Protein AF-0000000073247891 (afdb_homodimer)

Structure (mmCIF, N/CA/C/O backbone):
data_AF-0000000073247891-model_v1
#
loop_
_entity.id
_entity.type
_entity.pdbx_description
1 polymer 'Chromosome 2, complete genome'
#
loop_
_atom_site.group_PDB
_atom_site.id
_atom_site.type_symbol
_atom_site.label_atom_id
_atom_site.label_alt_id
_atom_site.label_comp_id
_atom_site.label_asym_id
_atom_site.label_entity_id
_atom_site.label_seq_id
_atom_site.pdbx_PDB_ins_code
_atom_site.Cartn_x
_atom_site.Cartn_y
_atom_site.Cartn_z
_atom_site.occupancy
_atom_site.B_iso_or_equiv
_atom_site.auth_seq_id
_atom_site.auth_comp_id
_atom_site.auth_asym_id
_atom_site.auth_atom_id
_atom_site.pdbx_PDB_model_num
ATOM 1 N N . MET A 1 1 ? -30.391 24.438 8.891 1 22.69 1 MET A N 1
ATOM 2 C CA . MET A 1 1 ? -30.172 23.5 7.793 1 22.69 1 MET A CA 1
ATOM 3 C C . MET A 1 1 ? -28.844 23.75 7.113 1 22.69 1 MET A C 1
ATOM 5 O O . MET A 1 1 ? -28.656 24.781 6.453 1 22.69 1 MET A O 1
ATOM 9 N N . ARG A 1 2 ? -27.672 23.547 7.75 1 25.19 2 ARG A N 1
ATOM 10 C CA . ARG A 1 2 ? -26.422 24.297 7.789 1 25.19 2 ARG A CA 1
ATOM 11 C C . ARG A 1 2 ? -25.75 24.297 6.426 1 25.19 2 ARG A C 1
ATOM 13 O O . ARG A 1 2 ? -25.875 23.328 5.66 1 25.19 2 ARG A O 1
ATOM 20 N N . GLU A 1 3 ? -25.531 25.391 5.785 1 25.83 3 GLU A N 1
ATOM 21 C CA . GLU A 1 3 ? -25.156 25.828 4.445 1 25.83 3 GLU A CA 1
ATOM 22 C C . GLU A 1 3 ? -23.828 25.188 4.016 1 25.83 3 GLU A C 1
ATOM 24 O O . GLU A 1 3 ? -23.156 25.703 3.119 1 25.83 3 GLU A O 1
ATOM 29 N N . TRP A 1 4 ? -23.391 24.281 4.914 1 28.77 4 TRP A N 1
ATOM 30 C CA . TRP A 1 4 ? -22.047 23.734 4.789 1 28.77 4 TRP A CA 1
ATOM 31 C C . TRP A 1 4 ? -21.844 23.094 3.416 1 28.77 4 TRP A C 1
ATOM 33 O O . TRP A 1 4 ? -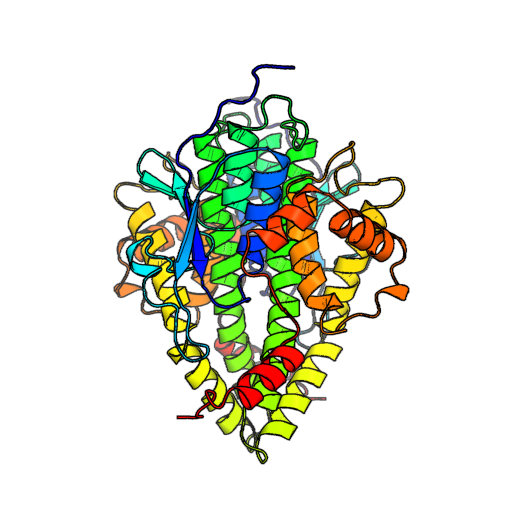20.812 22.469 3.158 1 28.7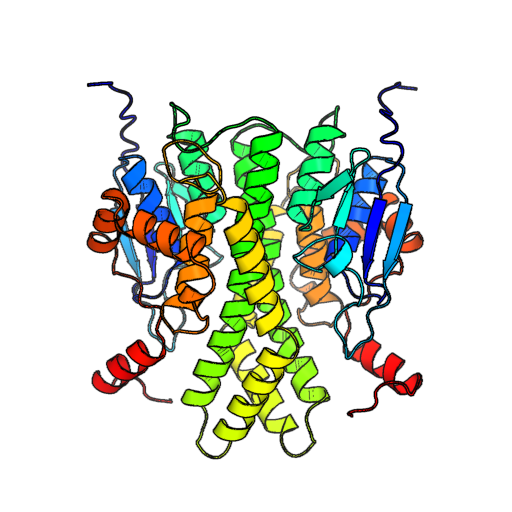7 4 TRP A O 1
ATOM 43 N N . ALA A 1 5 ? -22.984 22.859 2.777 1 30.62 5 ALA A N 1
ATOM 44 C CA . ALA A 1 5 ? -23.062 22.016 1.587 1 30.62 5 ALA A CA 1
ATOM 45 C C . ALA A 1 5 ? -22.203 22.578 0.461 1 30.62 5 ALA A C 1
ATOM 47 O O . ALA A 1 5 ? -22.609 23.531 -0.218 1 30.62 5 ALA A O 1
ATOM 48 N N . ILE A 1 6 ? -20.938 23 0.712 1 35.19 6 ILE A N 1
ATOM 49 C CA . ILE A 1 6 ? -20.188 23.359 -0.49 1 35.19 6 ILE A CA 1
ATOM 50 C C . ILE A 1 6 ? -20.453 22.312 -1.581 1 35.19 6 ILE A C 1
ATOM 52 O O . ILE A 1 6 ? -20.188 21.125 -1.4 1 35.19 6 ILE A O 1
ATOM 56 N N . THR A 1 7 ? -21.469 22.375 -2.252 1 38.56 7 THR A N 1
ATOM 57 C CA . THR A 1 7 ? -21.953 21.625 -3.402 1 38.56 7 THR A CA 1
ATOM 58 C C . THR A 1 7 ? -20.812 21.312 -4.363 1 38.56 7 THR A C 1
ATOM 60 O O . THR A 1 7 ? -20.281 22.203 -5.02 1 38.56 7 THR A O 1
ATOM 63 N N . ALA A 1 8 ? -19.688 20.688 -3.943 1 45.06 8 ALA A N 1
ATOM 64 C CA . ALA A 1 8 ? -18.75 20.219 -4.961 1 45.06 8 ALA A CA 1
ATOM 65 C C . ALA A 1 8 ? -19.484 19.797 -6.234 1 45.06 8 ALA A C 1
ATOM 67 O O . ALA A 1 8 ? -20.062 18.719 -6.297 1 45.06 8 ALA A O 1
ATOM 68 N N . LYS A 1 9 ? -20.047 20.703 -6.953 1 53.47 9 LYS A N 1
ATOM 69 C CA . LYS A 1 9 ? -20.594 20.578 -8.297 1 53.47 9 LYS A CA 1
ATOM 70 C C . LYS A 1 9 ? -19.516 20.188 -9.305 1 53.47 9 LYS A C 1
ATOM 72 O O . LYS A 1 9 ? -18.359 20.594 -9.172 1 53.47 9 LYS A O 1
ATOM 77 N N . ASN A 1 10 ? -19.516 18.969 -9.852 1 68.25 10 ASN A N 1
ATOM 78 C CA . ASN A 1 10 ? -18.891 18.516 -11.094 1 68.25 10 ASN A CA 1
ATOM 79 C C . ASN A 1 10 ? -17.688 17.609 -10.812 1 68.25 10 ASN A C 1
ATOM 81 O O . ASN A 1 10 ? -16.656 17.734 -11.477 1 68.25 10 ASN A O 1
ATOM 85 N N . ILE A 1 11 ? -17.75 16.906 -9.609 1 73.88 11 ILE A N 1
ATOM 86 C CA . ILE A 1 11 ? -16.766 15.859 -9.445 1 73.88 11 ILE A CA 1
ATOM 87 C C . ILE A 1 11 ? -17.156 14.633 -10.258 1 73.88 11 ILE A C 1
ATOM 89 O O . ILE A 1 11 ? -18.344 14.266 -10.305 1 73.88 11 ILE A O 1
ATOM 93 N N . GLU A 1 12 ? -16.203 14.234 -11.016 1 76.44 12 GLU A N 1
ATOM 94 C CA . GLU A 1 12 ? -16.422 13.016 -11.789 1 76.44 12 GLU A CA 1
ATOM 95 C C . GLU A 1 12 ? -15.523 11.883 -11.305 1 76.44 12 GLU A C 1
ATOM 97 O O . GLU A 1 12 ? -14.352 12.102 -10.984 1 76.44 12 GLU A O 1
ATOM 102 N N . LEU A 1 13 ? -16.156 10.734 -11.125 1 74.19 13 LEU A N 1
ATOM 103 C CA . LEU A 1 13 ? -15.414 9.531 -10.773 1 74.19 13 LEU A CA 1
ATOM 104 C C . LEU A 1 13 ? -15.406 8.539 -11.938 1 74.19 13 LEU A C 1
ATOM 106 O O . LEU A 1 13 ? -16.469 8.203 -12.477 1 74.19 13 LEU A O 1
ATOM 110 N N . ILE A 1 14 ? -14.242 8.211 -12.391 1 69.75 14 ILE A N 1
ATOM 111 C CA . ILE A 1 14 ? -14.078 7.227 -13.453 1 69.75 14 ILE A CA 1
ATOM 112 C C . ILE A 1 14 ? -13.812 5.852 -12.844 1 69.75 14 ILE A C 1
ATOM 114 O O . ILE A 1 14 ? -12.961 5.711 -11.961 1 69.75 14 ILE A O 1
ATOM 118 N N . CYS A 1 15 ? -14.648 4.875 -13.25 1 67.5 15 CYS A N 1
ATOM 119 C CA . CYS A 1 15 ? -14.516 3.512 -12.75 1 67.5 15 CYS A CA 1
ATOM 120 C C . CYS A 1 15 ? -14.43 2.518 -13.898 1 67.5 15 CYS A C 1
ATOM 122 O O . CYS A 1 15 ? -14.805 2.834 -15.031 1 67.5 15 CYS A O 1
ATOM 124 N N . SER A 1 16 ? -13.617 1.552 -13.672 1 60.22 16 SER A N 1
ATOM 125 C CA . SER A 1 16 ? -13.633 0.463 -14.641 1 60.22 16 SER A CA 1
ATOM 126 C C . SER A 1 16 ? -14.852 -0.432 -14.453 1 60.22 16 SER A C 1
ATOM 128 O O . SER A 1 16 ? -15.328 -0.609 -13.336 1 60.22 16 SER A O 1
ATOM 130 N N . SER A 1 17 ? -15.562 -0.472 -15.578 1 48.62 17 SER A N 1
ATOM 131 C CA . SER A 1 17 ? -16.891 -1.078 -15.648 1 48.62 17 SER A CA 1
ATOM 132 C C . SER A 1 17 ? -16.953 -2.367 -14.836 1 48.62 17 SER A C 1
ATOM 134 O O . SER A 1 17 ? -18.016 -2.76 -14.367 1 48.62 17 SER A O 1
ATOM 136 N N . ASP A 1 18 ? -16.016 -3.117 -15.102 1 49.19 18 ASP A N 1
ATOM 137 C CA . ASP A 1 18 ? -16.406 -4.398 -14.523 1 49.19 18 ASP A CA 1
ATOM 138 C C . ASP A 1 18 ? -16.297 -4.359 -13 1 49.19 18 ASP A C 1
ATOM 140 O O . ASP A 1 18 ? -15.547 -3.561 -12.438 1 49.19 18 ASP A O 1
ATOM 144 N N . GLU A 1 19 ? -17.484 -4.859 -12.344 1 47.41 19 GLU A N 1
ATOM 145 C CA . GLU A 1 19 ? -17.797 -5.133 -10.945 1 47.41 19 GLU A CA 1
ATOM 146 C C . GLU A 1 19 ? -16.516 -5.289 -10.117 1 47.41 19 GLU A C 1
ATOM 148 O O . GLU A 1 19 ? -16.547 -5.871 -9.031 1 47.41 19 GLU A O 1
ATOM 153 N N . HIS A 1 20 ? -15.258 -4.617 -10.648 1 53.56 20 HIS A N 1
ATOM 154 C CA . HIS A 1 20 ? -14.055 -5.168 -10.047 1 53.56 20 HIS A CA 1
ATOM 155 C C . HIS A 1 20 ? -13.172 -4.062 -9.469 1 53.56 20 HIS A C 1
ATOM 157 O O . HIS A 1 20 ? -12 -4.293 -9.172 1 53.56 20 HIS A O 1
ATOM 163 N N . SER A 1 21 ? -13.758 -2.955 -9.203 1 71.69 21 SER A N 1
ATOM 164 C CA . SER A 1 21 ? -12.781 -2.012 -8.664 1 71.69 21 SER A CA 1
ATOM 165 C C . SER A 1 21 ? -13.055 -1.715 -7.191 1 71.69 21 SER A C 1
ATOM 167 O O . SER A 1 21 ? -13.664 -0.696 -6.859 1 71.69 21 SER A O 1
ATOM 169 N N . PRO A 1 22 ? -12.742 -2.59 -6.379 1 79.5 22 PRO A N 1
ATOM 170 C CA . PRO A 1 22 ? -12.977 -2.402 -4.945 1 79.5 22 PRO A CA 1
ATOM 171 C C . PRO A 1 22 ? -12.484 -1.049 -4.438 1 79.5 22 PRO A C 1
ATOM 173 O O . PRO A 1 22 ? -13.125 -0.433 -3.584 1 79.5 22 PRO A O 1
ATOM 176 N N . SER A 1 23 ? -11.477 -0.561 -5.043 1 86.94 23 SER A N 1
ATOM 177 C CA . SER A 1 23 ? -10.922 0.715 -4.602 1 86.94 23 SER A CA 1
ATOM 178 C C . SER A 1 23 ? -11.852 1.871 -4.949 1 86.94 23 SER A C 1
ATOM 180 O O . SER A 1 23 ? -11.953 2.846 -4.199 1 86.94 23 SER A O 1
ATOM 182 N N . THR A 1 24 ? -12.555 1.699 -6.027 1 88.19 24 THR A N 1
ATOM 183 C CA . THR A 1 24 ? -13.508 2.729 -6.422 1 88.19 24 THR A CA 1
ATOM 184 C C . THR A 1 24 ? -14.695 2.77 -5.453 1 88.19 24 THR A C 1
ATOM 186 O O . THR A 1 24 ? -15.234 3.84 -5.168 1 88.19 24 THR A O 1
ATOM 189 N N . GLN A 1 25 ? -15.047 1.62 -4.98 1 90 25 GLN A N 1
ATOM 190 C CA . GLN A 1 25 ? -16.188 1.521 -4.078 1 90 25 GLN A CA 1
ATOM 191 C C . GLN A 1 25 ? -15.938 2.299 -2.787 1 90 25 GLN A C 1
ATOM 193 O O . GLN A 1 25 ? -16.859 2.91 -2.238 1 90 25 GLN A O 1
ATOM 198 N N . ALA A 1 26 ? -14.766 2.27 -2.27 1 92.94 26 ALA A N 1
ATOM 199 C CA . ALA A 1 26 ? -14.438 3.021 -1.062 1 92.94 26 ALA A CA 1
ATOM 200 C C . ALA A 1 26 ? -14.617 4.52 -1.283 1 92.94 26 ALA A C 1
ATOM 202 O O . ALA A 1 26 ? -15.125 5.227 -0.411 1 92.94 26 ALA A O 1
ATOM 203 N N . VAL A 1 27 ? -14.164 4.996 -2.418 1 93.25 27 VAL A N 1
ATOM 204 C CA . VAL A 1 27 ? -14.258 6.414 -2.74 1 93.25 27 VAL A CA 1
ATOM 205 C C . VAL A 1 27 ? -15.727 6.812 -2.881 1 93.25 27 VAL A C 1
ATOM 207 O O . VAL A 1 27 ? -16.141 7.855 -2.371 1 93.25 27 VAL A O 1
ATOM 210 N N . LEU A 1 28 ? -16.5 5.941 -3.51 1 91.75 28 LEU A N 1
ATOM 211 C CA . LEU A 1 28 ? -17.938 6.18 -3.648 1 91.75 28 LEU A CA 1
ATOM 212 C C . LEU A 1 28 ? -18.609 6.262 -2.281 1 91.75 28 LEU A C 1
ATOM 214 O O . LEU A 1 28 ? -19.438 7.137 -2.049 1 91.75 28 LEU A O 1
ATOM 218 N N . TRP A 1 29 ? -18.203 5.359 -1.454 1 94.44 29 TRP A N 1
ATOM 219 C CA . TRP A 1 29 ? -18.75 5.344 -0.101 1 94.44 29 TRP A CA 1
ATOM 220 C C . TRP A 1 29 ? -18.516 6.676 0.6 1 94.44 29 TRP A C 1
ATOM 222 O O . TRP A 1 29 ? -19.438 7.266 1.157 1 94.44 29 TRP A O 1
ATOM 232 N N . LEU A 1 30 ? -17.328 7.18 0.527 1 95.69 30 LEU A N 1
ATOM 233 C CA . LEU A 1 30 ? -17 8.438 1.191 1 95.69 30 LEU A CA 1
ATOM 234 C C . LEU A 1 30 ? -17.766 9.602 0.564 1 95.69 30 LEU A C 1
ATOM 236 O O . LEU A 1 30 ? -18.234 10.492 1.271 1 95.69 30 LEU A O 1
ATOM 240 N N . LEU A 1 31 ? -17.875 9.617 -0.742 1 93.62 31 LEU A N 1
ATOM 241 C CA . LEU A 1 31 ? -18.641 10.656 -1.42 1 93.62 31 LEU A CA 1
ATOM 242 C C . LEU A 1 31 ? -20.078 10.711 -0.903 1 93.62 31 LEU A C 1
ATOM 244 O O . LEU A 1 31 ? -20.609 11.789 -0.657 1 93.62 31 LEU A O 1
ATOM 248 N N . GLU A 1 32 ? -20.594 9.539 -0.712 1 93.94 32 GLU A N 1
ATOM 249 C CA . GLU A 1 32 ? -21.969 9.445 -0.202 1 93.94 32 GLU A CA 1
ATOM 250 C C . GLU A 1 32 ? -22.047 9.898 1.253 1 93.94 32 GLU A C 1
ATOM 252 O O . GLU A 1 32 ? -23.016 10.547 1.654 1 93.94 32 GLU A O 1
ATOM 257 N N . GLU A 1 33 ? -21.062 9.523 2.049 1 95.81 33 GLU A N 1
ATOM 258 C CA . GLU A 1 33 ? -21.016 9.977 3.436 1 95.81 33 GLU A CA 1
ATOM 259 C C . GLU A 1 33 ? -20.984 11.5 3.516 1 95.81 33 GLU A C 1
ATOM 261 O O . GLU A 1 33 ? -21.625 12.102 4.387 1 95.81 33 GLU A O 1
ATOM 266 N N . LEU A 1 34 ? -20.25 12.109 2.604 1 94.44 34 LEU A N 1
ATOM 267 C CA . LEU A 1 34 ? -20.016 13.547 2.625 1 94.44 34 LEU A CA 1
ATOM 268 C C . LEU A 1 34 ? -21.172 14.289 1.964 1 94.44 34 LEU A C 1
ATOM 270 O O . LEU A 1 34 ? -21.281 15.516 2.076 1 94.44 34 LEU A O 1
ATOM 274 N N . GLY A 1 35 ? -21.969 13.586 1.262 1 92.5 35 GLY A N 1
ATOM 275 C CA . GLY A 1 35 ? -23.094 14.195 0.575 1 92.5 35 GLY A CA 1
ATOM 276 C C . GLY A 1 35 ? -22.672 15.016 -0.635 1 92.5 35 GLY A C 1
ATOM 277 O O . GLY A 1 35 ? -23.312 16.016 -0.961 1 92.5 35 GLY A O 1
ATOM 278 N N . ILE A 1 36 ? -21.625 14.617 -1.235 1 90.81 36 ILE A N 1
ATOM 279 C CA . ILE A 1 36 ? -21.125 15.312 -2.412 1 90.81 36 ILE A CA 1
ATOM 280 C C . ILE A 1 36 ? -21.781 14.742 -3.67 1 90.81 36 ILE A C 1
ATOM 282 O O . ILE A 1 36 ? -21.859 13.523 -3.836 1 90.81 36 ILE A O 1
ATOM 286 N N . GLU A 1 37 ? -22.234 15.633 -4.52 1 88.88 37 GLU A N 1
ATOM 287 C CA . GLU A 1 37 ? -22.75 15.211 -5.816 1 88.88 37 GLU A CA 1
ATOM 288 C C . GLU A 1 37 ? -21.609 14.875 -6.781 1 88.88 37 GLU A C 1
ATOM 290 O O . GLU A 1 37 ? -20.609 15.586 -6.832 1 88.88 37 GLU A O 1
ATOM 295 N N . TYR A 1 38 ? -21.812 13.773 -7.434 1 88.31 38 TYR A N 1
ATOM 296 C CA . TYR A 1 38 ? -20.766 13.344 -8.367 1 88.31 38 TYR A CA 1
ATOM 297 C C . TYR A 1 38 ? -21.391 12.586 -9.547 1 88.31 38 TYR A C 1
ATOM 299 O O . TYR A 1 38 ? -22.5 12.055 -9.438 1 88.31 38 TYR A O 1
ATOM 307 N N . ASP A 1 39 ? -20.609 12.602 -10.656 1 85.19 39 ASP A N 1
ATOM 308 C CA . ASP A 1 39 ? -20.953 11.781 -11.82 1 85.19 39 ASP A CA 1
ATOM 309 C C . ASP A 1 39 ? -20.031 10.57 -11.922 1 85.19 39 ASP A C 1
ATOM 311 O O . ASP A 1 39 ? -18.891 10.617 -11.453 1 85.19 39 ASP A O 1
ATOM 315 N N . ILE A 1 40 ? -20.562 9.508 -12.469 1 84.19 40 ILE A N 1
ATOM 316 C CA . ILE A 1 40 ? -19.766 8.305 -12.656 1 84.19 40 ILE A CA 1
ATOM 317 C C . ILE A 1 40 ? -19.609 8.023 -14.148 1 84.19 40 ILE A C 1
ATOM 319 O O . ILE A 1 40 ? -20.578 8.055 -14.906 1 84.19 40 ILE A O 1
ATOM 323 N N . THR A 1 41 ? -18.375 7.93 -14.578 1 78.69 41 THR A N 1
ATOM 324 C CA . THR A 1 41 ? -18.062 7.441 -15.914 1 78.69 41 THR A CA 1
ATOM 325 C C . THR A 1 41 ? -17.5 6.027 -15.859 1 78.69 41 THR A C 1
ATOM 327 O O . THR A 1 41 ? -16.531 5.77 -15.133 1 78.69 41 THR A O 1
ATOM 330 N N . ARG A 1 42 ? -18.109 5.18 -16.641 1 76 42 ARG A N 1
ATOM 331 C CA . ARG A 1 42 ? -17.703 3.775 -16.625 1 76 42 ARG A CA 1
ATOM 332 C C . ARG A 1 42 ? -16.969 3.402 -17.906 1 76 42 ARG A C 1
ATOM 334 O O . ARG A 1 42 ? -17.359 3.799 -19 1 76 42 ARG A O 1
ATOM 341 N N . PHE A 1 43 ? -15.812 2.879 -17.656 1 69.31 43 PHE A N 1
ATOM 342 C CA . PHE A 1 43 ? -15.102 2.297 -18.781 1 69.31 43 PHE A CA 1
ATOM 343 C C . PHE A 1 43 ? -15.188 0.775 -18.75 1 69.31 43 PHE A C 1
ATOM 345 O O . PHE A 1 43 ? -15.102 0.166 -17.672 1 69.31 43 PHE A O 1
ATOM 352 N N . ASP A 1 44 ? -15.555 0.278 -19.844 1 59.44 44 ASP A N 1
ATOM 353 C CA . ASP A 1 44 ? -15.648 -1.176 -19.922 1 59.44 44 ASP A CA 1
ATOM 354 C C . ASP A 1 44 ? -14.266 -1.823 -19.859 1 59.44 44 ASP A C 1
ATOM 356 O O . ASP A 1 44 ? -13.312 -1.317 -20.453 1 59.44 44 ASP A O 1
ATOM 360 N N . ARG A 1 45 ? -14.055 -2.641 -18.844 1 57.88 45 ARG A N 1
ATOM 361 C CA . ARG A 1 45 ? -12.852 -3.461 -18.781 1 57.88 45 ARG A CA 1
ATOM 362 C C . ARG A 1 45 ? -13.164 -4.918 -19.125 1 57.88 45 ARG A C 1
ATOM 364 O O . ARG A 1 45 ? -13.727 -5.641 -18.297 1 57.88 45 ARG A O 1
ATOM 371 N N . PRO A 1 46 ? -12.891 -5.199 -20.375 1 48.66 46 PRO A N 1
ATOM 372 C CA . PRO A 1 46 ? -13.031 -6.641 -20.578 1 48.66 46 PRO A CA 1
ATOM 373 C C . PRO A 1 46 ? -12.117 -7.461 -19.688 1 48.66 46 PRO A C 1
ATOM 375 O O . PRO A 1 46 ? -11.086 -6.957 -19.219 1 48.66 46 PRO A O 1
ATOM 378 N N . LEU A 1 47 ? -12.57 -8.703 -19.156 1 47.5 47 LEU A N 1
ATOM 379 C CA . LEU A 1 47 ? -11.852 -9.594 -18.25 1 47.5 47 LEU A CA 1
ATOM 380 C C . LEU A 1 47 ? -10.43 -9.82 -18.734 1 47.5 47 LEU A C 1
ATOM 382 O O . LEU A 1 47 ? -9.516 -10.016 -17.922 1 47.5 47 LEU A O 1
ATOM 386 N N . ASP A 1 48 ? -10.359 -9.844 -20.078 1 46.16 48 ASP A N 1
ATOM 387 C CA . ASP A 1 48 ? -9.102 -10.305 -20.641 1 46.16 48 ASP A CA 1
ATOM 388 C C . ASP A 1 48 ? -8.203 -9.125 -21.031 1 46.16 48 ASP A C 1
ATOM 390 O O . ASP A 1 48 ? -7.109 -9.32 -21.562 1 46.16 48 ASP A O 1
ATOM 394 N N . LYS A 1 49 ? -8.852 -8.016 -20.891 1 54.88 49 LYS A N 1
ATOM 395 C CA . LYS A 1 49 ? -8.039 -6.922 -21.406 1 54.88 49 LYS A CA 1
ATOM 396 C C . LYS A 1 49 ? -7.973 -5.77 -20.406 1 54.88 49 LYS A C 1
ATOM 398 O O . LYS A 1 49 ? -8.773 -5.707 -19.469 1 54.88 49 LYS A O 1
ATOM 403 N N . ARG A 1 50 ? -6.984 -5.082 -20.406 1 56.91 50 ARG A N 1
ATOM 404 C CA . ARG A 1 50 ? -6.887 -3.824 -19.672 1 56.91 50 ARG A CA 1
ATOM 405 C C . ARG A 1 50 ? -8 -2.865 -20.078 1 56.91 50 ARG A C 1
ATOM 407 O O . ARG A 1 50 ? -8.453 -2.885 -21.219 1 56.91 50 ARG A O 1
ATOM 414 N N . ALA A 1 51 ? -8.602 -2.244 -19.047 1 52.38 51 ALA A N 1
ATOM 415 C CA . ALA A 1 51 ? -9.602 -1.23 -19.375 1 52.38 51 ALA A CA 1
ATOM 416 C C . ALA A 1 51 ? -9.062 -0.249 -20.422 1 52.38 51 ALA A C 1
ATOM 418 O O . ALA A 1 51 ? -7.992 0.331 -20.234 1 52.38 51 ALA A O 1
ATOM 419 N N . VAL A 1 52 ? -9.719 -0.261 -21.5 1 56.72 52 VAL A N 1
ATOM 420 C CA . VAL A 1 52 ? -9.414 0.684 -22.562 1 56.72 52 VAL A CA 1
ATOM 421 C C . VAL A 1 52 ? -9.953 2.066 -22.203 1 56.72 52 VAL A C 1
ATOM 423 O O . VAL A 1 52 ? -11.062 2.191 -21.672 1 56.72 52 VAL A O 1
ATOM 426 N N . GLY A 1 53 ? -9.062 3.029 -22.109 1 60.66 53 GLY A N 1
ATOM 427 C CA . GLY A 1 53 ? -9.539 4.391 -21.906 1 60.66 53 GLY A CA 1
ATOM 428 C C . GLY A 1 53 ? -9 5.027 -20.641 1 60.66 53 GLY A C 1
ATOM 429 O O . GLY A 1 53 ? -8.797 6.242 -20.594 1 60.66 53 GLY A O 1
ATOM 430 N N . LEU A 1 54 ? -8.789 4.215 -19.656 1 70.38 54 LEU A N 1
ATOM 431 C CA . LEU A 1 54 ? -8.344 4.812 -18.406 1 70.38 54 LEU A CA 1
ATOM 432 C C . LEU A 1 54 ? -7.02 5.543 -18.594 1 70.38 54 LEU A C 1
ATOM 434 O O . LEU A 1 54 ? -6.738 6.516 -17.875 1 70.38 54 LEU A O 1
ATOM 438 N N . GLY A 1 55 ? -6.367 5.023 -19.609 1 77.44 55 GLY A N 1
ATOM 439 C CA . GLY A 1 55 ? -5.078 5.645 -19.875 1 77.44 55 GLY A CA 1
ATOM 440 C C . GLY A 1 55 ? -5.203 7.012 -20.531 1 77.44 55 GLY A C 1
ATOM 441 O O . GLY A 1 55 ? -4.254 7.797 -20.516 1 77.44 55 GLY A O 1
ATOM 442 N N . GLU A 1 56 ? -6.352 7.285 -21 1 77.19 56 GLU A N 1
ATOM 443 C CA . GLU A 1 56 ? -6.578 8.57 -21.656 1 77.19 56 GLU A CA 1
ATOM 444 C C . GLU A 1 56 ? -6.77 9.688 -20.641 1 77.19 56 GLU A C 1
ATOM 446 O O . GLU A 1 56 ? -6.461 10.844 -20.922 1 77.19 56 GLU A O 1
ATOM 451 N N . THR A 1 57 ? -7.234 9.211 -19.516 1 79.06 57 THR A N 1
ATOM 452 C CA . THR A 1 57 ? -7.531 10.211 -18.5 1 79.06 57 THR A CA 1
ATOM 453 C C . THR A 1 57 ? -6.336 10.414 -17.562 1 79.06 57 THR A C 1
ATOM 455 O O . THR A 1 57 ? -6.086 11.523 -17.094 1 79.06 57 THR A O 1
ATOM 458 N N . HIS A 1 58 ? -5.656 9.281 -17.438 1 83.25 58 HIS A N 1
ATOM 459 C CA . HIS A 1 58 ? -4.488 9.367 -16.562 1 83.25 58 HIS A CA 1
ATOM 460 C C . HIS A 1 58 ? -3.461 8.289 -16.922 1 83.25 58 HIS A C 1
ATOM 462 O O . HIS A 1 58 ? -3.826 7.148 -17.203 1 83.25 58 HIS A O 1
ATOM 468 N N . VAL A 1 59 ? -2.285 8.633 -16.797 1 84.75 59 VAL A N 1
ATOM 469 C CA . VAL A 1 59 ? -1.174 7.812 -17.266 1 84.75 59 VAL A CA 1
ATOM 470 C C . VAL A 1 59 ? -1.16 6.484 -16.516 1 84.75 59 VAL A C 1
ATOM 472 O O . VAL A 1 59 ? -0.78 5.453 -17.078 1 84.75 59 VAL A O 1
ATOM 475 N N . GLN A 1 60 ? -1.609 6.41 -15.312 1 83.38 60 GLN A N 1
ATOM 476 C CA . GLN A 1 60 ? -1.591 5.18 -14.531 1 83.38 60 GLN A CA 1
ATOM 477 C C . GLN A 1 60 ? -2.621 4.18 -15.047 1 83.38 60 GLN A C 1
ATOM 479 O O . GLN A 1 60 ? -2.492 2.975 -14.828 1 83.38 60 GLN A O 1
ATOM 484 N N . ALA A 1 61 ? -3.678 4.676 -15.641 1 76.69 61 ALA A N 1
ATOM 485 C CA . ALA A 1 61 ? -4.66 3.863 -16.359 1 76.69 61 ALA A CA 1
ATOM 486 C C . ALA A 1 61 ? -5.391 2.922 -15.406 1 76.69 61 ALA A C 1
ATOM 488 O O . ALA A 1 61 ? -5.652 1.766 -15.742 1 76.69 61 ALA A O 1
ATOM 489 N N . HIS A 1 62 ? -5.562 3.391 -14.141 1 80.94 62 HIS A N 1
ATOM 490 C CA . HIS A 1 62 ? -6.324 2.584 -13.195 1 80.94 62 HIS A CA 1
ATOM 491 C C . HIS A 1 62 ? -7.406 3.414 -12.516 1 80.94 62 HIS A C 1
ATOM 493 O O . HIS A 1 62 ? -7.305 4.641 -12.445 1 80.94 62 HIS A O 1
ATOM 499 N N . ALA A 1 63 ? -8.422 2.65 -12.141 1 81.44 63 ALA A N 1
ATOM 500 C CA . ALA A 1 63 ? -9.438 3.244 -11.273 1 81.44 63 ALA A CA 1
ATOM 501 C C . ALA A 1 63 ? -9.062 3.072 -9.805 1 81.44 63 ALA A C 1
ATOM 503 O O . ALA A 1 63 ? -8.336 2.145 -9.445 1 81.44 63 ALA A O 1
ATOM 504 N N . PRO A 1 64 ? -9.398 3.965 -9.008 1 88 64 PRO A N 1
ATOM 505 C CA . PRO A 1 64 ? -10.297 5.098 -9.227 1 88 64 PRO A CA 1
ATOM 506 C C . PRO A 1 64 ? -9.578 6.328 -9.766 1 88 64 PRO A C 1
ATOM 508 O O . PRO A 1 64 ? -8.367 6.488 -9.555 1 88 64 PRO A O 1
ATOM 511 N N . GLN A 1 65 ? -10.297 7.07 -10.5 1 88.75 65 GLN A N 1
ATOM 512 C CA . GLN A 1 65 ? -9.867 8.406 -10.906 1 88.75 65 GLN A CA 1
ATOM 513 C C . GLN A 1 65 ? -10.914 9.453 -10.531 1 88.75 65 GLN A C 1
ATOM 515 O O . GLN A 1 65 ? -12.047 9.406 -11.008 1 88.75 65 GLN A O 1
ATOM 520 N N . LEU A 1 66 ? -10.531 10.273 -9.625 1 91.44 66 LEU A N 1
ATOM 521 C CA . LEU A 1 66 ? -11.359 11.406 -9.211 1 91.44 66 LEU A CA 1
ATOM 522 C C . LEU A 1 66 ? -11.023 12.648 -10.023 1 91.44 66 LEU A C 1
ATOM 524 O O . LEU A 1 66 ? -9.938 13.219 -9.883 1 91.44 66 LEU A O 1
ATOM 528 N N . ILE A 1 67 ? -11.938 13.031 -10.883 1 89.38 67 ILE A N 1
ATOM 529 C CA . ILE A 1 67 ? -11.734 14.211 -11.711 1 89.38 67 ILE A CA 1
ATOM 530 C C . ILE A 1 67 ? -12.398 15.422 -11.055 1 89.38 67 ILE A C 1
ATOM 532 O O . ILE A 1 67 ? -13.609 15.43 -10.844 1 89.38 67 ILE A O 1
ATOM 536 N N . LEU A 1 68 ? -11.617 16.406 -10.812 1 89.88 68 LEU A N 1
ATOM 537 C CA . LEU A 1 68 ? -12.078 17.609 -10.133 1 89.88 68 LEU A CA 1
ATOM 538 C C . LEU A 1 68 ? -12.633 18.609 -11.141 1 89.88 68 LEU A C 1
ATOM 540 O O . LEU A 1 68 ? -12.406 18.484 -12.344 1 89.88 68 LEU A O 1
ATOM 544 N N . PRO A 1 69 ? -13.289 19.625 -10.617 1 85.88 69 PRO A N 1
ATOM 545 C CA . PRO A 1 69 ? -13.883 20.625 -11.516 1 85.88 69 PRO A CA 1
ATOM 546 C C . PRO A 1 69 ? -12.844 21.375 -12.336 1 85.88 69 PRO A C 1
ATOM 548 O O . PRO A 1 69 ? -13.125 21.797 -13.461 1 85.88 69 PRO A O 1
ATOM 551 N N . ASP A 1 70 ? -11.664 21.5 -11.883 1 87.19 70 ASP A N 1
ATOM 552 C CA . ASP A 1 70 ? -10.625 22.234 -12.594 1 87.19 70 ASP A CA 1
ATOM 553 C C . ASP A 1 70 ? -9.867 21.328 -13.555 1 87.19 70 ASP A C 1
ATOM 555 O O . ASP A 1 70 ? -8.914 21.75 -14.211 1 87.19 70 ASP A O 1
ATOM 559 N N . GLY A 1 71 ? -10.258 20.047 -13.547 1 86.19 71 GLY A N 1
ATOM 560 C CA . GLY A 1 71 ? -9.656 19.125 -14.492 1 86.19 71 GLY A CA 1
ATOM 561 C C . GLY A 1 71 ? -8.562 18.266 -13.883 1 86.19 71 GLY A C 1
ATOM 562 O O . GLY A 1 71 ? -8.109 17.297 -14.484 1 86.19 71 GLY A O 1
ATOM 563 N N . GLN A 1 72 ? -8.219 18.562 -12.711 1 89.38 72 GLN A N 1
ATOM 564 C CA . GLN A 1 72 ? -7.211 17.766 -12.031 1 89.38 72 GLN A CA 1
ATOM 565 C C . GLN A 1 72 ? -7.727 16.359 -11.742 1 89.38 72 GLN A C 1
ATOM 567 O O . GLN A 1 72 ? -8.891 16.188 -11.367 1 89.38 72 GLN A O 1
ATOM 572 N N . VAL A 1 73 ? -6.824 15.344 -11.953 1 91 73 VAL A N 1
ATOM 573 C CA . VAL A 1 73 ? -7.188 13.953 -11.703 1 91 73 VAL A CA 1
ATOM 574 C C . VAL A 1 73 ? -6.418 13.422 -10.5 1 91 73 VAL A C 1
ATOM 576 O O . VAL A 1 73 ? -5.195 13.57 -10.422 1 91 73 VAL A O 1
ATOM 579 N N . ILE A 1 74 ? -7.199 12.938 -9.609 1 92.25 74 ILE A N 1
ATOM 580 C CA . ILE A 1 74 ? -6.605 12.273 -8.453 1 92.25 74 ILE A CA 1
ATOM 581 C C . ILE A 1 74 ? -6.863 10.766 -8.531 1 92.25 74 ILE A C 1
ATOM 583 O O . ILE A 1 74 ? -7.996 10.336 -8.781 1 92.25 74 ILE A O 1
ATOM 587 N N . THR A 1 75 ? -5.762 10.047 -8.375 1 92.06 75 THR A N 1
ATOM 588 C CA . THR A 1 75 ? -5.891 8.594 -8.383 1 92.06 75 THR A CA 1
ATOM 589 C C . THR A 1 75 ? -5.539 8.008 -7.02 1 92.06 75 THR A C 1
ATOM 591 O O . THR A 1 75 ? -5.32 8.75 -6.059 1 92.06 75 THR A O 1
ATOM 594 N N . GLN A 1 76 ? -5.559 6.707 -6.926 1 92 76 GLN A N 1
ATOM 595 C CA . GLN A 1 76 ? -5.316 5.965 -5.691 1 92 76 GLN A CA 1
ATOM 596 C C . GLN A 1 76 ? -6.48 6.117 -4.719 1 92 76 GLN A C 1
ATOM 598 O O . GLN A 1 76 ? -6.914 7.234 -4.426 1 92 76 GLN A O 1
ATOM 603 N N . MET A 1 77 ? -6.91 5.07 -4.223 1 92.56 77 MET A N 1
ATOM 604 C CA . MET A 1 77 ? -8.039 5.035 -3.299 1 92.56 77 MET A CA 1
ATOM 605 C C . MET A 1 77 ? -7.789 5.93 -2.092 1 92.56 77 MET A C 1
ATOM 607 O O . MET A 1 77 ? -8.586 6.82 -1.794 1 92.56 77 MET A O 1
ATOM 611 N N . SER A 1 78 ? -6.652 5.719 -1.429 1 94.38 78 SER A N 1
ATOM 612 C CA . SER A 1 78 ? -6.34 6.457 -0.21 1 94.38 78 SER A CA 1
ATOM 613 C C . SER A 1 78 ? -6.234 7.953 -0.486 1 94.38 78 SER A C 1
ATOM 615 O O . SER A 1 78 ? -6.684 8.773 0.318 1 94.38 78 SER A O 1
ATOM 617 N N . THR A 1 79 ? -5.664 8.352 -1.599 1 96.25 79 THR A N 1
ATOM 618 C CA . THR A 1 79 ? -5.441 9.75 -1.939 1 96.25 79 THR A CA 1
ATOM 619 C C . THR A 1 79 ? -6.754 10.438 -2.297 1 96.25 79 THR A C 1
ATOM 621 O O . THR A 1 79 ? -7 11.57 -1.882 1 96.25 79 THR A O 1
ATOM 624 N N . CYS A 1 80 ? -7.555 9.727 -3.076 1 95.38 80 CYS A N 1
ATOM 625 C CA . CYS A 1 80 ? -8.875 10.266 -3.383 1 95.38 80 CYS A CA 1
ATOM 626 C C . CYS A 1 80 ? -9.641 10.602 -2.105 1 95.38 80 CYS A C 1
ATOM 628 O O . CYS A 1 80 ? -10.164 11.703 -1.965 1 95.38 80 CYS A O 1
ATOM 630 N N . MET A 1 81 ? -9.594 9.711 -1.19 1 96.94 81 MET A N 1
ATOM 631 C CA . MET A 1 81 ? -10.344 9.883 0.05 1 96.94 81 MET A CA 1
ATOM 632 C C . MET A 1 81 ? -9.734 10.992 0.901 1 96.94 81 MET A C 1
ATOM 634 O O . MET A 1 81 ? -10.453 11.789 1.508 1 96.94 81 MET A O 1
ATOM 638 N N . LEU A 1 82 ? -8.422 11.031 0.924 1 96.38 82 LEU A N 1
ATOM 639 C CA . LEU A 1 82 ? -7.75 12.07 1.699 1 96.38 82 LEU A CA 1
ATOM 640 C C . LEU A 1 82 ? -8.109 13.461 1.174 1 96.38 82 LEU A C 1
ATOM 642 O O . LEU A 1 82 ? -8.422 14.359 1.953 1 96.38 82 LEU A O 1
ATOM 646 N N . TYR A 1 83 ? -8.102 13.578 -0.181 1 95.75 83 TYR A N 1
ATOM 647 C CA . TYR A 1 83 ? -8.469 14.852 -0.786 1 95.75 83 TYR A CA 1
ATOM 648 C C . TYR A 1 83 ? -9.891 15.25 -0.389 1 95.75 83 TYR A C 1
ATOM 650 O O . TYR A 1 83 ? -10.125 16.391 0.018 1 95.75 83 TYR A O 1
ATOM 658 N N . LEU A 1 84 ? -10.781 14.344 -0.434 1 95.25 84 LEU A N 1
ATOM 659 C CA . LEU A 1 84 ? -12.188 14.609 -0.174 1 95.25 84 LEU A CA 1
ATOM 660 C C . LEU A 1 84 ? -12.406 15.039 1.274 1 95.25 84 LEU A C 1
ATOM 662 O O . LEU A 1 84 ? -13.117 16 1.539 1 95.25 84 LEU A O 1
ATOM 666 N N . VAL A 1 85 ? -11.75 14.352 2.213 1 95.12 85 VAL A N 1
ATOM 667 C CA . VAL A 1 85 ? -11.984 14.656 3.619 1 95.12 85 VAL A CA 1
ATOM 668 C C . VAL A 1 85 ? -11.32 15.992 3.973 1 95.12 85 VAL A C 1
ATOM 670 O O . VAL A 1 85 ? -11.875 16.781 4.742 1 95.12 85 VAL A O 1
ATOM 673 N N . LEU A 1 86 ? -10.141 16.25 3.451 1 93.25 86 LEU A N 1
ATOM 674 C CA . LEU A 1 86 ? -9.43 17.484 3.781 1 93.25 86 LEU A CA 1
ATOM 675 C C . LEU A 1 86 ? -10.125 18.688 3.154 1 93.25 86 LEU A C 1
ATOM 677 O O . LEU A 1 86 ? -10.039 19.797 3.682 1 93.25 86 LEU A O 1
ATOM 681 N N . THR A 1 87 ? -10.867 18.469 2.08 1 90.88 87 THR A N 1
ATOM 682 C CA . THR A 1 87 ? -11.461 19.578 1.326 1 90.88 87 THR A CA 1
ATOM 683 C C . THR A 1 87 ? -12.914 19.797 1.735 1 90.88 87 THR A C 1
ATOM 685 O O . THR A 1 87 ? -13.359 20.938 1.869 1 90.88 87 THR A O 1
ATOM 688 N N . TYR A 1 88 ? -13.609 18.656 2.006 1 91.62 88 TYR A N 1
ATOM 689 C CA . TYR A 1 88 ? -15.062 18.812 2.068 1 91.62 88 TYR A CA 1
ATOM 690 C C . TYR A 1 88 ? -15.586 18.453 3.451 1 91.62 88 TYR A C 1
ATOM 692 O O . TYR A 1 88 ? -16.734 18.734 3.781 1 91.62 88 TYR A O 1
ATOM 700 N N . ASP A 1 89 ? -14.719 17.797 4.27 1 92 89 ASP A N 1
ATOM 701 C CA . ASP A 1 89 ? -15.164 17.453 5.617 1 92 89 ASP A CA 1
ATOM 702 C C . ASP A 1 89 ? -14.938 18.609 6.586 1 92 89 ASP A C 1
ATOM 704 O O . ASP A 1 89 ? -14.203 18.469 7.562 1 92 89 ASP A O 1
ATOM 708 N N . ALA A 1 90 ? -15.672 19.609 6.434 1 86.44 90 ALA A N 1
ATOM 709 C CA . ALA A 1 90 ? -15.492 20.859 7.16 1 86.44 90 ALA A CA 1
ATOM 710 C C . ALA A 1 90 ? -15.711 20.672 8.656 1 86.44 90 ALA A C 1
ATOM 712 O O . ALA A 1 90 ? -15.062 21.328 9.477 1 86.44 90 ALA A O 1
ATOM 713 N N . GLU A 1 91 ? -16.516 19.766 9.039 1 88 91 GLU A N 1
ATOM 714 C CA . GLU A 1 91 ? -16.844 19.547 10.445 1 88 91 GLU A CA 1
ATOM 715 C C . GLU A 1 91 ? -15.922 18.5 11.078 1 88 91 GLU A C 1
ATOM 717 O O . GLU A 1 91 ? -16.094 18.156 12.242 1 88 91 GLU A O 1
ATOM 722 N N . GLN A 1 92 ? -15.047 17.984 10.234 1 88.44 92 GLN A N 1
ATOM 723 C CA . GLN A 1 92 ? -14.125 16.953 10.68 1 88.44 92 GLN A CA 1
ATOM 724 C C . GLN A 1 92 ? -14.875 15.773 11.297 1 88.44 92 GLN A C 1
ATOM 726 O O . GLN A 1 92 ? -14.516 15.305 12.383 1 88.44 92 GLN A O 1
ATOM 731 N N . ALA A 1 93 ? -15.953 15.43 10.68 1 88.88 93 ALA A N 1
ATOM 732 C CA . ALA A 1 93 ? -16.781 14.305 11.102 1 88.88 93 ALA A CA 1
ATOM 733 C C . ALA A 1 93 ? -16.094 12.977 10.773 1 88.88 93 ALA A C 1
ATOM 735 O O . ALA A 1 93 ? -16.297 11.984 11.469 1 88.88 93 ALA A O 1
ATOM 736 N N . PHE A 1 94 ? -15.234 12.984 9.789 1 90.56 94 PHE A N 1
ATOM 737 C CA . PHE A 1 94 ? -14.688 11.734 9.281 1 90.56 94 PHE A CA 1
ATOM 738 C C . PHE A 1 94 ? -13.172 11.703 9.438 1 90.56 94 PHE A C 1
ATOM 740 O O . PHE A 1 94 ? -12.531 10.703 9.109 1 90.56 94 PHE A O 1
ATOM 747 N N . HIS A 1 95 ? -12.617 12.781 9.945 1 88.44 95 HIS A N 1
ATOM 748 C CA . HIS A 1 95 ? -11.164 12.891 10 1 88.44 95 HIS A CA 1
ATOM 749 C C . HIS A 1 95 ? -10.734 13.898 11.062 1 88.44 95 HIS A C 1
ATOM 751 O O . HIS A 1 95 ? -11.508 14.781 11.445 1 88.44 95 HIS A O 1
ATOM 757 N N . LYS A 1 96 ? -9.539 13.656 11.578 1 89.62 96 LYS A N 1
ATOM 758 C CA . LYS A 1 96 ? -8.867 14.648 12.406 1 89.62 96 LYS A CA 1
ATOM 759 C C . LYS A 1 96 ? -7.488 14.984 11.852 1 89.62 96 LYS A C 1
ATOM 761 O O . LYS A 1 96 ? -7.012 14.336 10.922 1 89.62 96 LYS A O 1
ATOM 766 N N . THR A 1 97 ? -6.906 16.109 12.445 1 84.19 97 THR A N 1
ATOM 767 C CA . THR A 1 97 ? -5.695 16.578 11.781 1 84.19 97 THR A CA 1
ATOM 768 C C . THR A 1 97 ? -4.516 16.594 12.742 1 84.19 97 THR A C 1
ATOM 770 O O . THR A 1 97 ? -3.396 16.938 12.359 1 84.19 97 THR A O 1
ATOM 773 N N . ASP A 1 98 ? -4.699 16.188 13.977 1 88.44 98 ASP A N 1
ATOM 774 C CA . ASP A 1 98 ? -3.58 16.172 14.914 1 88.44 98 ASP A CA 1
ATOM 775 C C . ASP A 1 98 ? -2.59 15.062 14.57 1 88.44 98 ASP A C 1
ATOM 777 O O . ASP A 1 98 ? -2.939 14.102 13.875 1 88.44 98 ASP A O 1
ATOM 781 N N . VAL A 1 99 ? -1.41 15.125 15.086 1 88.31 99 VAL A N 1
ATOM 782 C CA . VAL A 1 99 ? -0.283 14.266 14.727 1 88.31 99 VAL A CA 1
ATOM 783 C C . VAL A 1 99 ? -0.606 12.812 15.07 1 88.31 99 VAL A C 1
ATOM 785 O O . VAL A 1 99 ? -0.384 11.914 14.266 1 88.31 99 VAL A O 1
ATOM 788 N N . GLU A 1 100 ? -1.128 12.625 16.25 1 91.62 100 GLU A N 1
ATOM 789 C CA . GLU A 1 100 ? -1.415 11.266 16.688 1 91.62 100 GLU A CA 1
ATOM 790 C C . GLU A 1 100 ? -2.43 10.594 15.766 1 91.62 100 GLU A C 1
ATOM 792 O O . GLU A 1 100 ? -2.256 9.43 15.383 1 91.62 100 GLU A O 1
ATOM 797 N N . TYR A 1 101 ? -3.443 11.352 15.453 1 93.94 101 TYR A N 1
ATOM 798 C CA . TYR A 1 101 ? -4.465 10.836 14.547 1 93.94 101 TYR A CA 1
ATOM 799 C C . TYR A 1 101 ? -3.871 10.523 13.18 1 93.94 101 TYR A C 1
ATOM 801 O O . TYR A 1 101 ? -4.113 9.445 12.625 1 93.94 101 TYR A O 1
ATOM 809 N N . ARG A 1 102 ? -3.078 11.406 12.664 1 93.44 102 ARG A N 1
ATOM 810 C CA . ARG A 1 102 ? -2.516 11.266 11.328 1 93.44 102 ARG A CA 1
ATOM 811 C C . ARG A 1 102 ? -1.611 10.039 11.242 1 93.44 102 ARG A C 1
ATOM 813 O O . ARG A 1 102 ? -1.653 9.305 10.25 1 93.44 102 ARG A O 1
ATOM 820 N N . VAL A 1 103 ? -0.86 9.805 12.25 1 94.88 103 VAL A N 1
ATOM 821 C CA . VAL A 1 103 ? 0.068 8.68 12.273 1 94.88 103 VAL A CA 1
ATOM 822 C C . VAL A 1 103 ? -0.71 7.367 12.344 1 94.88 103 VAL A C 1
ATOM 824 O O . VAL A 1 103 ? -0.426 6.426 11.602 1 94.88 103 VAL A O 1
ATOM 827 N N . ARG A 1 104 ? -1.677 7.375 13.18 1 95.75 104 ARG A N 1
ATOM 828 C CA . ARG A 1 104 ? -2.486 6.168 13.336 1 95.75 104 ARG A CA 1
ATOM 829 C C . ARG A 1 104 ? -3.268 5.871 12.062 1 95.75 104 ARG A C 1
ATOM 831 O O . ARG A 1 104 ? -3.365 4.715 11.641 1 95.75 104 ARG A O 1
ATOM 838 N N . GLU A 1 105 ? -3.779 6.875 11.5 1 96.69 105 GLU A N 1
ATOM 839 C CA . GLU A 1 105 ? -4.504 6.695 10.25 1 96.69 105 GLU A CA 1
ATOM 840 C C . GLU A 1 105 ? -3.592 6.141 9.156 1 96.69 105 GLU A C 1
ATOM 842 O O . GLU A 1 105 ? -3.98 5.234 8.422 1 96.69 105 GLU A O 1
ATOM 847 N N . ASP A 1 106 ? -2.434 6.707 9.062 1 96.38 106 ASP A N 1
ATOM 848 C CA . ASP A 1 106 ? -1.477 6.23 8.062 1 96.38 106 ASP A CA 1
ATOM 849 C C . ASP A 1 106 ? -1.151 4.754 8.281 1 96.38 106 ASP A C 1
ATOM 851 O O . ASP A 1 106 ? -1.056 3.988 7.32 1 96.38 106 ASP A O 1
ATOM 855 N N . TYR A 1 107 ? -1.021 4.375 9.562 1 96.69 107 TYR A N 1
ATOM 856 C CA . TYR A 1 107 ? -0.741 2.988 9.906 1 96.69 107 TYR A CA 1
ATOM 857 C C . TYR A 1 107 ? -1.853 2.068 9.414 1 96.69 107 TYR A C 1
ATOM 859 O O . TYR A 1 107 ? -1.589 1.081 8.727 1 96.69 107 TYR A O 1
ATOM 867 N N . LEU A 1 108 ? -3.021 2.43 9.688 1 97.44 108 LEU A N 1
ATOM 868 C CA . LEU A 1 108 ? -4.156 1.553 9.406 1 97.44 108 LEU A CA 1
ATOM 869 C C . LEU A 1 108 ? -4.477 1.532 7.918 1 97.44 108 LEU A C 1
ATOM 871 O O . LEU A 1 108 ? -4.859 0.493 7.375 1 97.44 108 LEU A O 1
ATOM 875 N N . VAL A 1 109 ? -4.328 2.682 7.266 1 96.88 109 VAL A N 1
ATOM 876 C CA . VAL A 1 109 ? -4.508 2.721 5.82 1 96.88 109 VAL A CA 1
ATOM 877 C C . VAL A 1 109 ? -3.412 1.901 5.141 1 96.88 109 VAL A C 1
ATOM 879 O O . VAL A 1 109 ? -3.682 1.164 4.188 1 96.88 109 VAL A O 1
ATOM 882 N N . SER A 1 110 ? -2.197 2.004 5.641 1 95.5 110 SER A N 1
ATOM 883 C CA . SER A 1 110 ? -1.089 1.22 5.105 1 95.5 110 SER A CA 1
ATOM 884 C C . SER A 1 110 ? -1.302 -0.272 5.34 1 95.5 110 SER A C 1
ATOM 886 O O . SER A 1 110 ? -1.005 -1.092 4.469 1 95.5 110 SER A O 1
ATOM 888 N N . LEU A 1 111 ? -1.788 -0.586 6.488 1 95.38 111 LEU A N 1
ATOM 889 C CA . LEU A 1 111 ? -2.125 -1.973 6.789 1 95.38 111 LEU A CA 1
ATOM 890 C C . LEU A 1 111 ? -3.113 -2.525 5.77 1 95.38 111 LEU A C 1
ATOM 892 O O . LEU A 1 111 ? -2.969 -3.662 5.312 1 95.38 111 LEU A O 1
ATOM 896 N N . ALA A 1 112 ? -4.043 -1.741 5.43 1 96.44 112 ALA A N 1
ATOM 897 C CA . ALA A 1 112 ? -5.078 -2.146 4.484 1 96.44 112 ALA A CA 1
ATOM 898 C C . ALA A 1 112 ? -4.516 -2.281 3.074 1 96.44 112 ALA A C 1
ATOM 900 O O . ALA A 1 112 ? -4.648 -3.332 2.441 1 96.44 112 ALA A O 1
ATOM 901 N N . THR A 1 113 ? -3.795 -1.258 2.654 1 93.25 113 THR A N 1
ATOM 902 C CA . THR A 1 113 ? -3.48 -1.118 1.236 1 93.25 113 THR A CA 1
ATOM 903 C C . THR A 1 113 ? -2.16 -1.81 0.904 1 93.25 113 THR A C 1
ATOM 905 O O . THR A 1 113 ? -2.031 -2.439 -0.147 1 93.25 113 THR A O 1
ATOM 908 N N . ALA A 1 114 ? -1.211 -1.691 1.824 1 89.88 114 ALA A N 1
ATOM 909 C CA . ALA A 1 114 ? 0.127 -2.191 1.52 1 89.88 114 ALA A CA 1
ATOM 910 C C . ALA A 1 114 ? 0.307 -3.621 2.025 1 89.88 114 ALA A C 1
ATOM 912 O O . ALA A 1 114 ? 1.113 -4.383 1.482 1 89.88 114 ALA A O 1
ATOM 913 N N . ASP A 1 115 ? -0.473 -4.043 3.002 1 91.88 115 ASP A N 1
ATOM 914 C CA . ASP A 1 115 ? -0.315 -5.375 3.576 1 91.88 115 ASP A CA 1
ATOM 915 C C . ASP A 1 115 ? -1.458 -6.293 3.156 1 91.88 115 ASP A C 1
ATOM 917 O O . ASP A 1 115 ? -1.264 -7.203 2.346 1 91.88 115 ASP A O 1
ATOM 921 N N . LEU A 1 116 ? -2.635 -5.996 3.588 1 94.44 116 LEU A N 1
ATOM 922 C CA . LEU A 1 116 ? -3.764 -6.898 3.396 1 94.44 116 LEU A CA 1
ATOM 923 C C . LEU A 1 116 ? -4.066 -7.078 1.912 1 94.44 116 LEU A C 1
ATOM 925 O O . LEU A 1 116 ? -4.168 -8.211 1.428 1 94.44 116 LEU A O 1
ATOM 929 N N . VAL A 1 117 ? -4.129 -5.98 1.21 1 91.5 117 VAL A N 1
ATOM 930 C CA . VAL A 1 117 ? -4.496 -6.07 -0.2 1 91.5 117 VAL A CA 1
ATOM 931 C C . VAL A 1 117 ? -3.424 -6.84 -0.965 1 91.5 117 VAL A C 1
ATOM 933 O O . VAL A 1 117 ? -3.74 -7.672 -1.822 1 91.5 117 VAL A O 1
ATOM 936 N N . ALA A 1 118 ? -2.203 -6.613 -0.621 1 89.56 118 ALA A N 1
ATOM 937 C CA . ALA A 1 118 ? -1.107 -7.305 -1.298 1 89.56 118 ALA A CA 1
ATOM 938 C C . ALA A 1 118 ? -1.158 -8.805 -1.037 1 89.56 118 ALA A C 1
ATOM 940 O O . ALA A 1 118 ? -1.068 -9.609 -1.971 1 89.56 118 ALA A O 1
ATOM 941 N N . ARG A 1 119 ? -1.312 -9.234 0.208 1 93.31 119 ARG A N 1
ATOM 942 C CA . ARG A 1 119 ? -1.345 -10.641 0.575 1 93.31 119 ARG A CA 1
ATOM 943 C C . ARG A 1 119 ? -2.58 -11.328 0.001 1 93.31 119 ARG A C 1
ATOM 945 O O . ARG A 1 119 ? -2.486 -12.43 -0.553 1 93.31 119 ARG A O 1
ATOM 952 N N . LEU A 1 120 ? -3.668 -10.664 0.129 1 93.19 120 LEU A N 1
ATOM 953 C CA . LEU A 1 120 ? -4.914 -11.234 -0.371 1 93.19 120 LEU A CA 1
ATOM 954 C C . LEU A 1 120 ? -4.926 -11.258 -1.896 1 93.19 120 LEU A C 1
ATOM 956 O O . LEU A 1 120 ? -5.5 -12.172 -2.502 1 93.19 120 LEU A O 1
ATOM 960 N N . GLY A 1 121 ? -4.309 -10.25 -2.48 1 90.5 121 GLY A N 1
ATOM 961 C CA . GLY A 1 121 ? -4.152 -10.258 -3.926 1 90.5 121 GLY A CA 1
ATOM 962 C C . GLY A 1 121 ? -3.369 -11.453 -4.438 1 90.5 121 GLY A C 1
ATOM 963 O O . GLY A 1 121 ? -3.711 -12.031 -5.469 1 90.5 121 GLY A O 1
ATOM 964 N N . THR A 1 122 ? -2.35 -11.812 -3.709 1 92.12 122 THR A N 1
ATOM 965 C CA . THR A 1 122 ? -1.553 -12.977 -4.078 1 92.12 122 THR A CA 1
ATOM 966 C C . THR A 1 122 ? -2.367 -14.258 -3.926 1 92.12 122 THR A C 1
ATOM 968 O O . THR A 1 122 ? -2.33 -15.133 -4.797 1 92.12 122 THR A O 1
ATOM 971 N N . LYS A 1 123 ? -3.094 -14.336 -2.85 1 92.94 123 LYS A N 1
ATOM 972 C CA . LYS A 1 123 ? -3.969 -15.492 -2.668 1 92.94 123 LYS A CA 1
ATOM 973 C C . LYS A 1 123 ? -4.969 -15.609 -3.814 1 92.94 123 LYS A C 1
ATOM 975 O O . LYS A 1 123 ? -5.152 -16.688 -4.375 1 92.94 123 LYS A O 1
ATOM 980 N N . HIS A 1 124 ? -5.547 -14.508 -4.172 1 89.75 124 HIS A N 1
ATOM 981 C CA . HIS A 1 124 ? -6.516 -14.484 -5.266 1 89.75 124 HIS A CA 1
ATOM 982 C C . HIS A 1 124 ? -5.859 -14.859 -6.59 1 89.75 124 HIS A C 1
ATOM 984 O O . HIS A 1 124 ? -6.453 -15.578 -7.395 1 89.75 124 HIS A O 1
ATOM 990 N N . LEU A 1 125 ? -4.664 -14.383 -6.781 1 89.56 125 LEU A N 1
ATOM 991 C CA . LEU A 1 125 ? -3.941 -14.648 -8.023 1 89.56 125 LEU A CA 1
ATOM 992 C C . LEU A 1 125 ? -3.752 -16.141 -8.234 1 89.56 125 LEU A C 1
ATOM 994 O O . LEU A 1 125 ? -4.035 -16.672 -9.312 1 89.56 125 LEU A O 1
ATOM 998 N N . PHE A 1 126 ? -3.367 -16.844 -7.234 1 91.44 126 PHE A N 1
ATOM 999 C CA . PHE A 1 126 ? -3.109 -18.266 -7.367 1 91.44 126 PHE A CA 1
ATOM 1000 C C . PHE A 1 126 ? -4.414 -19.047 -7.477 1 91.44 126 PHE A C 1
ATOM 1002 O O . PHE A 1 126 ? -4.473 -20.078 -8.141 1 91.44 126 PHE A O 1
ATOM 1009 N N . MET A 1 127 ? -5.465 -18.547 -6.836 1 87.19 127 MET A N 1
ATOM 1010 C CA . MET A 1 127 ? -6.777 -19.156 -7.008 1 87.19 127 MET A CA 1
ATOM 1011 C C . MET A 1 127 ? -7.246 -19.047 -8.453 1 87.19 127 MET A C 1
ATOM 1013 O O . MET A 1 127 ? -7.691 -20.031 -9.047 1 87.19 127 MET A O 1
ATOM 1017 N N . VAL A 1 128 ? -7.059 -17.875 -9 1 84.69 128 VAL A N 1
ATOM 1018 C CA . VAL A 1 128 ? -7.492 -17.625 -10.367 1 84.69 128 VAL A CA 1
ATOM 1019 C C . VAL A 1 128 ? -6.609 -18.406 -11.344 1 84.69 128 VAL A C 1
ATOM 1021 O O . VAL A 1 128 ? -7.113 -19.047 -12.266 1 84.69 128 VAL A O 1
ATOM 1024 N N . LEU A 1 129 ? -5.297 -18.406 -11.133 1 87.75 129 LEU A N 1
ATOM 1025 C CA . LEU A 1 129 ? -4.375 -19.109 -12.008 1 87.75 129 LEU A CA 1
ATOM 1026 C C . LEU A 1 129 ? -4.656 -20.609 -11.977 1 87.75 129 LEU A C 1
ATOM 1028 O O . LEU A 1 129 ? -4.578 -21.281 -13.016 1 87.75 129 LEU A O 1
ATOM 1032 N N . GLY A 1 130 ? -4.977 -21.094 -10.805 1 86.88 130 GLY A N 1
ATOM 1033 C CA . GLY A 1 130 ? -5.312 -22.5 -10.688 1 86.88 130 GLY A CA 1
ATOM 1034 C C . GLY A 1 130 ? -6.559 -22.875 -11.469 1 86.88 130 GLY A C 1
ATOM 1035 O O . GLY A 1 130 ? -6.676 -24.016 -11.938 1 86.88 130 GLY A O 1
ATOM 1036 N N . SER A 1 131 ? -7.379 -21.938 -11.641 1 83.44 131 SER A N 1
ATOM 1037 C CA . SER A 1 131 ? -8.664 -22.203 -12.281 1 83.44 131 SER A CA 1
ATOM 1038 C C . SER A 1 131 ? -8.578 -22 -13.797 1 83.44 131 SER A C 1
ATOM 1040 O O . SER A 1 131 ? -9.336 -22.609 -14.547 1 83.44 131 SER A O 1
ATOM 1042 N N . VAL A 1 132 ? -7.645 -21.141 -14.281 1 82.12 132 VAL A N 1
ATOM 1043 C CA . VAL A 1 132 ? -7.691 -20.766 -15.688 1 82.12 132 VAL A CA 1
ATOM 1044 C C . VAL A 1 132 ? -6.602 -21.5 -16.453 1 82.12 132 VAL A C 1
ATOM 1046 O O . VAL A 1 132 ? -6.617 -21.547 -17.688 1 82.12 132 VAL A O 1
ATOM 1049 N N . THR A 1 133 ? -5.648 -22.062 -15.703 1 85.69 133 THR A N 1
ATOM 1050 C CA . THR A 1 133 ? -4.578 -22.781 -16.375 1 85.69 133 THR A CA 1
ATOM 1051 C C . THR A 1 133 ? -5.051 -24.172 -16.812 1 85.69 133 THR A C 1
ATOM 1053 O O . THR A 1 133 ? -6.012 -24.703 -16.25 1 85.69 133 THR A O 1
ATOM 1056 N N . PRO A 1 134 ? -4.391 -24.719 -17.844 1 87 134 PRO A N 1
ATOM 1057 C CA . PRO A 1 134 ? -4.781 -26.062 -18.312 1 87 134 PRO A CA 1
ATOM 1058 C C . PRO A 1 134 ? -4.742 -27.109 -17.203 1 87 134 PRO A C 1
ATOM 1060 O O . PRO A 1 134 ? -3.939 -26.984 -16.266 1 87 134 PRO A O 1
ATOM 1063 N N . PHE A 1 135 ? -5.543 -28.156 -17.438 1 87.94 135 PHE A N 1
ATOM 1064 C CA . PHE A 1 135 ? -5.809 -29.172 -16.422 1 87.94 135 PHE A CA 1
ATOM 1065 C C . PHE A 1 135 ? -4.523 -29.875 -16 1 87.94 135 PHE A C 1
ATOM 1067 O O . PHE A 1 135 ? -4.406 -30.344 -14.867 1 87.94 135 PHE A O 1
ATOM 1074 N N . PHE A 1 136 ? -3.525 -29.969 -16.875 1 87.62 136 PHE A N 1
ATOM 1075 C CA . PHE A 1 136 ? -2.322 -30.734 -16.562 1 87.62 136 PHE A CA 1
ATOM 1076 C C . PHE A 1 136 ? -1.327 -29.891 -15.773 1 87.62 136 PHE A C 1
ATOM 1078 O O . PHE A 1 136 ? -0.383 -30.406 -15.188 1 87.62 136 PHE A O 1
ATOM 1085 N N . ILE A 1 137 ? -1.549 -28.547 -15.695 1 88.12 137 ILE A N 1
ATOM 1086 C CA . ILE A 1 137 ? -0.68 -27.625 -14.969 1 88.12 137 ILE A CA 1
ATOM 1087 C C . ILE A 1 137 ? -1.386 -27.141 -13.703 1 88.12 137 ILE A C 1
ATOM 1089 O O . ILE A 1 137 ? -0.734 -26.812 -12.703 1 88.12 137 ILE A O 1
ATOM 1093 N N . SER A 1 138 ? -2.701 -27.172 -13.703 1 90.19 138 SER A N 1
ATOM 1094 C CA . SER A 1 138 ? -3.555 -26.594 -12.672 1 90.19 138 SER A CA 1
ATOM 1095 C C . SER A 1 138 ? -3.24 -27.188 -11.305 1 90.19 138 SER A C 1
ATOM 1097 O O . SER A 1 138 ? -3.107 -26.453 -10.32 1 90.19 138 SER A O 1
ATOM 1099 N N . PRO A 1 139 ? -3.023 -28.5 -11.188 1 91.69 139 PRO A N 1
ATOM 1100 C CA . PRO A 1 139 ? -2.732 -29.047 -9.859 1 91.69 139 PRO A CA 1
ATOM 1101 C C . PRO A 1 139 ? -1.43 -28.5 -9.273 1 91.69 139 PRO A C 1
ATOM 1103 O O . PRO A 1 139 ? -1.351 -28.25 -8.07 1 91.69 139 PRO A O 1
ATOM 1106 N N . ALA A 1 140 ? -0.451 -28.328 -10.117 1 90.06 140 ALA A N 1
ATOM 1107 C CA . ALA A 1 140 ? 0.827 -27.797 -9.648 1 90.06 140 ALA A CA 1
ATOM 1108 C C . ALA A 1 140 ? 0.676 -26.359 -9.156 1 90.06 140 ALA A C 1
ATOM 1110 O O . ALA A 1 140 ? 1.257 -25.984 -8.141 1 90.06 140 ALA A O 1
ATOM 1111 N N . ILE A 1 141 ? -0.119 -25.609 -9.844 1 90.62 141 ILE A N 1
ATOM 1112 C CA . ILE A 1 141 ? -0.35 -24.219 -9.484 1 90.62 141 ILE A CA 1
ATOM 1113 C C . ILE A 1 141 ? -1.119 -24.141 -8.164 1 90.62 141 ILE A C 1
ATOM 1115 O O . ILE A 1 141 ? -0.78 -23.344 -7.285 1 90.62 141 ILE A O 1
ATOM 1119 N N . LYS A 1 142 ? -2.111 -24.953 -8.055 1 91.81 142 LYS A N 1
ATOM 1120 C CA . LYS A 1 142 ? -2.906 -24.984 -6.828 1 91.81 142 LYS A CA 1
ATOM 1121 C C . LYS A 1 142 ? -2.059 -25.406 -5.633 1 91.81 142 LYS A C 1
ATOM 1123 O O . LYS A 1 142 ? -2.211 -24.859 -4.535 1 91.81 142 LYS A O 1
ATOM 1128 N N . LEU A 1 143 ? -1.195 -26.328 -5.91 1 92.12 143 LEU A N 1
ATOM 1129 C CA . LEU A 1 143 ? -0.301 -26.766 -4.848 1 92.12 143 LEU A CA 1
ATOM 1130 C C . LEU A 1 143 ? 0.648 -25.656 -4.426 1 92.12 143 LEU A C 1
ATOM 1132 O O . LEU A 1 143 ? 0.898 -25.469 -3.236 1 92.12 143 LEU A O 1
ATOM 1136 N N . LEU A 1 144 ? 1.14 -25 -5.391 1 90.88 144 LEU A N 1
ATOM 1137 C CA . LEU A 1 144 ? 2.023 -23.875 -5.09 1 90.88 144 LEU A CA 1
ATOM 1138 C C . LEU A 1 144 ? 1.296 -22.812 -4.27 1 90.88 144 LEU A C 1
ATOM 1140 O O . LEU A 1 144 ? 1.855 -22.281 -3.312 1 90.88 144 LEU A O 1
ATOM 1144 N N . GLY A 1 145 ? 0.089 -22.484 -4.641 1 92.12 145 GLY A N 1
ATOM 1145 C CA . GLY A 1 145 ? -0.722 -21.562 -3.859 1 92.12 145 GLY A CA 1
ATOM 1146 C C . GLY A 1 145 ? -0.914 -22 -2.422 1 92.12 145 GLY A C 1
ATOM 1147 O O . GLY A 1 145 ? -0.804 -21.203 -1.496 1 92.12 145 GLY A O 1
ATOM 1148 N N . TYR A 1 146 ? -1.149 -23.297 -2.293 1 92.5 146 TYR A N 1
ATOM 1149 C CA . TYR A 1 146 ? -1.332 -23.859 -0.963 1 92.5 146 TYR A CA 1
ATOM 1150 C C . TYR A 1 146 ? -0.063 -23.734 -0.131 1 92.5 146 TYR A C 1
ATOM 1152 O O . TYR A 1 146 ? -0.122 -23.359 1.044 1 92.5 146 TYR A O 1
ATOM 1160 N N . VAL A 1 147 ? 1.027 -23.969 -0.757 1 90.56 147 VAL A N 1
ATOM 1161 C CA . VAL A 1 147 ? 2.314 -23.891 -0.075 1 90.56 147 VAL A CA 1
ATOM 1162 C C . VAL A 1 147 ? 2.592 -22.453 0.351 1 90.56 147 VAL A C 1
ATOM 1164 O O . VAL A 1 147 ? 3.053 -22.203 1.468 1 90.56 147 VAL A O 1
ATOM 1167 N N . LEU A 1 148 ? 2.287 -21.516 -0.482 1 91.62 148 LEU A N 1
ATOM 1168 C CA . LEU A 1 148 ? 2.479 -20.109 -0.159 1 91.62 148 LEU A CA 1
ATOM 1169 C C . LEU A 1 148 ? 1.563 -19.688 0.985 1 91.62 148 LEU A C 1
ATOM 1171 O O . LEU A 1 148 ? 1.975 -18.938 1.867 1 91.62 148 LEU A O 1
ATOM 1175 N N . ASN A 1 149 ? 0.339 -20.141 0.966 1 93.69 149 ASN A N 1
ATOM 1176 C CA . ASN A 1 149 ? -0.6 -19.844 2.045 1 93.69 149 ASN A CA 1
ATOM 1177 C C . ASN A 1 149 ? -0.053 -20.297 3.398 1 93.69 149 ASN A C 1
ATOM 1179 O O . ASN A 1 149 ? -0.051 -19.516 4.355 1 93.69 149 ASN A O 1
ATOM 1183 N N . LYS A 1 150 ? 0.479 -21.453 3.434 1 91.25 150 LYS A N 1
ATOM 1184 C CA . LYS A 1 150 ? 0.951 -22.031 4.684 1 91.25 150 LYS A CA 1
ATOM 1185 C C . LYS A 1 150 ? 2.281 -21.422 5.109 1 91.25 150 LYS A C 1
ATOM 1187 O O . LYS A 1 150 ? 2.553 -21.281 6.305 1 91.25 150 LYS A O 1
ATOM 1192 N N . ALA A 1 151 ? 3.025 -21.047 4.094 1 85.69 151 ALA A N 1
ATOM 1193 C CA . ALA A 1 151 ? 4.367 -20.547 4.387 1 85.69 151 ALA A CA 1
ATOM 1194 C C . ALA A 1 151 ? 4.305 -19.172 5.031 1 85.69 151 ALA A C 1
ATOM 1196 O O . ALA A 1 151 ? 5.051 -18.875 5.969 1 85.69 151 ALA A O 1
ATOM 1197 N N . PHE A 1 152 ? 3.379 -18.281 4.48 1 86.31 152 PHE A N 1
ATOM 1198 C CA . PHE A 1 152 ? 3.443 -16.953 5.09 1 86.31 152 PHE A CA 1
ATOM 1199 C C . PHE A 1 152 ? 2.127 -16.203 4.906 1 86.31 152 PHE A C 1
ATOM 1201 O O . PHE A 1 152 ? 1.765 -15.367 5.73 1 86.31 152 PHE A O 1
ATOM 1208 N N . LEU A 1 153 ? 1.353 -16.5 3.861 1 92.94 153 LEU A N 1
ATOM 1209 C CA . LEU A 1 153 ? 0.197 -15.664 3.535 1 92.94 153 LEU A CA 1
ATOM 1210 C C . LEU A 1 153 ? -0.875 -15.781 4.613 1 92.94 153 LEU A C 1
ATOM 1212 O O . LEU A 1 153 ? -1.441 -14.773 5.039 1 92.94 153 LEU A O 1
ATOM 1216 N N . ASP A 1 154 ? -1.16 -17 5.016 1 93.62 154 ASP A N 1
ATOM 1217 C CA . ASP A 1 154 ? -2.18 -17.188 6.043 1 93.62 154 ASP A CA 1
ATOM 1218 C C . ASP A 1 154 ? -1.805 -16.469 7.332 1 93.62 154 ASP A C 1
ATOM 1220 O O . ASP A 1 154 ? -2.625 -15.742 7.906 1 93.62 154 ASP A O 1
ATOM 1224 N N . GLU A 1 155 ? -0.623 -16.609 7.723 1 90.56 155 GLU A N 1
ATOM 1225 C CA . GLU A 1 155 ? -0.174 -15.977 8.961 1 90.56 155 GLU A CA 1
ATOM 1226 C C . GLU A 1 155 ? -0.22 -14.461 8.859 1 90.56 155 GLU A C 1
ATOM 1228 O O . GLU A 1 155 ? -0.667 -13.781 9.781 1 90.56 155 GLU A O 1
ATOM 1233 N N . ASP A 1 156 ? 0.247 -13.922 7.75 1 91.31 156 ASP A N 1
ATOM 1234 C CA . ASP A 1 156 ? 0.251 -12.469 7.562 1 91.31 156 ASP A CA 1
ATOM 1235 C C . ASP A 1 156 ? -1.168 -11.906 7.605 1 91.31 156 ASP A C 1
ATOM 1237 O O . ASP A 1 156 ? -1.411 -10.875 8.227 1 91.31 156 ASP A O 1
ATOM 1241 N N . VAL A 1 157 ? -2.062 -12.555 6.93 1 94.94 157 VAL A N 1
ATOM 1242 C CA . VAL A 1 157 ? -3.451 -12.102 6.895 1 94.94 157 VAL A CA 1
ATOM 1243 C C . VAL A 1 157 ? -4.062 -12.203 8.289 1 94.94 157 VAL A C 1
ATOM 1245 O O . VAL A 1 157 ? -4.742 -11.281 8.75 1 94.94 157 VAL A O 1
ATOM 1248 N N . ASN A 1 158 ? -3.773 -13.305 8.961 1 93.88 158 ASN A N 1
ATOM 1249 C CA . ASN A 1 158 ? -4.277 -13.477 10.312 1 93.88 158 ASN A CA 1
ATOM 1250 C C . ASN A 1 158 ? -3.73 -12.414 11.266 1 93.88 158 ASN A C 1
ATOM 1252 O O . ASN A 1 158 ? -4.457 -11.906 12.117 1 93.88 158 ASN A O 1
ATOM 1256 N N . ASN A 1 159 ? -2.459 -12.125 11.141 1 92.69 159 ASN A N 1
ATOM 1257 C CA . ASN A 1 159 ? -1.852 -11.078 11.969 1 92.69 159 ASN A CA 1
ATOM 1258 C C . ASN A 1 159 ? -2.52 -9.727 11.742 1 92.69 159 ASN A C 1
ATOM 1260 O O . ASN A 1 159 ? -2.74 -8.977 12.695 1 92.69 159 ASN A O 1
ATOM 1264 N N . ALA A 1 160 ? -2.768 -9.445 10.516 1 94.44 160 ALA A N 1
ATOM 1265 C CA . ALA A 1 160 ? -3.445 -8.195 10.195 1 94.44 160 ALA A CA 1
ATOM 1266 C C . ALA A 1 160 ? -4.848 -8.156 10.797 1 94.44 160 ALA A C 1
ATOM 1268 O O . ALA A 1 160 ? -5.273 -7.133 11.328 1 94.44 160 ALA A O 1
ATOM 1269 N N . LEU A 1 161 ? -5.566 -9.266 10.727 1 96.19 161 LEU A N 1
ATOM 1270 C CA . LEU A 1 161 ? -6.898 -9.352 11.312 1 96.19 161 LEU A CA 1
ATOM 1271 C C . LEU A 1 161 ? -6.836 -9.195 12.828 1 96.19 161 LEU A C 1
ATOM 1273 O O . LEU A 1 161 ? -7.723 -8.578 13.43 1 96.19 161 LEU A O 1
ATOM 1277 N N . HIS A 1 162 ? -5.816 -9.711 13.359 1 95.5 162 HIS A N 1
ATOM 1278 C CA . HIS A 1 162 ? -5.617 -9.555 14.797 1 95.5 162 HIS A CA 1
ATOM 1279 C C . HIS A 1 162 ? -5.449 -8.086 15.172 1 95.5 162 HIS A C 1
ATOM 1281 O O . HIS A 1 162 ? -6.012 -7.629 16.172 1 95.5 162 HIS A O 1
ATOM 1287 N N . VAL A 1 163 ? -4.699 -7.387 14.406 1 94.88 163 VAL A N 1
ATOM 1288 C CA . VAL A 1 163 ? -4.527 -5.957 14.633 1 94.88 163 VAL A CA 1
ATOM 1289 C C . VAL A 1 163 ? -5.883 -5.258 14.586 1 94.88 163 VAL A C 1
ATOM 1291 O O . VAL A 1 163 ? -6.227 -4.488 15.484 1 94.88 163 VAL A O 1
ATOM 1294 N N . VAL A 1 164 ? -6.645 -5.543 13.555 1 97.19 164 VAL A N 1
ATOM 1295 C CA . VAL A 1 164 ? -7.938 -4.883 13.383 1 97.19 164 VAL A CA 1
ATOM 1296 C C . VAL A 1 164 ? -8.859 -5.238 14.547 1 97.19 164 VAL A C 1
ATOM 1298 O O . VAL A 1 164 ? -9.562 -4.375 15.078 1 97.19 164 VAL A O 1
ATOM 1301 N N . GLU A 1 165 ? -8.812 -6.492 14.93 1 97.56 165 GLU A N 1
ATOM 1302 C CA . GLU A 1 165 ? -9.609 -6.965 16.062 1 97.56 165 GLU A CA 1
ATOM 1303 C C . GLU A 1 165 ? -9.273 -6.195 17.328 1 97.56 165 GLU A C 1
ATOM 1305 O O . GLU A 1 165 ? -10.172 -5.801 18.078 1 97.56 165 GLU A O 1
ATOM 1310 N N . MET A 1 166 ? -8.023 -5.938 17.516 1 95.31 166 MET A N 1
ATOM 1311 C CA . MET A 1 166 ? -7.562 -5.215 18.703 1 95.31 166 MET A CA 1
ATOM 1312 C C . MET A 1 166 ? -7.941 -3.738 18.609 1 95.31 166 MET A C 1
ATOM 1314 O O . MET A 1 166 ? -8.367 -3.146 19.609 1 95.31 166 MET A O 1
ATOM 1318 N N . GLU A 1 167 ? -7.801 -3.164 17.453 1 95.12 167 GLU A N 1
ATOM 1319 C CA . GLU A 1 167 ? -8.117 -1.754 17.25 1 95.12 167 GLU A CA 1
ATOM 1320 C C . GLU A 1 167 ? -9.594 -1.477 17.5 1 95.12 167 GLU A C 1
ATOM 1322 O O . GLU A 1 167 ? -9.961 -0.369 17.906 1 95.12 167 GLU A O 1
ATOM 1327 N N . LEU A 1 168 ? -10.43 -2.449 17.344 1 97.62 168 LEU A N 1
ATOM 1328 C CA . LEU A 1 168 ? -11.867 -2.264 17.438 1 97.62 168 LEU A CA 1
ATOM 1329 C C . LEU A 1 168 ? -12.359 -2.514 18.859 1 97.62 168 LEU A C 1
ATOM 1331 O O . LEU A 1 168 ? -13.547 -2.361 19.156 1 97.62 168 LEU A O 1
ATOM 1335 N N . ASP A 1 169 ? -11.445 -2.875 19.719 1 96.69 169 ASP A N 1
ATOM 1336 C CA . ASP A 1 169 ? -11.844 -3.1 21.094 1 96.69 169 ASP A CA 1
ATOM 1337 C C . ASP A 1 169 ? -12.367 -1.816 21.734 1 96.69 169 ASP A C 1
ATOM 1339 O O . ASP A 1 169 ? -11.625 -0.848 21.906 1 96.69 169 ASP A O 1
ATOM 1343 N N . GLY A 1 170 ? -13.672 -1.766 22.016 1 96.25 170 GLY A N 1
ATOM 1344 C CA . GLY A 1 170 ? -14.305 -0.625 22.656 1 96.25 170 GLY A CA 1
ATOM 1345 C C . GLY A 1 170 ? -14.633 0.496 21.688 1 96.25 170 GLY A C 1
ATOM 1346 O O . GLY A 1 170 ? -14.953 1.61 22.109 1 96.25 170 GLY A O 1
ATOM 1347 N N . ARG A 1 171 ? -14.523 0.225 20.406 1 95.5 171 ARG A N 1
ATOM 1348 C CA . ARG A 1 171 ? -14.766 1.258 19.406 1 95.5 171 ARG A CA 1
ATOM 1349 C C . ARG A 1 171 ? -15.75 0.772 18.344 1 95.5 171 ARG A C 1
ATOM 1351 O O . ARG A 1 171 ? -15.719 -0.394 17.953 1 95.5 171 ARG A O 1
ATOM 1358 N N . GLU A 1 172 ? -16.578 1.649 17.984 1 96.31 172 GLU A N 1
ATOM 1359 C CA . GLU A 1 172 ? -17.469 1.337 16.859 1 96.31 172 GLU A CA 1
ATOM 1360 C C . GLU A 1 172 ? -16.734 1.471 15.531 1 96.31 172 GLU A C 1
ATOM 1362 O O . GLU A 1 172 ? -16.969 0.689 14.609 1 96.31 172 GLU A O 1
ATOM 1367 N N . TRP A 1 173 ? -15.875 2.471 15.484 1 97.75 173 TRP A N 1
ATOM 1368 C CA . TRP A 1 173 ? -15.062 2.73 14.305 1 97.75 173 TRP A CA 1
ATOM 1369 C C . TRP A 1 173 ? -13.578 2.674 14.648 1 97.75 173 TRP A C 1
ATOM 1371 O O . TRP A 1 173 ? -13.18 2.975 15.781 1 97.75 173 TRP A O 1
ATOM 1381 N N . ILE A 1 174 ? -12.805 2.311 13.711 1 96.69 174 ILE A N 1
ATOM 1382 C CA . ILE A 1 174 ? -11.406 1.954 13.953 1 96.69 174 ILE A CA 1
ATOM 1383 C C . ILE A 1 174 ? -10.664 3.148 14.547 1 96.69 174 ILE A C 1
ATOM 1385 O O . ILE A 1 174 ? -9.82 2.984 15.43 1 96.69 174 ILE A O 1
ATOM 1389 N N . MET A 1 175 ? -10.992 4.344 14.078 1 95.5 175 MET A N 1
ATOM 1390 C CA . MET A 1 175 ? -10.32 5.543 14.562 1 95.5 175 MET A CA 1
ATOM 1391 C C . MET A 1 175 ? -11.07 6.156 15.742 1 95.5 175 MET A C 1
ATOM 1393 O O . MET A 1 175 ? -10.695 7.219 16.234 1 95.5 175 MET A O 1
ATOM 1397 N N . GLY A 1 176 ? -12.055 5.535 16.109 1 93.69 176 GLY A N 1
ATOM 1398 C CA . GLY A 1 176 ? -12.938 6.121 17.109 1 93.69 176 GLY A CA 1
ATOM 1399 C C . GLY A 1 176 ? -13.938 7.098 16.516 1 93.69 176 GLY A C 1
ATOM 1400 O O . GLY A 1 176 ? -14.039 7.23 15.297 1 93.69 176 GLY A O 1
ATOM 1401 N N . GLY A 1 177 ? -14.781 7.664 17.359 1 91.56 177 GLY A N 1
ATOM 1402 C CA . GLY A 1 177 ? -15.773 8.633 16.906 1 91.56 177 GLY A CA 1
ATOM 1403 C C . GLY A 1 177 ? -17.078 7.988 16.5 1 91.56 177 GLY A C 1
ATOM 1404 O O . GLY A 1 177 ? -17.328 6.816 16.797 1 91.56 177 GLY A O 1
ATOM 1405 N N . ASP A 1 178 ? -17.859 8.812 15.742 1 92.69 178 ASP A N 1
ATOM 1406 C CA . ASP A 1 178 ? -19.234 8.383 15.461 1 92.69 178 ASP A CA 1
ATOM 1407 C C . ASP A 1 178 ? -19.422 8.117 13.969 1 92.69 178 ASP A C 1
ATOM 1409 O O . ASP A 1 178 ? -20.547 7.859 13.523 1 92.69 178 ASP A O 1
ATOM 1413 N N . ALA A 1 179 ? -18.328 8.172 13.25 1 95.31 179 ALA A N 1
ATOM 1414 C CA . ALA A 1 179 ? -18.422 7.969 11.805 1 95.31 179 ALA A CA 1
ATOM 1415 C C . ALA A 1 179 ? -17.219 7.191 11.289 1 95.31 179 ALA A C 1
ATOM 1417 O O . ALA A 1 179 ? -16.141 7.203 11.906 1 95.31 179 ALA A O 1
ATOM 1418 N N . PRO A 1 180 ? -17.391 6.488 10.133 1 97.31 180 PRO A N 1
ATOM 1419 C CA . PRO A 1 180 ? -16.25 5.766 9.555 1 97.31 180 PRO A CA 1
ATOM 1420 C C . PRO A 1 180 ? -15.188 6.699 8.969 1 97.31 180 PRO A C 1
ATOM 1422 O O . PRO A 1 180 ? -15.523 7.621 8.227 1 97.31 180 PRO A O 1
ATOM 1425 N N . SER A 1 181 ? -14.016 6.418 9.336 1 96.62 181 SER A N 1
ATOM 1426 C CA . SER A 1 181 ? -12.883 7.184 8.82 1 96.62 181 SER A CA 1
ATOM 1427 C C . SER A 1 181 ? -12.359 6.59 7.52 1 96.62 181 SER A C 1
ATOM 1429 O O . SER A 1 181 ? -12.828 5.543 7.074 1 96.62 181 SER A O 1
ATOM 1431 N N . ARG A 1 182 ? -11.359 7.27 6.91 1 96.25 182 ARG A N 1
ATOM 1432 C CA . ARG A 1 182 ? -10.633 6.766 5.746 1 96.25 182 ARG A CA 1
ATOM 1433 C C . ARG A 1 182 ? -10.031 5.395 6.035 1 96.25 182 ARG A C 1
ATOM 1435 O O . ARG A 1 182 ? -10 4.527 5.156 1 96.25 182 ARG A O 1
ATOM 1442 N N . ALA A 1 183 ? -9.609 5.227 7.27 1 97.5 183 ALA A N 1
ATOM 1443 C CA . ALA A 1 183 ? -9.039 3.943 7.672 1 97.5 183 ALA A CA 1
ATOM 1444 C C . ALA A 1 183 ? -10.102 2.844 7.648 1 97.5 183 ALA A C 1
ATOM 1446 O O . ALA A 1 183 ? -9.836 1.729 7.195 1 97.5 183 ALA A O 1
ATOM 1447 N N . ASP A 1 184 ? -11.281 3.15 8.109 1 98.25 184 ASP A N 1
ATOM 1448 C CA . ASP A 1 184 ? -12.383 2.191 8.062 1 98.25 184 ASP A CA 1
ATOM 1449 C C . ASP A 1 184 ? -12.688 1.785 6.625 1 98.25 184 ASP A C 1
ATOM 1451 O O . ASP A 1 184 ? -12.859 0.6 6.332 1 98.25 184 ASP A O 1
ATOM 1455 N N . MET A 1 185 ? -12.742 2.721 5.828 1 97.19 185 MET A N 1
ATOM 1456 C CA . MET A 1 185 ? -13.133 2.477 4.441 1 97.19 185 MET A CA 1
ATOM 1457 C C . MET A 1 185 ? -12.078 1.648 3.715 1 97.19 185 MET A C 1
ATOM 1459 O O . MET A 1 185 ? -12.414 0.724 2.973 1 97.19 185 MET A O 1
ATOM 1463 N N . ALA A 1 186 ? -10.828 1.998 3.945 1 96.88 186 ALA A N 1
ATOM 1464 C CA . ALA A 1 186 ? -9.742 1.227 3.348 1 96.88 186 ALA A CA 1
ATOM 1465 C C . ALA A 1 186 ? -9.758 -0.216 3.846 1 96.88 186 ALA A C 1
ATOM 1467 O O . ALA A 1 186 ? -9.633 -1.154 3.055 1 96.88 186 ALA A O 1
ATOM 1468 N N . LEU A 1 187 ? -9.938 -0.375 5.121 1 97.94 187 LEU A N 1
ATOM 1469 C CA . LEU A 1 187 ? -9.93 -1.704 5.723 1 97.94 187 LEU A CA 1
ATOM 1470 C C . LEU A 1 187 ? -11.148 -2.506 5.289 1 97.94 187 LEU A C 1
ATOM 1472 O O . LEU A 1 187 ? -11.07 -3.723 5.109 1 97.94 187 LEU A O 1
ATOM 1476 N N . LYS A 1 188 ? -12.266 -1.854 5.133 1 97.38 188 LYS A N 1
ATOM 1477 C CA . LYS A 1 188 ? -13.477 -2.527 4.676 1 97.38 188 LYS A CA 1
ATOM 1478 C C . LYS A 1 188 ? -13.266 -3.18 3.311 1 97.38 188 LYS A C 1
ATOM 1480 O O . LYS A 1 188 ? -13.648 -4.332 3.102 1 97.38 188 LYS A O 1
ATOM 1485 N N . ILE A 1 189 ? -12.656 -2.459 2.449 1 94.12 189 ILE A N 1
ATOM 1486 C CA . ILE A 1 189 ? -12.414 -2.963 1.102 1 94.12 189 ILE A CA 1
ATOM 1487 C C . ILE A 1 189 ? -11.406 -4.109 1.152 1 94.12 189 ILE A C 1
ATOM 1489 O O . ILE A 1 189 ? -11.609 -5.152 0.527 1 94.12 189 ILE A O 1
ATOM 1493 N N . ALA A 1 190 ? -10.352 -3.918 1.908 1 95.12 190 ALA A N 1
ATOM 1494 C CA . ALA A 1 190 ? -9.336 -4.957 2.041 1 95.12 190 ALA A CA 1
ATOM 1495 C C . ALA A 1 190 ? -9.93 -6.238 2.611 1 95.12 190 ALA A C 1
ATOM 1497 O O . ALA A 1 190 ? -9.672 -7.332 2.1 1 95.12 190 ALA A O 1
ATOM 1498 N N . LEU A 1 191 ? -10.758 -6.137 3.582 1 96.19 191 LEU A N 1
ATOM 1499 C CA . LEU A 1 191 ? -11.281 -7.309 4.273 1 96.19 191 LEU A CA 1
ATOM 1500 C C . LEU A 1 191 ? -12.375 -7.98 3.453 1 96.19 191 LEU A C 1
ATOM 1502 O O . LEU A 1 191 ? -12.594 -9.188 3.566 1 96.19 191 LEU A O 1
ATOM 1506 N N . ASP A 1 192 ? -13.023 -7.227 2.613 1 93.5 192 ASP A N 1
ATOM 1507 C CA . ASP A 1 192 ? -13.953 -7.84 1.672 1 93.5 192 ASP A CA 1
ATOM 1508 C C . ASP A 1 192 ? -13.234 -8.836 0.757 1 93.5 192 ASP A C 1
ATOM 1510 O O . ASP A 1 192 ? -13.812 -9.852 0.364 1 93.5 192 ASP A O 1
ATOM 1514 N N . MET A 1 193 ? -12.008 -8.547 0.453 1 90.88 193 MET A N 1
ATOM 1515 C CA . MET A 1 193 ? -11.211 -9.43 -0.397 1 90.88 193 MET A CA 1
ATOM 1516 C C . MET A 1 193 ? -10.969 -10.766 0.285 1 90.88 193 MET A C 1
ATOM 1518 O O . MET A 1 193 ? -10.633 -11.758 -0.375 1 90.88 193 MET A O 1
ATOM 1522 N N . ALA A 1 194 ? -11.055 -10.797 1.57 1 92.88 194 ALA A N 1
ATOM 1523 C CA . ALA A 1 194 ? -10.859 -12.031 2.328 1 92.88 194 ALA A CA 1
ATOM 1524 C C . ALA A 1 194 ? -12.188 -12.719 2.611 1 92.88 194 ALA A C 1
ATOM 1526 O O . ALA A 1 194 ? -12.305 -13.938 2.494 1 92.88 194 ALA A O 1
ATOM 1527 N N . VAL A 1 195 ? -13.172 -11.961 2.9 1 91.38 195 VAL A N 1
ATOM 1528 C CA . VAL A 1 195 ? -14.414 -12.477 3.453 1 91.38 195 VAL A CA 1
ATOM 1529 C C . VAL A 1 195 ? -15.312 -12.977 2.324 1 91.38 195 VAL A C 1
ATOM 1531 O O . VAL A 1 195 ? -15.898 -14.062 2.422 1 91.38 195 VAL A O 1
ATOM 1534 N N . GLN A 1 196 ? -15.391 -12.273 1.262 1 87.31 196 GLN A N 1
ATOM 1535 C CA . GLN A 1 196 ? -16.328 -12.625 0.195 1 87.31 196 GLN A CA 1
ATOM 1536 C C . GLN A 1 196 ? -15.945 -13.953 -0.448 1 87.31 196 GLN A C 1
ATOM 1538 O O . GLN A 1 196 ? -16.797 -14.82 -0.657 1 87.31 196 GLN A O 1
ATOM 1543 N N . PRO A 1 197 ? -14.656 -14.211 -0.654 1 86.69 197 PRO A N 1
ATOM 1544 C CA . PRO A 1 197 ? -14.281 -15.516 -1.2 1 86.69 197 PRO A CA 1
ATOM 1545 C C . PRO A 1 197 ? -14.039 -16.562 -0.114 1 86.69 197 PRO A C 1
ATOM 1547 O O . PRO A 1 197 ? -13.516 -17.641 -0.397 1 86.69 197 PRO A O 1
ATOM 1550 N N . ASN A 1 198 ? -14.297 -16.234 1.141 1 89.19 198 ASN A N 1
ATOM 1551 C CA . ASN A 1 198 ? -14.156 -17.125 2.283 1 89.19 198 ASN A CA 1
ATOM 1552 C C . ASN A 1 198 ? -12.711 -17.578 2.477 1 89.19 198 ASN A C 1
ATOM 1554 O O . ASN A 1 198 ? -12.438 -18.766 2.641 1 89.19 198 ASN A O 1
ATOM 1558 N N . LEU A 1 199 ? -11.82 -16.594 2.379 1 90.44 199 LEU A N 1
ATOM 1559 C CA . LEU A 1 199 ? -10.406 -16.891 2.559 1 90.44 199 LEU A CA 1
ATOM 1560 C C . LEU A 1 199 ? -10.023 -16.859 4.035 1 90.44 199 LEU A C 1
ATOM 1562 O O . LEU A 1 199 ? -8.922 -17.266 4.41 1 90.44 199 LEU A O 1
ATOM 1566 N N . VAL A 1 200 ? -10.898 -16.359 4.828 1 91.75 200 VAL A N 1
ATOM 1567 C CA . VAL A 1 200 ? -10.672 -16.297 6.27 1 91.75 200 VAL A CA 1
ATOM 1568 C C . VAL A 1 200 ? -11.922 -16.781 7.008 1 91.75 200 VAL A C 1
ATOM 1570 O O . VAL A 1 200 ? -13.031 -16.688 6.484 1 91.75 200 VAL A O 1
ATOM 1573 N N . GLU A 1 201 ? -11.711 -17.359 8.172 1 93.62 201 GLU A N 1
ATOM 1574 C CA . GLU A 1 201 ? -12.82 -17.688 9.055 1 93.62 201 GLU A CA 1
ATOM 1575 C C . GLU A 1 201 ? -13.219 -16.484 9.914 1 93.62 201 GLU A C 1
ATOM 1577 O O . GLU A 1 201 ? -12.719 -16.312 11.023 1 93.62 201 GLU A O 1
ATOM 1582 N N . ILE A 1 202 ? -14.172 -15.766 9.453 1 95.06 202 ILE A N 1
ATOM 1583 C CA . ILE A 1 202 ? -14.5 -14.461 10.016 1 95.06 202 ILE A CA 1
ATOM 1584 C C . ILE A 1 202 ? -15.055 -14.633 11.43 1 95.06 202 ILE A C 1
ATOM 1586 O O . ILE A 1 202 ? -14.961 -13.719 12.258 1 95.06 202 ILE A O 1
ATOM 1590 N N . ASP A 1 203 ? -15.625 -15.812 11.75 1 96.31 203 ASP A N 1
ATOM 1591 C CA . ASP A 1 203 ? -16.203 -16.078 13.055 1 96.31 203 ASP A CA 1
ATOM 1592 C C . ASP A 1 203 ? -15.141 -16.078 14.148 1 96.31 203 ASP A C 1
ATOM 1594 O O . ASP A 1 203 ? -15.453 -15.93 15.336 1 96.31 203 ASP A O 1
ATOM 1598 N N . LYS A 1 204 ? -13.906 -16.234 13.82 1 96.69 204 LYS A N 1
ATOM 1599 C CA . LYS A 1 204 ? -12.797 -16.188 14.773 1 96.69 204 LYS A CA 1
ATOM 1600 C C . LYS A 1 204 ? -12.492 -14.75 15.18 1 96.69 204 LYS A C 1
ATOM 1602 O O . LYS A 1 204 ? -11.758 -14.516 16.141 1 96.69 204 LYS A O 1
ATOM 1607 N N . TRP A 1 205 ? -13.109 -13.812 14.445 1 97.56 205 TRP A N 1
ATOM 1608 C CA . TRP A 1 205 ? -12.883 -12.391 14.656 1 97.56 205 TRP A CA 1
ATOM 1609 C C . TRP A 1 205 ? -14.203 -11.656 14.891 1 97.56 205 TRP A C 1
ATOM 1611 O O . TRP A 1 205 ? -14.664 -10.898 14.039 1 97.56 205 TRP A O 1
ATOM 1621 N N . PRO A 1 206 ? -14.734 -11.766 16.094 1 98.06 206 PRO A N 1
ATOM 1622 C CA . PRO A 1 206 ? -16.094 -11.289 16.328 1 98.06 206 PRO A CA 1
ATOM 1623 C C . PRO A 1 206 ? -16.234 -9.773 16.219 1 98.06 206 PRO A C 1
ATOM 1625 O O . PRO A 1 206 ? -17.25 -9.273 15.734 1 98.06 206 PRO A O 1
ATOM 1628 N N . ARG A 1 207 ? -15.258 -9.016 16.688 1 98.19 207 ARG A N 1
ATOM 1629 C CA . ARG A 1 207 ? -15.344 -7.559 16.578 1 98.19 207 ARG A CA 1
ATOM 1630 C C . ARG A 1 207 ? -15.258 -7.109 15.117 1 98.19 207 ARG A C 1
ATOM 1632 O O . ARG A 1 207 ? -15.953 -6.184 14.703 1 98.19 207 ARG A O 1
ATOM 1639 N N . VAL A 1 208 ? -14.383 -7.773 14.383 1 98.31 208 VAL A N 1
ATOM 1640 C CA . VAL A 1 208 ? -14.258 -7.465 12.961 1 98.31 208 VAL A CA 1
ATOM 1641 C C . VAL A 1 208 ? -15.562 -7.785 12.242 1 98.31 208 VAL A C 1
ATOM 1643 O O . VAL A 1 208 ? -16.031 -7.004 11.414 1 98.31 208 VAL A O 1
ATOM 1646 N N . LYS A 1 209 ? -16.109 -8.961 12.578 1 98.12 209 LYS A N 1
ATOM 1647 C CA . LYS A 1 209 ? -17.359 -9.383 11.969 1 98.12 209 LYS A CA 1
ATOM 1648 C C . LYS A 1 209 ? -18.469 -8.359 12.227 1 98.12 209 LYS A C 1
ATOM 1650 O O . LYS A 1 209 ? -19.156 -7.934 11.305 1 98.12 209 LYS A O 1
ATOM 1655 N N . SER A 1 210 ? -18.609 -7.945 13.453 1 98.19 210 SER A N 1
ATOM 1656 C CA . SER A 1 210 ? -19.609 -6.957 13.828 1 98.19 210 SER A CA 1
ATOM 1657 C C . SER A 1 210 ? -19.359 -5.625 13.133 1 98.19 210 SER A C 1
ATOM 1659 O O . SER A 1 210 ? -20.297 -4.957 12.703 1 98.19 210 SER A O 1
ATOM 1661 N N . TRP A 1 211 ? -18.109 -5.207 13.078 1 98.44 211 TRP A N 1
ATOM 1662 C CA . TRP A 1 211 ? -17.719 -3.969 12.422 1 98.44 211 TRP A CA 1
ATOM 1663 C C . TRP A 1 211 ? -18.062 -4.012 10.93 1 98.44 211 TRP A C 1
ATOM 1665 O O . TRP A 1 211 ? -18.562 -3.031 10.375 1 98.44 211 TRP A O 1
ATOM 1675 N N . LEU A 1 212 ? -17.812 -5.176 10.281 1 97.94 212 LEU A N 1
ATOM 1676 C CA . LEU A 1 212 ? -18.156 -5.34 8.867 1 97.94 212 LEU A CA 1
ATOM 1677 C C . LEU A 1 212 ? -19.672 -5.184 8.656 1 97.94 212 LEU A C 1
ATOM 1679 O O . LEU A 1 212 ? -20.094 -4.523 7.707 1 97.94 212 LEU A O 1
ATOM 1683 N N . GLU A 1 213 ? -20.422 -5.766 9.516 1 97.5 213 GLU A N 1
ATOM 1684 C CA . GLU A 1 213 ? -21.875 -5.633 9.445 1 97.5 213 GLU A CA 1
ATOM 1685 C C . GLU A 1 213 ? -22.297 -4.18 9.617 1 97.5 213 GLU A C 1
ATOM 1687 O O . GLU A 1 213 ? -23.203 -3.707 8.93 1 97.5 213 GLU A O 1
ATOM 1692 N N . ARG A 1 214 ? -21.672 -3.492 10.523 1 97.94 214 ARG A N 1
ATOM 1693 C CA . ARG A 1 214 ? -21.953 -2.078 10.742 1 97.94 214 ARG A CA 1
ATOM 1694 C C . ARG A 1 214 ? -21.656 -1.256 9.492 1 97.94 214 ARG A C 1
ATOM 1696 O O . ARG A 1 214 ? -22.406 -0.346 9.141 1 97.94 214 ARG A O 1
ATOM 1703 N N . CYS A 1 215 ? -20.531 -1.544 8.891 1 97.62 215 CYS A N 1
ATOM 1704 C CA . CYS A 1 215 ? -20.172 -0.867 7.652 1 97.62 215 CYS A CA 1
ATOM 1705 C C . CYS A 1 215 ? -21.25 -1.065 6.594 1 97.62 215 CYS A C 1
ATOM 1707 O O . CYS A 1 215 ? -21.672 -0.109 5.938 1 97.62 215 CYS A O 1
ATOM 1709 N N . GLU A 1 216 ? -21.703 -2.264 6.48 1 95.94 216 GLU A N 1
ATOM 1710 C CA . GLU A 1 216 ? -22.641 -2.615 5.418 1 95.94 216 GLU A CA 1
ATOM 1711 C C . GLU A 1 216 ? -24.047 -2.064 5.707 1 95.94 216 GLU A C 1
ATOM 1713 O O . GLU A 1 216 ? -24.859 -1.918 4.793 1 95.94 216 GLU A O 1
ATOM 1718 N N . ASP A 1 217 ? -24.266 -1.754 6.949 1 96.88 217 ASP A N 1
ATOM 1719 C CA . ASP A 1 217 ? -25.578 -1.237 7.348 1 96.88 217 ASP A CA 1
ATOM 1720 C C . ASP A 1 217 ? -25.641 0.277 7.164 1 96.88 217 ASP A C 1
ATOM 1722 O O . ASP A 1 217 ? -26.719 0.868 7.246 1 96.88 217 ASP A O 1
ATOM 1726 N N . ARG A 1 218 ? -24.516 0.913 6.934 1 96.81 218 ARG A N 1
ATOM 1727 C CA . ARG A 1 218 ? -24.5 2.359 6.734 1 96.81 218 ARG A CA 1
ATOM 1728 C C . ARG A 1 218 ? -25.328 2.75 5.516 1 96.81 218 ARG A C 1
ATOM 1730 O O . ARG A 1 218 ? -25.172 2.172 4.438 1 96.81 218 ARG A O 1
ATOM 1737 N N . PRO A 1 219 ? -26.234 3.717 5.668 1 96.94 219 PRO A N 1
ATOM 1738 C CA . PRO A 1 219 ? -27.016 4.164 4.516 1 96.94 219 PRO A CA 1
ATOM 1739 C C . PRO A 1 219 ? -26.141 4.629 3.352 1 96.94 219 PRO A C 1
ATOM 1741 O O . PRO A 1 219 ? -26.438 4.336 2.191 1 96.94 219 PRO A O 1
ATOM 1744 N N . ALA A 1 220 ? -25.125 5.328 3.629 1 95.81 220 ALA A N 1
ATOM 1745 C CA . ALA A 1 220 ? -24.219 5.828 2.59 1 95.81 220 ALA A CA 1
ATOM 1746 C C . ALA A 1 220 ? -23.562 4.676 1.832 1 95.81 220 ALA A C 1
ATOM 1748 O O . ALA A 1 220 ? -23.344 4.766 0.623 1 95.81 220 ALA A O 1
ATOM 1749 N N . TRP A 1 221 ? -23.203 3.592 2.555 1 95.31 221 TRP A N 1
ATOM 1750 C CA . TRP A 1 221 ? -22.656 2.404 1.906 1 95.31 221 TRP A CA 1
ATOM 1751 C C . TRP A 1 221 ? -23.672 1.808 0.927 1 95.31 221 TRP A C 1
ATOM 1753 O O . TRP A 1 221 ? -23.328 1.538 -0.229 1 95.31 221 TRP A O 1
ATOM 1763 N N . LYS A 1 222 ? -24.844 1.682 1.335 1 94.38 222 LYS A N 1
ATOM 1764 C CA . LYS A 1 222 ? -25.891 1.105 0.501 1 94.38 222 LYS A CA 1
ATOM 1765 C C . LYS A 1 222 ? -26.156 1.968 -0.732 1 94.38 222 LYS A C 1
ATOM 1767 O O . LYS A 1 222 ? -26.266 1.449 -1.844 1 94.38 222 LYS A O 1
ATOM 1772 N N . ARG A 1 223 ? -26.203 3.262 -0.502 1 92.75 223 ARG A N 1
ATOM 1773 C CA . ARG A 1 223 ? -26.375 4.168 -1.632 1 92.75 223 ARG A CA 1
ATOM 1774 C C . ARG A 1 223 ? -25.234 4.047 -2.623 1 92.75 223 ARG A C 1
ATOM 1776 O O . ARG A 1 223 ? -25.438 4.105 -3.836 1 92.75 223 ARG A O 1
ATOM 1783 N N . SER A 1 224 ? -24 3.883 -2.076 1 90.38 224 SER A N 1
ATOM 1784 C CA . SER A 1 224 ? -22.828 3.797 -2.941 1 90.38 224 SER A CA 1
ATOM 1785 C C . SER A 1 224 ? -22.859 2.529 -3.789 1 90.38 224 SER A C 1
ATOM 1787 O O . SER A 1 224 ? -22.391 2.525 -4.93 1 90.38 224 SER A O 1
ATOM 1789 N N . LEU A 1 225 ? -23.406 1.442 -3.258 1 88.31 225 LEU A N 1
ATOM 1790 C CA . LEU A 1 225 ? -23.547 0.201 -4.012 1 88.31 225 LEU A CA 1
ATOM 1791 C C . LEU A 1 225 ? -24.547 0.364 -5.141 1 88.31 225 LEU A C 1
ATOM 1793 O O . LEU A 1 225 ? -24.344 -0.14 -6.246 1 88.31 225 LEU A O 1
ATOM 1797 N N . ASP A 1 226 ? -25.562 1.077 -4.824 1 84.19 226 ASP A N 1
ATOM 1798 C CA . ASP A 1 226 ? -26.609 1.289 -5.805 1 84.19 226 ASP A CA 1
ATOM 1799 C C . ASP A 1 226 ? -26.125 2.146 -6.969 1 84.19 226 ASP A C 1
ATOM 1801 O O . ASP A 1 226 ? -26.438 1.867 -8.125 1 84.19 226 ASP A O 1
ATOM 1805 N N . LYS A 1 227 ? -25.453 3.162 -6.625 1 79.19 227 LYS A N 1
ATOM 1806 C CA . LYS A 1 227 ? -24.953 4.074 -7.648 1 79.19 227 LYS A CA 1
ATOM 1807 C C . LYS A 1 227 ? -23.781 3.459 -8.398 1 79.19 227 LYS A C 1
ATOM 1809 O O . LYS A 1 227 ? -23.594 3.713 -9.594 1 79.19 227 LYS A O 1
ATOM 1814 N N . GLY A 1 228 ? -23.109 2.744 -7.551 1 71.5 228 GLY A N 1
ATOM 1815 C CA . GLY A 1 228 ? -21.984 2.072 -8.172 1 71.5 228 GLY A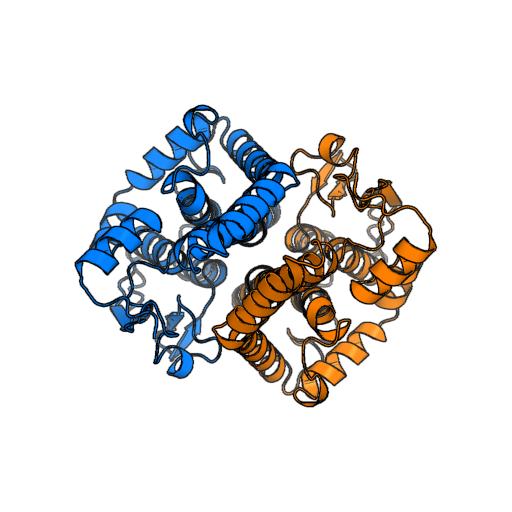 CA 1
ATOM 1816 C C . GLY A 1 228 ? -22.375 0.801 -8.898 1 71.5 228 GLY A C 1
ATOM 1817 O O . GLY A 1 228 ? -23.547 0.489 -9.023 1 71.5 228 GLY A O 1
ATOM 1818 N N . ILE A 1 229 ? -21.625 0.163 -9.703 1 59.47 229 ILE A N 1
ATOM 1819 C CA . ILE A 1 229 ? -21.984 -1.057 -10.422 1 59.47 229 ILE A CA 1
ATOM 1820 C C . ILE A 1 229 ? -21.703 -2.271 -9.531 1 59.47 229 ILE A C 1
ATOM 1822 O O . ILE A 1 229 ? -21.5 -3.379 -10.039 1 59.47 229 ILE A O 1
ATOM 1826 N N . GLY A 1 230 ? -21.906 -2.045 -8.297 1 60.5 230 GLY A N 1
ATOM 1827 C CA . GLY A 1 230 ? -21.594 -3.184 -7.449 1 60.5 230 GLY A CA 1
ATOM 1828 C C . GLY A 1 230 ? -20.141 -3.629 -7.555 1 60.5 230 GLY A C 1
ATOM 1829 O O . GLY A 1 230 ? -19.375 -3.088 -8.359 1 60.5 230 GLY A O 1
ATOM 1830 N N . TYR A 1 231 ? -19.531 -4.234 -6.527 1 62.91 231 TYR A N 1
ATOM 1831 C CA . TYR A 1 231 ? -18.219 -4.859 -6.719 1 62.91 231 TYR A CA 1
ATOM 1832 C C . TYR A 1 231 ? -18.219 -6.281 -6.172 1 62.91 231 TYR A C 1
ATOM 1834 O O . TYR A 1 231 ? -18.938 -6.59 -5.215 1 62.91 231 TYR A O 1
ATOM 1842 N N . GLN A 1 232 ? -18.125 -7.305 -7.043 1 59.84 232 GLN A N 1
ATOM 1843 C CA . GLN A 1 232 ? -18.047 -8.711 -6.66 1 59.84 232 GLN A CA 1
ATOM 1844 C C . GLN A 1 232 ? -16.609 -9.211 -6.648 1 59.84 232 GLN A C 1
ATOM 1846 O O . GLN A 1 232 ? -15.945 -9.242 -7.691 1 59.84 232 GLN A O 1
ATOM 1851 N N . LEU A 1 233 ? -16.188 -9.617 -5.398 1 62.09 233 LEU A N 1
ATOM 1852 C CA . LEU A 1 233 ? -14.781 -9.984 -5.262 1 62.09 233 LEU A CA 1
ATOM 1853 C C . LEU A 1 233 ? -14.625 -11.5 -5.18 1 62.09 233 LEU A C 1
ATOM 1855 O O . LEU A 1 233 ? -13.508 -12 -5.012 1 62.09 233 LEU A O 1
ATOM 1859 N N . ASP A 1 234 ? -15.812 -12.18 -5.266 1 59.56 234 ASP A N 1
ATOM 1860 C CA . ASP A 1 234 ? -15.734 -13.633 -5.355 1 59.56 234 ASP A CA 1
ATOM 1861 C C . ASP A 1 234 ? -15.484 -14.078 -6.793 1 59.56 234 ASP A C 1
ATOM 1863 O O . ASP A 1 234 ? -16.422 -14.172 -7.594 1 59.56 234 ASP A O 1
ATOM 1867 N N . TRP A 1 235 ? -14.219 -14.305 -7.02 1 59.22 235 TRP A N 1
ATOM 1868 C CA . TRP A 1 235 ? -13.805 -14.664 -8.375 1 59.22 235 TRP A CA 1
ATOM 1869 C C . TRP A 1 235 ? -14.562 -15.891 -8.859 1 59.22 235 TRP A C 1
ATOM 1871 O O . TRP A 1 235 ? -14.938 -15.977 -10.031 1 59.22 235 TRP A O 1
ATOM 1881 N N . ASN A 1 236 ? -14.695 -16.828 -7.934 1 57.66 236 ASN A N 1
ATOM 1882 C CA . ASN A 1 236 ? -15.406 -18.047 -8.32 1 57.66 236 ASN A CA 1
ATOM 1883 C C . ASN A 1 236 ? -16.828 -17.734 -8.781 1 57.66 236 ASN A C 1
ATOM 1885 O O . ASN A 1 236 ? -17.312 -18.312 -9.75 1 57.66 236 ASN A O 1
ATOM 1889 N N . ALA A 1 237 ? -17.375 -16.844 -8.078 1 57 237 ALA A N 1
ATOM 1890 C CA . ALA A 1 237 ? -18.734 -16.453 -8.461 1 57 237 ALA A CA 1
ATOM 1891 C C . ALA A 1 237 ? -18.734 -15.758 -9.82 1 57 237 ALA A C 1
ATOM 1893 O O . ALA A 1 237 ? -19.609 -16 -10.648 1 57 237 ALA A O 1
ATOM 1894 N N . ARG A 1 238 ? -17.641 -15.078 -10.016 1 59.53 238 ARG A N 1
ATOM 1895 C CA . ARG A 1 238 ? -17.547 -14.336 -11.266 1 59.53 238 ARG A CA 1
ATOM 1896 C C . ARG A 1 238 ? -17.312 -15.266 -12.445 1 59.53 238 ARG A C 1
ATOM 1898 O O . ARG A 1 238 ? -17.859 -15.07 -13.523 1 59.53 238 ARG A O 1
ATOM 1905 N N . LEU A 1 239 ? -16.375 -16.141 -12.18 1 57.53 239 LEU A N 1
ATOM 1906 C CA . LEU A 1 239 ? -16.062 -17.125 -13.211 1 57.53 239 LEU A CA 1
ATOM 1907 C C . LEU A 1 239 ? -17.312 -17.922 -13.594 1 57.53 239 LEU A C 1
ATOM 1909 O O . LEU A 1 239 ? -17.547 -18.188 -14.773 1 57.53 239 LEU A O 1
ATOM 1913 N N . ARG A 1 240 ? -18.062 -18.219 -12.633 1 58.38 240 ARG A N 1
ATOM 1914 C CA . ARG A 1 240 ? -19.297 -18.969 -12.875 1 58.38 240 ARG A CA 1
ATOM 1915 C C . ARG A 1 240 ? -20.281 -18.156 -13.703 1 58.38 240 ARG A C 1
ATOM 1917 O O . ARG A 1 240 ? -20.938 -18.688 -14.602 1 58.38 240 ARG A O 1
ATOM 1924 N N . GLU A 1 241 ? -20.234 -16.859 -13.438 1 56.75 241 GLU A N 1
ATOM 1925 C CA . GLU A 1 241 ? -21.141 -15.969 -14.148 1 56.75 241 GLU A CA 1
ATOM 1926 C C . GLU A 1 241 ? -20.672 -15.727 -15.578 1 56.75 241 GLU A C 1
ATOM 1928 O O . GLU A 1 241 ? -21.484 -15.641 -16.5 1 56.75 241 GLU A O 1
ATOM 1933 N N . SER A 1 242 ? -19.297 -15.523 -15.633 1 52.88 242 SER A N 1
ATOM 1934 C CA . SER A 1 242 ? -18.734 -15.281 -16.953 1 52.88 242 SER A CA 1
ATOM 1935 C C . SER A 1 242 ? -18.906 -16.5 -17.859 1 52.88 242 SER A C 1
ATOM 1937 O O . SER A 1 242 ? -19.125 -16.359 -19.062 1 52.88 242 SER A O 1
ATOM 1939 N N . LYS A 1 243 ? -18.562 -17.641 -17.359 1 52.66 243 LYS A N 1
ATOM 1940 C CA . LYS A 1 243 ? -18.766 -18.875 -18.125 1 52.66 243 LYS A CA 1
ATOM 1941 C C . LYS A 1 243 ? -20.219 -18.984 -18.578 1 52.66 243 LYS A C 1
ATOM 1943 O O . LYS A 1 243 ? -20.5 -19.516 -19.656 1 52.66 243 LYS A O 1
ATOM 1948 N N . LYS A 1 244 ? -21.047 -18.562 -17.75 1 50.81 244 LYS A N 1
ATOM 1949 C CA . LYS A 1 244 ? -22.438 -18.609 -18.172 1 50.81 244 LYS A CA 1
ATOM 1950 C C . LYS A 1 244 ? -22.703 -17.656 -19.328 1 50.81 244 LYS A C 1
ATOM 1952 O O . LYS A 1 244 ? -23.578 -17.906 -20.172 1 50.81 244 LYS A O 1
ATOM 1957 N N . SER A 1 245 ? -21.938 -16.531 -19.219 1 45.56 245 SER A N 1
ATOM 1958 C CA . SER A 1 245 ? -22.188 -15.57 -20.297 1 45.56 245 SER A CA 1
ATOM 1959 C C . SER A 1 245 ? -21.422 -15.93 -21.562 1 45.56 245 SER A C 1
ATOM 1961 O O . SER A 1 245 ? -21.641 -15.32 -22.609 1 45.56 245 SER A O 1
ATOM 1963 N N . GLY A 1 246 ? -20.766 -16.922 -21.828 1 44.59 246 GLY A N 1
ATOM 1964 C CA . GLY A 1 246 ? -20.094 -17.391 -23.016 1 44.59 246 GLY A CA 1
ATOM 1965 C C . GLY A 1 246 ? -18.844 -16.625 -23.344 1 44.59 246 GLY A C 1
ATOM 1966 O O . GLY A 1 246 ? -18.25 -16.797 -24.422 1 44.59 246 GLY A O 1
ATOM 1967 N N . SER A 1 247 ? -18.453 -15.656 -22.734 1 37.91 247 SER A N 1
ATOM 1968 C CA . SER A 1 247 ? -17.484 -14.656 -23.188 1 37.91 247 SER A CA 1
ATOM 1969 C C . SER A 1 247 ? -16.078 -15.031 -22.781 1 37.91 247 SER A C 1
ATOM 1971 O O . SER A 1 247 ? -15.125 -14.305 -23.062 1 37.91 247 SER A O 1
ATOM 1973 N N . TRP A 1 248 ? -15.773 -15.977 -22.062 1 35.31 248 TRP A N 1
ATOM 1974 C CA . TRP A 1 248 ? -14.406 -16.266 -21.625 1 35.31 248 TRP A CA 1
ATOM 1975 C C . TRP A 1 248 ? -13.672 -17.094 -22.672 1 35.31 248 TRP A C 1
ATOM 1977 O O . TRP A 1 248 ? -14.031 -18.25 -22.922 1 35.31 248 TRP A O 1
ATOM 1987 N N . THR A 1 249 ? -13.438 -16.641 -23.844 1 31.06 249 THR A N 1
ATOM 1988 C CA . THR A 1 249 ? -12.625 -17.438 -24.766 1 31.06 249 THR A CA 1
ATOM 1989 C C . THR A 1 249 ? -11.156 -17.406 -24.359 1 31.06 249 THR A C 1
ATOM 1991 O O . THR A 1 249 ? -10.594 -16.328 -24.141 1 31.06 249 THR A O 1
ATOM 1994 N N . TRP A 1 250 ? -10.703 -18.344 -23.766 1 29.61 250 TRP A N 1
ATOM 1995 C CA . TRP A 1 250 ? -9.266 -18.578 -23.703 1 29.61 250 TRP A CA 1
ATOM 1996 C C . TRP A 1 250 ? -8.602 -18.297 -25.047 1 29.61 250 TRP A C 1
ATOM 1998 O O . TRP A 1 250 ? -8.93 -18.922 -26.047 1 29.61 250 TRP A O 1
ATOM 2008 N N . MET A 1 251 ? -8.625 -17.078 -25.641 1 26.61 251 MET A N 1
ATOM 2009 C CA . MET A 1 251 ? -7.867 -17.125 -26.875 1 26.61 251 MET A CA 1
ATOM 2010 C C . MET A 1 251 ? -6.434 -17.578 -26.625 1 26.61 251 MET A C 1
ATOM 2012 O O . MET A 1 251 ? -5.852 -17.266 -25.594 1 26.61 251 MET A O 1
ATOM 2016 N N . MET B 1 1 ? 25.031 26.859 15.695 1 23.02 1 MET B N 1
ATOM 2017 C CA . MET B 1 1 ? 25.094 25.391 15.625 1 23.02 1 MET B CA 1
ATOM 2018 C C . MET B 1 1 ? 23.828 24.766 16.203 1 23.02 1 MET B C 1
ATOM 2020 O O . MET B 1 1 ? 23.609 24.812 17.422 1 23.02 1 MET B O 1
ATOM 2024 N N . ARG B 1 2 ? 22.625 24.984 15.656 1 24.98 2 ARG B N 1
ATOM 2025 C CA . ARG B 1 2 ? 21.297 25.25 16.203 1 24.98 2 ARG B CA 1
ATOM 2026 C C . ARG B 1 2 ? 20.766 24.031 16.969 1 24.98 2 ARG B C 1
ATOM 2028 O O . ARG B 1 2 ? 21.109 22.891 16.656 1 24.98 2 ARG B O 1
ATOM 2035 N N . GLU B 1 3 ? 20.469 24.109 18.234 1 25.77 3 GLU B N 1
ATOM 2036 C CA . GLU B 1 3 ? 20.188 23.219 19.359 1 25.77 3 GLU B CA 1
ATOM 2037 C C . GLU B 1 3 ? 19.016 22.297 19.031 1 25.77 3 GLU B C 1
ATOM 2039 O O . GLU B 1 3 ? 18.312 21.844 19.938 1 25.77 3 GLU B O 1
ATOM 2044 N N . TRP B 1 4 ? 18.625 22.391 17.75 1 28.7 4 TRP B N 1
ATOM 2045 C CA . TRP B 1 4 ? 17.391 21.734 17.328 1 28.7 4 TRP B CA 1
ATOM 2046 C C . TRP B 1 4 ? 17.438 20.25 17.672 1 28.7 4 TRP B C 1
ATOM 2048 O O . TRP B 1 4 ? 16.562 19.484 17.234 1 28.7 4 TRP B O 1
ATOM 2058 N N . ALA B 1 5 ? 18.641 19.828 18.031 1 30.45 5 ALA B N 1
ATOM 2059 C CA . ALA B 1 5 ? 18.953 18.406 18.172 1 30.45 5 ALA B CA 1
ATOM 2060 C C . ALA B 1 5 ? 18.062 17.75 19.219 1 30.45 5 ALA B C 1
ATOM 2062 O O . ALA B 1 5 ? 18.312 17.875 20.422 1 30.45 5 ALA B O 1
ATOM 2063 N N . ILE B 1 6 ? 16.719 17.984 19.25 1 34.53 6 ILE B N 1
ATOM 2064 C CA . ILE B 1 6 ? 16 17.125 20.188 1 34.53 6 ILE B CA 1
ATOM 2065 C C . ILE B 1 6 ? 16.516 15.695 20.062 1 34.53 6 ILE B C 1
ATOM 2067 O O . ILE B 1 6 ? 16.422 15.086 19 1 34.53 6 ILE B O 1
ATOM 2071 N N . THR B 1 7 ? 17.547 15.359 20.594 1 38.34 7 THR B N 1
ATOM 2072 C CA . THR B 1 7 ? 18.234 14.086 20.781 1 38.34 7 THR B CA 1
ATOM 2073 C C . THR B 1 7 ? 17.234 12.969 21.062 1 38.34 7 THR B C 1
ATOM 2075 O O . THR B 1 7 ? 16.656 12.914 22.141 1 38.34 7 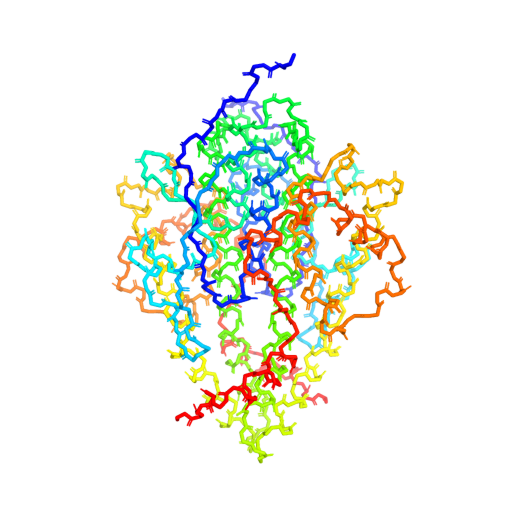THR B O 1
ATOM 2078 N N . ALA B 1 8 ? 16.188 12.766 20.266 1 44.78 8 ALA B N 1
ATOM 2079 C CA . ALA B 1 8 ? 15.406 11.555 20.516 1 44.78 8 ALA B CA 1
ATOM 2080 C C . ALA B 1 8 ? 16.297 10.414 20.984 1 44.78 8 ALA B C 1
ATOM 2082 O O . ALA B 1 8 ? 17.094 9.875 20.219 1 44.78 8 ALA B O 1
ATOM 2083 N N . LYS B 1 9 ? 16.797 10.461 22.172 1 52.94 9 LYS B N 1
ATOM 2084 C CA . LYS B 1 9 ? 17.5 9.43 22.938 1 52.94 9 LYS B CA 1
ATOM 2085 C C . LYS B 1 9 ? 16.609 8.203 23.125 1 52.94 9 LYS B C 1
ATOM 2087 O O . LYS B 1 9 ? 15.391 8.336 23.312 1 52.94 9 LYS B O 1
ATOM 2092 N N . ASN B 1 10 ? 16.875 7.062 22.5 1 68.06 10 ASN B N 1
ATOM 2093 C CA . ASN B 1 10 ? 16.453 5.703 22.844 1 68.06 10 ASN B CA 1
ATOM 2094 C C . ASN B 1 10 ? 15.414 5.172 21.859 1 68.06 10 ASN B C 1
ATOM 2096 O O . ASN B 1 10 ? 14.453 4.516 22.266 1 68.06 10 ASN B O 1
ATOM 2100 N N . ILE B 1 11 ? 15.484 5.723 20.578 1 72.75 11 ILE B N 1
ATOM 2101 C CA . ILE B 1 11 ? 14.68 5.051 19.562 1 72.75 11 ILE B CA 1
ATOM 2102 C C . ILE B 1 11 ? 15.375 3.762 19.125 1 72.75 11 ILE B C 1
ATOM 2104 O O . ILE B 1 11 ? 16.594 3.723 18.984 1 72.75 11 ILE B O 1
ATOM 2108 N N . GLU B 1 12 ? 14.578 2.762 19.188 1 76.31 12 GLU B N 1
ATOM 2109 C CA . GLU B 1 12 ? 15.086 1.474 18.719 1 76.31 12 GLU B CA 1
ATOM 2110 C C . GLU B 1 12 ? 14.375 1.022 17.453 1 76.31 12 GLU B C 1
ATOM 2112 O O . GLU B 1 12 ? 13.156 1.189 17.328 1 76.31 12 GLU B O 1
ATOM 2117 N N . LEU B 1 13 ? 15.18 0.624 16.484 1 74.62 13 LEU B N 1
ATOM 2118 C CA . LEU B 1 13 ? 14.641 0.053 15.258 1 74.62 13 LEU B CA 1
ATOM 2119 C C . LEU B 1 13 ? 14.922 -1.444 15.188 1 74.62 13 LEU B C 1
ATOM 2121 O O . LEU B 1 13 ? 16.078 -1.872 15.336 1 74.62 13 LEU B O 1
ATOM 2125 N N . ILE B 1 14 ? 13.891 -2.205 15.102 1 69.38 14 ILE B N 1
ATOM 2126 C CA . ILE B 1 14 ? 14.008 -3.65 14.953 1 69.38 14 ILE B CA 1
ATOM 2127 C C . ILE B 1 14 ? 13.945 -4.027 13.477 1 69.38 14 ILE B C 1
ATOM 2129 O O . ILE B 1 14 ? 13.055 -3.576 12.75 1 69.38 14 ILE B O 1
ATOM 2133 N N . CYS B 1 15 ? 14.969 -4.762 13.031 1 67 15 CYS B N 1
ATOM 2134 C CA . CYS B 1 15 ? 15.055 -5.191 11.641 1 67 15 CYS B CA 1
ATOM 2135 C C . CYS B 1 15 ? 15.25 -6.699 11.547 1 67 15 CYS B C 1
ATOM 2137 O O . CYS B 1 15 ? 15.656 -7.34 12.516 1 67 15 CYS B O 1
ATOM 2139 N N . SER B 1 16 ? 14.617 -7.238 10.57 1 59.44 16 SER B N 1
ATOM 2140 C CA . SER B 1 16 ? 14.914 -8.641 10.305 1 59.44 16 SER B CA 1
ATOM 2141 C C . SER B 1 16 ? 16.266 -8.797 9.609 1 59.44 16 SER B C 1
ATOM 2143 O O . SER B 1 16 ? 16.672 -7.93 8.836 1 59.44 16 SER B O 1
ATOM 2145 N N . SER B 1 17 ? 17.062 -9.578 10.32 1 48.38 17 SER B N 1
ATOM 2146 C CA . SER B 1 17 ? 18.484 -9.758 10.008 1 48.38 17 SER B CA 1
ATOM 2147 C C . SER B 1 17 ? 18.703 -9.867 8.508 1 48.38 17 SER B C 1
ATOM 2149 O O . SER B 1 17 ? 19.781 -9.531 8.008 1 48.38 17 SER B O 1
ATOM 2151 N N . ASP B 1 18 ? 17.938 -10.688 7.996 1 49.25 18 ASP B N 1
ATOM 2152 C CA . ASP B 1 18 ? 18.484 -10.922 6.664 1 49.25 18 ASP B CA 1
ATOM 2153 C C . ASP B 1 18 ? 18.219 -9.734 5.742 1 49.25 18 ASP B C 1
ATOM 2155 O O . ASP B 1 18 ? 17.281 -8.969 5.965 1 49.25 18 ASP B O 1
ATOM 2159 N N . GLU B 1 19 ? 19.391 -9.281 5.059 1 47.34 19 GLU B N 1
ATOM 2160 C CA . GLU B 1 19 ? 19.609 -8.289 4.012 1 47.34 19 GLU B CA 1
ATOM 2161 C C . GLU B 1 19 ? 18.328 -7.965 3.271 1 47.34 19 GLU B C 1
ATOM 2163 O O . GLU B 1 19 ? 18.359 -7.473 2.141 1 47.34 19 GLU B O 1
ATOM 2168 N N . HIS B 1 20 ? 17.016 -8.203 4.012 1 53.69 20 HIS B N 1
ATOM 2169 C CA . HIS B 1 20 ? 15.883 -8.258 3.1 1 53.69 20 HIS B CA 1
ATOM 2170 C C . HIS B 1 20 ? 14.773 -7.312 3.545 1 53.69 20 HIS B C 1
ATOM 2172 O O . HIS B 1 20 ? 13.633 -7.43 3.096 1 53.69 20 HIS B O 1
ATOM 2178 N N . SER B 1 21 ? 15.141 -6.328 4.289 1 71.81 21 SER B N 1
ATOM 2179 C CA . SER B 1 21 ? 13.977 -5.52 4.621 1 71.81 21 SER B CA 1
ATOM 2180 C C . SER B 1 21 ? 14.07 -4.137 3.986 1 71.81 21 SER B C 1
ATOM 2182 O O . SER B 1 21 ? 14.445 -3.168 4.648 1 71.81 21 SER B O 1
ATOM 2184 N N . PRO B 1 22 ? 13.859 -4.066 2.773 1 79.38 22 PRO B N 1
ATOM 2185 C CA . PRO B 1 22 ? 13.93 -2.779 2.076 1 79.38 22 PRO B CA 1
ATOM 2186 C C . PRO B 1 22 ? 13.148 -1.677 2.791 1 79.38 22 PRO B C 1
ATOM 2188 O O . PRO B 1 22 ? 13.586 -0.523 2.812 1 79.38 22 PRO B O 1
ATOM 2191 N N . SER B 1 23 ? 12.125 -2.059 3.449 1 86.88 23 SER B N 1
ATOM 2192 C CA . SER B 1 23 ? 11.312 -1.061 4.137 1 86.88 23 SER B CA 1
ATOM 2193 C C . SER B 1 23 ? 12.039 -0.486 5.344 1 86.88 23 SER B C 1
ATOM 2195 O O . SER B 1 23 ? 11.883 0.692 5.668 1 86.88 23 SER B O 1
ATOM 2197 N N . THR B 1 24 ? 12.867 -1.301 5.918 1 88.12 24 THR B N 1
ATOM 2198 C CA . THR B 1 24 ? 13.641 -0.831 7.059 1 88.12 24 THR B CA 1
ATOM 2199 C C . THR B 1 24 ? 14.703 0.176 6.609 1 88.12 24 THR B C 1
ATOM 2201 O O . THR B 1 24 ? 15 1.128 7.332 1 88.12 24 THR B O 1
ATOM 2204 N N . GLN B 1 25 ? 15.219 -0.051 5.445 1 89.94 25 GLN B N 1
ATOM 2205 C CA . GLN B 1 25 ? 16.266 0.816 4.922 1 89.94 25 GLN B CA 1
ATOM 2206 C C . GLN B 1 25 ? 15.766 2.244 4.738 1 89.94 25 GLN B C 1
ATOM 2208 O O . GLN B 1 25 ? 16.5 3.205 4.969 1 89.94 25 GLN B O 1
ATOM 2213 N N . ALA B 1 26 ? 14.57 2.412 4.297 1 92.94 26 ALA B N 1
ATOM 2214 C CA . ALA B 1 26 ? 14 3.744 4.129 1 92.94 26 ALA B CA 1
ATOM 2215 C C . ALA B 1 26 ? 13.922 4.48 5.465 1 92.94 26 ALA B C 1
ATOM 2217 O O . ALA B 1 26 ? 14.211 5.676 5.539 1 92.94 26 ALA B O 1
ATOM 2218 N N . VAL B 1 27 ? 13.5 3.783 6.488 1 93.25 27 VAL B N 1
ATOM 2219 C CA . VAL B 1 27 ? 13.367 4.379 7.816 1 93.25 27 VAL B CA 1
ATOM 2220 C C . VAL B 1 27 ? 14.742 4.77 8.344 1 93.25 27 VAL B C 1
ATOM 2222 O O . VAL B 1 27 ? 14.914 5.859 8.898 1 93.25 27 VAL B O 1
ATOM 2225 N N . LEU B 1 28 ? 15.711 3.906 8.109 1 91.69 28 LEU B N 1
ATOM 2226 C CA . LEU B 1 28 ? 17.078 4.199 8.508 1 91.69 28 LEU B CA 1
ATOM 2227 C C . LEU B 1 28 ? 17.594 5.445 7.805 1 91.69 28 LEU B C 1
ATOM 2229 O O . LEU B 1 28 ? 18.234 6.297 8.43 1 91.69 28 LEU B O 1
ATOM 2233 N N . TRP B 1 29 ? 17.297 5.496 6.547 1 94.38 29 TRP B N 1
ATOM 2234 C CA . TRP B 1 29 ? 17.719 6.656 5.762 1 94.38 29 TRP B CA 1
ATOM 2235 C C . TRP B 1 29 ? 17.172 7.945 6.367 1 94.38 29 TRP B C 1
ATOM 2237 O O . TRP B 1 29 ? 17.922 8.906 6.582 1 94.38 29 TRP B O 1
ATOM 2247 N N . LEU B 1 30 ? 15.93 7.965 6.703 1 95.62 30 LEU B N 1
ATOM 2248 C CA . LEU B 1 30 ? 15.32 9.164 7.266 1 95.62 30 LEU B CA 1
ATOM 2249 C C . LEU B 1 30 ? 15.914 9.492 8.633 1 95.62 30 LEU B C 1
ATOM 2251 O O . LEU B 1 30 ? 16.141 10.656 8.953 1 95.62 30 LEU B O 1
ATOM 2255 N N . LEU B 1 31 ? 16.125 8.484 9.453 1 93.56 31 LEU B N 1
ATOM 2256 C CA . LEU B 1 31 ? 16.75 8.703 10.758 1 93.56 31 LEU B CA 1
ATOM 2257 C C . LEU B 1 31 ? 18.094 9.398 10.609 1 93.56 31 LEU B C 1
ATOM 2259 O O . LEU B 1 31 ? 18.406 10.328 11.367 1 93.56 31 LEU B O 1
ATOM 2263 N N . GLU B 1 32 ? 18.812 8.961 9.617 1 93.81 32 GLU B N 1
ATOM 2264 C CA . GLU B 1 32 ? 20.109 9.562 9.359 1 93.81 32 GLU B CA 1
ATOM 2265 C C . GLU B 1 32 ? 19.969 10.992 8.844 1 93.81 32 GLU B C 1
ATOM 2267 O O . GLU B 1 32 ? 20.766 11.867 9.203 1 93.81 32 GLU B O 1
ATOM 2272 N N . GLU B 1 33 ? 19.016 11.219 7.977 1 95.81 33 GLU B N 1
ATOM 2273 C CA . GLU B 1 33 ? 18.766 12.57 7.492 1 95.81 33 GLU B CA 1
ATOM 2274 C C . GLU B 1 33 ? 18.438 13.516 8.641 1 95.81 33 GLU B C 1
ATOM 2276 O O . GLU B 1 33 ? 18.875 14.672 8.648 1 95.81 33 GLU B O 1
ATOM 2281 N N . LEU B 1 34 ? 17.688 13.016 9.609 1 94.44 34 LEU B N 1
ATOM 2282 C CA . LEU B 1 34 ? 17.203 13.836 10.711 1 94.44 34 LEU B CA 1
ATOM 2283 C C . LEU B 1 34 ? 18.25 13.961 11.805 1 94.44 34 LEU B C 1
ATOM 2285 O O . LEU B 1 34 ? 18.125 14.781 12.719 1 94.44 34 LEU B O 1
ATOM 2289 N N . GLY B 1 35 ? 19.219 13.148 11.75 1 92.38 35 GLY B N 1
ATOM 2290 C CA . GLY B 1 35 ? 20.281 13.172 12.75 1 92.38 35 GLY B CA 1
ATOM 2291 C C . GLY B 1 35 ? 19.828 12.617 14.094 1 92.38 35 GLY B C 1
ATOM 2292 O O . GLY B 1 35 ? 20.312 13.062 15.141 1 92.38 35 GLY B O 1
ATOM 2293 N N . ILE B 1 36 ? 18.938 11.719 14.055 1 90.56 36 ILE B N 1
ATOM 2294 C CA . ILE B 1 36 ? 18.422 11.102 15.273 1 90.56 36 ILE B CA 1
ATOM 2295 C C . ILE B 1 36 ? 19.281 9.891 15.641 1 90.56 36 ILE B C 1
ATOM 2297 O O . ILE B 1 36 ? 19.594 9.062 14.789 1 90.56 36 ILE B O 1
ATOM 2301 N N . GLU B 1 37 ? 19.625 9.82 16.891 1 88.75 37 GLU B N 1
ATOM 2302 C CA . GLU B 1 37 ? 20.328 8.648 17.391 1 88.75 37 GLU B CA 1
ATOM 2303 C C . GLU B 1 37 ? 19.375 7.477 17.609 1 88.75 37 GLU B C 1
ATOM 2305 O O . GLU B 1 37 ? 18.25 7.664 18.094 1 88.75 37 GLU B O 1
ATOM 2310 N N . TYR B 1 38 ? 19.812 6.355 17.156 1 88.12 38 TYR B N 1
ATOM 2311 C CA . TYR B 1 38 ? 18.969 5.176 17.281 1 88.12 38 TYR B CA 1
ATOM 2312 C C . TYR B 1 38 ? 19.812 3.918 17.453 1 88.12 38 TYR B C 1
ATOM 2314 O O . TYR B 1 38 ? 21 3.896 17.078 1 88.12 38 TYR B O 1
ATOM 2322 N N . ASP B 1 39 ? 19.172 2.908 18.078 1 84.75 39 ASP B N 1
ATOM 2323 C CA . ASP B 1 39 ? 19.75 1.573 18.156 1 84.75 39 ASP B CA 1
ATOM 2324 C C . ASP B 1 39 ? 19.078 0.612 17.188 1 84.75 39 ASP B C 1
ATOM 2326 O O . ASP B 1 39 ? 17.922 0.801 16.828 1 84.75 39 ASP B O 1
ATOM 2330 N N . ILE B 1 40 ? 19.844 -0.347 16.75 1 83.75 40 ILE B N 1
ATOM 2331 C CA . ILE B 1 40 ? 19.312 -1.353 15.844 1 83.75 40 ILE B CA 1
ATOM 2332 C C . ILE B 1 40 ? 19.328 -2.723 16.516 1 83.75 40 ILE B C 1
ATOM 2334 O O . ILE B 1 40 ? 20.344 -3.117 17.094 1 83.75 40 ILE B O 1
ATOM 2338 N N . THR B 1 41 ? 18.188 -3.336 16.578 1 78.25 41 THR B N 1
ATOM 2339 C CA . THR B 1 41 ? 18.094 -4.734 16.984 1 78.25 41 THR B CA 1
ATOM 2340 C C . THR B 1 41 ? 17.797 -5.625 15.789 1 78.25 41 THR B C 1
ATOM 2342 O O . THR B 1 41 ? 16.828 -5.383 15.055 1 78.25 41 THR B O 1
ATOM 2345 N N . ARG B 1 42 ? 18.625 -6.633 15.664 1 75.38 42 ARG B N 1
ATOM 2346 C CA . ARG B 1 42 ? 18.484 -7.52 14.508 1 75.38 42 ARG B CA 1
ATOM 2347 C C . ARG B 1 42 ? 17.938 -8.883 14.93 1 75.38 42 ARG B C 1
ATOM 2349 O O . ARG B 1 42 ? 18.359 -9.43 15.953 1 75.38 42 ARG B O 1
ATOM 2356 N N . PHE B 1 43 ? 16.875 -9.188 14.266 1 68.44 43 PHE B N 1
ATOM 2357 C CA . PHE B 1 43 ? 16.391 -10.547 14.43 1 68.44 43 PHE B CA 1
ATOM 2358 C C . PHE B 1 43 ? 16.75 -11.406 13.227 1 68.44 43 PHE B C 1
ATOM 2360 O O . PHE B 1 43 ? 16.672 -10.945 12.086 1 68.44 43 PHE B O 1
ATOM 2367 N N . ASP B 1 44 ? 17.297 -12.492 13.531 1 58.84 44 ASP B N 1
ATOM 2368 C CA . ASP B 1 44 ? 17.672 -13.406 12.453 1 58.84 44 ASP B CA 1
ATOM 2369 C C . ASP B 1 44 ? 16.422 -13.992 11.781 1 58.84 44 ASP B C 1
ATOM 2371 O O . ASP B 1 44 ? 15.453 -14.328 12.453 1 58.84 44 ASP B O 1
ATOM 2375 N N . ARG B 1 45 ? 16.25 -13.711 10.492 1 57.38 45 ARG B N 1
ATOM 2376 C CA . ARG B 1 45 ? 15.227 -14.383 9.711 1 57.38 45 ARG B CA 1
ATOM 2377 C C . ARG B 1 45 ? 15.828 -15.461 8.82 1 57.38 45 ARG B C 1
ATOM 2379 O O . ARG B 1 45 ? 16.453 -15.148 7.797 1 57.38 45 ARG B O 1
ATOM 2386 N N . PRO B 1 46 ? 15.742 -16.656 9.352 1 48.06 46 PRO B N 1
ATOM 2387 C CA . PRO B 1 46 ? 16.156 -17.656 8.359 1 48.06 46 PRO B CA 1
ATOM 2388 C C . PRO B 1 46 ? 15.32 -17.609 7.09 1 48.06 46 PRO B C 1
ATOM 2390 O O . PRO B 1 46 ? 14.18 -17.125 7.117 1 48.06 46 PRO B O 1
ATOM 2393 N N . LEU B 1 47 ? 15.945 -17.812 5.824 1 47.06 47 LEU B N 1
ATOM 2394 C CA . LEU B 1 47 ? 15.312 -17.781 4.508 1 47.06 47 LEU B CA 1
ATOM 2395 C C . LEU B 1 47 ? 14.008 -18.562 4.508 1 47.06 47 LEU B C 1
ATOM 2397 O O . LEU B 1 47 ? 13.062 -18.219 3.791 1 47.06 47 LEU B O 1
ATOM 2401 N N . ASP B 1 48 ? 14.078 -19.672 5.301 1 46.06 48 ASP B N 1
ATOM 2402 C CA . ASP B 1 48 ? 12.984 -20.625 5.18 1 46.06 48 ASP B CA 1
ATOM 2403 C C . ASP B 1 48 ? 11.922 -20.391 6.254 1 46.06 48 ASP B C 1
ATOM 2405 O O . ASP B 1 48 ? 10.938 -21.125 6.332 1 46.06 48 ASP B O 1
ATOM 2409 N N . LYS B 1 49 ? 12.359 -19.5 7.094 1 54.38 49 LYS B N 1
ATOM 2410 C CA . LYS B 1 49 ? 11.406 -19.391 8.195 1 54.38 49 LYS B CA 1
ATOM 2411 C C . LYS B 1 49 ? 11.039 -17.938 8.469 1 54.38 49 LYS B C 1
ATOM 2413 O O . LYS B 1 49 ? 11.742 -17.031 8.031 1 54.38 49 LYS B O 1
ATOM 2418 N N . ARG B 1 50 ? 9.938 -17.719 8.906 1 56.25 50 ARG B N 1
ATOM 2419 C CA . ARG B 1 50 ? 9.547 -16.406 9.406 1 56.25 50 ARG B CA 1
ATOM 2420 C C . ARG B 1 50 ? 10.492 -15.938 10.508 1 56.25 50 ARG B C 1
ATOM 2422 O O . ARG B 1 50 ? 11.055 -16.75 11.242 1 56.25 50 ARG B O 1
ATOM 2429 N N . ALA B 1 51 ? 10.883 -14.648 10.391 1 51.88 51 ALA B N 1
ATOM 2430 C CA . ALA B 1 51 ? 11.703 -14.109 11.469 1 51.88 51 ALA B CA 1
ATOM 2431 C C . ALA B 1 51 ? 11.117 -14.453 12.836 1 51.88 51 ALA B C 1
ATOM 2433 O O . ALA B 1 51 ? 9.945 -14.18 13.094 1 51.88 51 ALA B O 1
ATOM 2434 N N . VAL B 1 52 ? 11.875 -15.195 13.539 1 56.06 52 VAL B N 1
ATOM 2435 C CA . VAL B 1 52 ? 11.516 -15.539 14.914 1 56.06 52 VAL B CA 1
ATOM 2436 C C . VAL B 1 52 ? 11.742 -14.336 15.828 1 56.06 52 VAL B C 1
ATOM 2438 O O . VAL B 1 52 ? 12.75 -13.641 15.703 1 56.06 52 VAL B O 1
ATOM 2441 N N . GLY B 1 53 ? 10.68 -13.867 16.438 1 59.81 53 GLY B N 1
ATOM 2442 C CA . GLY B 1 53 ? 10.867 -12.82 17.438 1 59.81 53 GLY B CA 1
ATOM 2443 C C . GLY B 1 53 ? 10.109 -11.547 17.109 1 59.81 53 GLY B C 1
ATOM 2444 O O . GLY B 1 53 ? 9.672 -10.836 18.016 1 59.81 53 GLY B O 1
ATOM 2445 N N . LEU B 1 54 ? 9.961 -11.289 15.844 1 69.31 54 LEU B N 1
ATOM 2446 C CA . LEU B 1 54 ? 9.289 -10.031 15.516 1 69.31 54 LEU B CA 1
ATOM 2447 C C . LEU B 1 54 ? 7.879 -10 16.078 1 69.31 54 LEU B C 1
ATOM 2449 O O . LEU B 1 54 ? 7.355 -8.93 16.406 1 69.31 54 LEU B O 1
ATOM 2453 N N . GLY B 1 55 ? 7.438 -11.234 16.234 1 76.5 55 GLY B N 1
ATOM 2454 C CA . GLY B 1 55 ? 6.09 -11.32 16.766 1 76.5 55 GLY B CA 1
ATOM 2455 C C . GLY B 1 55 ? 6.016 -11.023 18.25 1 76.5 55 GLY B C 1
ATOM 2456 O O . GLY B 1 55 ? 4.938 -10.734 18.781 1 76.5 55 GLY B O 1
ATOM 2457 N N . GLU B 1 56 ? 7.141 -11.023 18.859 1 76.25 56 GLU B N 1
ATOM 2458 C CA . GLU B 1 56 ? 7.184 -10.75 20.297 1 76.25 56 GLU B CA 1
ATOM 2459 C C . GLU B 1 56 ? 7.066 -9.25 20.578 1 76.25 56 GLU B C 1
ATOM 2461 O O . GLU B 1 56 ? 6.578 -8.852 21.641 1 76.25 56 GLU B O 1
ATOM 2466 N N . THR B 1 57 ? 7.5 -8.555 19.547 1 78.44 57 THR B N 1
ATOM 2467 C CA . THR B 1 57 ? 7.508 -7.113 19.75 1 78.44 57 THR B CA 1
ATOM 2468 C C . THR B 1 57 ? 6.215 -6.488 19.234 1 78.44 57 THR B C 1
ATOM 2470 O O . THR B 1 57 ? 5.723 -5.512 19.812 1 78.44 57 THR B O 1
ATOM 2473 N N . HIS B 1 58 ? 5.754 -7.16 18.203 1 82.56 58 HIS B N 1
ATOM 2474 C CA . HIS B 1 58 ? 4.516 -6.645 17.625 1 82.56 58 HIS B CA 1
ATOM 2475 C C . HIS B 1 58 ? 3.746 -7.738 16.906 1 82.56 58 HIS B C 1
ATOM 2477 O O . HIS B 1 58 ? 4.34 -8.562 16.203 1 82.56 58 HIS B O 1
ATOM 2483 N N . VAL B 1 59 ? 2.521 -7.664 16.984 1 84.06 59 VAL B N 1
ATOM 2484 C CA . VAL B 1 59 ? 1.63 -8.719 16.516 1 84.06 59 VAL B CA 1
ATOM 2485 C C . VAL B 1 59 ? 1.798 -8.906 15.008 1 84.06 59 VAL B C 1
ATOM 2487 O O . VAL B 1 59 ? 1.673 -10.023 14.5 1 84.06 59 VAL B O 1
ATOM 2490 N N . GLN B 1 60 ? 2.143 -7.914 14.266 1 82.88 60 GLN B N 1
ATOM 2491 C CA . GLN B 1 60 ? 2.283 -8.016 12.812 1 82.88 60 GLN B CA 1
ATOM 2492 C C . GLN B 1 60 ? 3.527 -8.82 12.438 1 82.88 60 GLN B C 1
ATOM 2494 O O . GLN B 1 60 ? 3.613 -9.359 11.336 1 82.88 60 GLN B O 1
ATOM 2499 N N . ALA B 1 61 ? 4.527 -8.797 13.297 1 76.19 61 ALA B N 1
ATOM 2500 C CA . ALA B 1 61 ? 5.703 -9.656 13.18 1 76.19 61 ALA B CA 1
ATOM 2501 C C . ALA B 1 61 ? 6.508 -9.32 11.93 1 76.19 61 ALA B C 1
ATOM 2503 O O . ALA B 1 61 ? 7.02 -10.211 11.25 1 76.19 61 ALA B O 1
ATOM 2504 N N . HIS B 1 62 ? 6.453 -8.023 11.531 1 80.38 62 HIS B N 1
ATOM 2505 C CA . HIS B 1 62 ? 7.266 -7.609 10.391 1 80.38 62 HIS B CA 1
ATOM 2506 C C . HIS B 1 62 ? 8.102 -6.379 10.734 1 80.38 62 HIS B C 1
ATOM 2508 O O . HIS B 1 62 ? 7.762 -5.625 11.648 1 80.38 62 HIS B O 1
ATOM 2514 N N . ALA B 1 63 ? 9.211 -6.344 10 1 80.88 63 ALA B N 1
ATOM 2515 C CA . ALA B 1 63 ? 10.008 -5.121 10.031 1 80.88 63 ALA B CA 1
ATOM 2516 C C . ALA B 1 63 ? 9.531 -4.129 8.969 1 80.88 63 ALA B C 1
ATOM 2518 O O . ALA B 1 63 ? 8.953 -4.523 7.957 1 80.88 63 ALA B O 1
ATOM 2519 N N . PRO B 1 64 ? 9.625 -2.92 9.234 1 87.94 64 PRO B N 1
ATOM 2520 C CA . PRO B 1 64 ? 10.32 -2.266 10.344 1 87.94 64 PRO B CA 1
ATOM 2521 C C . PRO B 1 64 ? 9.43 -2.102 11.578 1 87.94 64 PRO B C 1
ATOM 2523 O O . PRO B 1 64 ? 8.203 -2.057 11.461 1 87.94 64 PRO B O 1
ATOM 2526 N N . GLN B 1 65 ? 10.062 -2.111 12.68 1 88.44 65 GLN B N 1
ATOM 2527 C CA . GLN B 1 65 ? 9.438 -1.729 13.938 1 88.44 65 GLN B CA 1
ATOM 2528 C C . GLN B 1 65 ? 10.234 -0.625 14.633 1 88.44 65 GLN B C 1
ATOM 2530 O O . GLN B 1 65 ? 11.398 -0.82 14.984 1 88.44 65 GLN B O 1
ATOM 2535 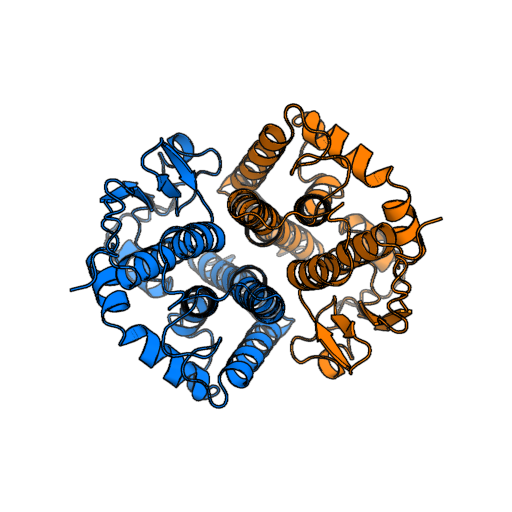N N . LEU B 1 66 ? 9.641 0.507 14.695 1 91.19 66 LEU B N 1
ATOM 2536 C CA . LEU B 1 66 ? 10.203 1.646 15.414 1 91.19 66 LEU B CA 1
ATOM 2537 C C . LEU B 1 66 ? 9.727 1.666 16.859 1 91.19 66 LEU B C 1
ATOM 2539 O O . LEU B 1 66 ? 8.547 1.917 17.125 1 91.19 66 LEU B O 1
ATOM 2543 N N . ILE B 1 67 ? 10.617 1.376 17.766 1 88.88 67 ILE B N 1
ATOM 2544 C CA . ILE B 1 67 ? 10.281 1.379 19.188 1 88.88 67 ILE B CA 1
ATOM 2545 C C . ILE B 1 67 ? 10.648 2.729 19.812 1 88.88 67 ILE B C 1
ATOM 2547 O O . ILE B 1 67 ? 11.812 3.129 19.797 1 88.88 67 ILE B O 1
ATOM 2551 N N . LEU B 1 68 ? 9.688 3.342 20.359 1 89.56 68 LEU B N 1
ATOM 2552 C CA . LEU B 1 68 ? 9.859 4.668 20.938 1 89.56 68 LEU B CA 1
ATOM 2553 C C . LEU B 1 68 ? 10.305 4.566 22.391 1 89.56 68 LEU B C 1
ATOM 2555 O O . LEU B 1 68 ? 10.219 3.496 23 1 89.56 68 LEU B O 1
ATOM 2559 N N . PRO B 1 69 ? 10.719 5.707 22.938 1 85.5 69 PRO B N 1
ATOM 2560 C CA . PRO B 1 69 ? 11.203 5.691 24.328 1 85.5 69 PRO B CA 1
ATOM 2561 C C . PRO B 1 69 ? 10.117 5.289 25.328 1 85.5 69 PRO B C 1
ATOM 2563 O O . PRO B 1 69 ? 10.422 4.695 26.359 1 85.5 69 PRO B O 1
ATOM 2566 N N . ASP B 1 70 ? 8.898 5.5 25.031 1 86.56 70 ASP B N 1
ATOM 2567 C CA . ASP B 1 70 ? 7.805 5.18 25.953 1 86.56 70 ASP B CA 1
ATOM 2568 C C . ASP B 1 70 ? 7.32 3.748 25.75 1 86.56 70 ASP B C 1
ATOM 2570 O O . ASP B 1 70 ? 6.371 3.311 26.406 1 86.56 70 ASP B O 1
ATOM 2574 N N . GLY B 1 71 ? 7.941 3.072 24.781 1 85.62 71 GLY B N 1
ATOM 2575 C CA . GLY B 1 71 ? 7.605 1.672 24.562 1 85.62 71 GLY B CA 1
ATOM 2576 C C . GLY B 1 71 ? 6.629 1.459 23.422 1 85.62 71 GLY B C 1
ATOM 2577 O O . GLY B 1 71 ? 6.418 0.327 22.984 1 85.62 71 GLY B O 1
ATOM 2578 N N . GLN B 1 72 ? 6.129 2.494 22.922 1 89.06 72 GLN B N 1
ATOM 2579 C CA . GLN B 1 72 ? 5.227 2.373 21.781 1 89.06 72 GLN B CA 1
ATOM 2580 C C . GLN B 1 72 ? 5.965 1.869 20.547 1 89.06 72 GLN B C 1
ATOM 2582 O O . GLN B 1 72 ? 7.102 2.273 20.281 1 89.06 72 GLN B O 1
ATOM 2587 N N . VAL B 1 73 ? 5.289 0.947 19.781 1 90.62 73 VAL B N 1
ATOM 2588 C CA . VAL B 1 73 ? 5.879 0.392 18.562 1 90.62 73 VAL B CA 1
ATOM 2589 C C . VAL B 1 73 ? 5.109 0.893 17.344 1 90.62 73 VAL B C 1
ATOM 2591 O O . VAL B 1 73 ? 3.881 0.81 17.297 1 90.62 73 VAL B O 1
ATOM 2594 N N . ILE B 1 74 ? 5.875 1.46 16.484 1 92.12 74 ILE B N 1
ATOM 2595 C CA . ILE B 1 74 ? 5.309 1.874 15.211 1 92.12 74 ILE B CA 1
ATOM 2596 C C . ILE B 1 74 ? 5.844 0.979 14.094 1 92.12 74 ILE B C 1
ATOM 2598 O O . ILE B 1 74 ? 7.051 0.735 14.008 1 92.12 74 ILE B O 1
ATOM 2602 N N . THR B 1 75 ? 4.887 0.484 13.328 1 91.88 75 THR B N 1
ATOM 2603 C CA . THR B 1 75 ? 5.277 -0.356 12.203 1 91.88 75 THR B CA 1
ATOM 2604 C C . THR B 1 75 ? 4.918 0.313 10.883 1 91.88 75 THR B C 1
ATOM 2606 O O . THR B 1 75 ? 4.48 1.466 10.859 1 91.88 75 THR B O 1
ATOM 2609 N N . GLN B 1 76 ? 5.176 -0.365 9.789 1 91.88 76 GLN B N 1
ATOM 2610 C CA . GLN B 1 76 ? 4.957 0.128 8.438 1 91.88 76 GLN B CA 1
ATOM 2611 C C . GLN B 1 76 ? 5.98 1.202 8.07 1 91.88 76 GLN B C 1
ATOM 2613 O O . GLN B 1 76 ? 6.16 2.17 8.812 1 91.88 76 GLN B O 1
ATOM 2618 N N . MET B 1 77 ? 6.551 1.062 6.98 1 92.62 77 MET B N 1
ATOM 2619 C CA . MET B 1 77 ? 7.578 1.979 6.5 1 92.62 77 MET B CA 1
ATOM 2620 C C . MET B 1 77 ? 7.051 3.41 6.445 1 92.62 77 MET B C 1
ATOM 2622 O O . MET B 1 77 ? 7.641 4.316 7.039 1 92.62 77 MET B O 1
ATOM 2626 N N . SER B 1 78 ? 5.914 3.59 5.766 1 94.38 78 SER B N 1
ATOM 2627 C CA . SER B 1 78 ? 5.355 4.926 5.582 1 94.38 78 SER B CA 1
ATOM 2628 C C . SER B 1 78 ? 5 5.562 6.922 1 94.38 78 SER B C 1
ATOM 2630 O O . SER B 1 78 ? 5.219 6.762 7.121 1 94.38 78 SER B O 1
ATOM 2632 N N . THR B 1 79 ? 4.477 4.809 7.867 1 96.25 79 THR B N 1
ATOM 2633 C CA . THR B 1 79 ? 4.031 5.316 9.156 1 96.25 79 THR B CA 1
ATOM 2634 C C . THR B 1 79 ? 5.223 5.68 10.039 1 96.25 79 THR B C 1
ATOM 2636 O O . THR B 1 79 ? 5.215 6.715 10.703 1 96.25 79 THR B O 1
ATOM 2639 N N . CYS B 1 80 ? 6.211 4.805 10.016 1 95.31 80 CYS B N 1
ATOM 2640 C CA . CYS B 1 80 ? 7.434 5.121 10.75 1 95.31 80 CYS B CA 1
ATOM 2641 C C . CYS B 1 80 ? 8 6.469 10.312 1 95.31 80 CYS B C 1
ATOM 2643 O O . CYS B 1 80 ? 8.297 7.32 11.148 1 95.31 80 CYS B O 1
ATOM 2645 N N . MET B 1 81 ? 8.039 6.66 9.047 1 96.81 81 MET B N 1
ATOM 2646 C CA . MET B 1 81 ? 8.633 7.883 8.5 1 96.81 81 MET B CA 1
ATOM 2647 C C . MET B 1 81 ? 7.746 9.086 8.805 1 96.81 81 MET B C 1
ATOM 2649 O O . MET B 1 81 ? 8.25 10.164 9.125 1 96.81 81 MET B O 1
ATOM 2653 N N . LEU B 1 82 ? 6.445 8.883 8.695 1 96.38 82 LEU B N 1
ATOM 2654 C CA . LEU B 1 82 ? 5.531 9.984 8.992 1 96.38 82 LEU B CA 1
ATOM 2655 C C . LEU B 1 82 ? 5.676 10.445 10.438 1 96.38 82 LEU B C 1
ATOM 2657 O O . LEU B 1 82 ? 5.746 11.648 10.703 1 96.38 82 LEU B O 1
ATOM 2661 N N . TYR B 1 83 ? 5.77 9.453 11.352 1 95.69 83 TYR B N 1
ATOM 2662 C CA . TYR B 1 83 ? 5.957 9.789 12.758 1 95.69 83 TYR B CA 1
ATOM 2663 C C . TYR B 1 83 ? 7.234 10.594 12.961 1 95.69 83 TYR B C 1
ATOM 2665 O O . TYR B 1 83 ? 7.223 11.625 13.633 1 95.69 83 TYR B O 1
ATOM 2673 N N . LEU B 1 84 ? 8.281 10.188 12.359 1 95.12 84 LEU B N 1
ATOM 2674 C CA . LEU B 1 84 ? 9.586 10.805 12.531 1 95.12 84 LEU B CA 1
ATOM 2675 C C . LEU B 1 84 ? 9.586 12.242 12.016 1 95.12 84 LEU B C 1
ATOM 2677 O O . LEU B 1 84 ? 10.078 13.148 12.688 1 95.12 84 LEU B O 1
ATOM 2681 N N . VAL B 1 85 ? 8.984 12.453 10.852 1 95.06 85 VAL B N 1
ATOM 2682 C CA . VAL B 1 85 ? 9.031 13.789 10.258 1 95.06 85 VAL B CA 1
ATOM 2683 C C . VAL B 1 85 ? 8.109 14.727 11.031 1 95.06 85 VAL B C 1
ATOM 2685 O O . VAL B 1 85 ? 8.43 15.898 11.234 1 95.06 85 VAL B O 1
ATOM 2688 N N . LEU B 1 86 ? 6.953 14.25 11.445 1 93.19 86 LEU B N 1
ATOM 2689 C CA . LEU B 1 86 ? 6.008 15.109 12.156 1 93.19 86 LEU B CA 1
ATOM 2690 C C . LEU B 1 86 ? 6.52 15.445 13.555 1 93.19 86 LEU B C 1
ATOM 2692 O O . LEU B 1 86 ? 6.188 16.5 14.102 1 93.19 86 LEU B O 1
ATOM 2696 N N . THR B 1 87 ? 7.387 14.609 14.102 1 90.75 87 THR B N 1
ATOM 2697 C CA . THR B 1 87 ? 7.828 14.766 15.484 1 90.75 87 THR B CA 1
ATOM 2698 C C . THR B 1 87 ? 9.172 15.484 15.539 1 90.75 87 THR B C 1
ATOM 2700 O O . THR B 1 87 ? 9.391 16.344 16.406 1 90.75 87 THR B O 1
ATOM 2703 N N . TYR B 1 88 ? 10.031 15.164 14.547 1 91.5 88 TYR B N 1
ATOM 2704 C CA . TYR B 1 88 ? 11.422 15.562 14.758 1 91.5 88 TYR B CA 1
ATOM 2705 C C . TYR B 1 88 ? 11.875 16.547 13.68 1 91.5 88 TYR B C 1
ATOM 2707 O O . TYR B 1 88 ? 12.922 17.188 13.82 1 91.5 88 TYR B O 1
ATOM 2715 N N . ASP B 1 89 ? 11.078 16.641 12.586 1 91.88 89 ASP B N 1
ATOM 2716 C CA . ASP B 1 89 ? 11.453 17.594 11.539 1 91.88 89 ASP B CA 1
ATOM 2717 C C . ASP B 1 89 ? 10.93 18.984 11.844 1 91.88 89 ASP B C 1
ATOM 2719 O O . ASP B 1 89 ? 10.141 19.547 11.07 1 91.88 89 ASP B O 1
ATOM 2723 N N . ALA B 1 90 ? 11.469 19.594 12.805 1 86.5 90 ALA B N 1
ATOM 2724 C CA . ALA B 1 90 ? 10.984 20.875 13.328 1 86.5 90 ALA B CA 1
ATOM 2725 C C . ALA B 1 90 ? 11.102 21.969 12.281 1 86.5 90 ALA B C 1
ATOM 2727 O O . ALA B 1 90 ? 10.281 22.891 12.25 1 86.5 90 ALA B O 1
ATOM 2728 N N . GLU B 1 91 ? 12.023 21.891 11.406 1 87.88 91 GLU B N 1
ATOM 2729 C CA . GLU B 1 91 ? 12.258 22.938 10.414 1 87.88 91 GLU B CA 1
ATOM 2730 C C . GLU B 1 91 ? 11.5 22.656 9.125 1 87.88 91 GLU B C 1
ATOM 2732 O O . GLU B 1 91 ? 11.617 23.391 8.148 1 87.88 91 GLU B O 1
ATOM 2737 N N . GLN B 1 92 ? 10.805 21.516 9.148 1 88.5 92 GLN B N 1
ATOM 2738 C CA . GLN B 1 92 ? 10.055 21.094 7.973 1 88.5 92 GLN B CA 1
ATOM 2739 C C . GLN B 1 92 ? 10.945 21.031 6.734 1 88.5 92 GLN B C 1
ATOM 2741 O O . GLN B 1 92 ? 10.586 21.547 5.672 1 88.5 92 GLN B O 1
ATOM 2746 N N . ALA B 1 93 ? 12.125 20.547 6.941 1 89.06 93 ALA B N 1
ATOM 2747 C CA . ALA B 1 93 ? 13.102 20.375 5.871 1 89.06 93 ALA B CA 1
ATOM 2748 C C . ALA B 1 93 ? 12.711 19.219 4.961 1 89.06 93 ALA B C 1
ATOM 2750 O O . ALA B 1 93 ? 13.031 19.219 3.771 1 89.06 93 ALA B O 1
ATOM 2751 N N . PHE B 1 94 ? 11.961 18.281 5.48 1 90.69 94 PHE B N 1
ATOM 2752 C CA . PHE B 1 94 ? 11.703 17.047 4.754 1 90.69 94 PHE B CA 1
ATOM 2753 C C . PHE B 1 94 ? 10.211 16.875 4.496 1 90.69 94 PHE B C 1
ATOM 2755 O O . PHE B 1 94 ? 9.797 15.914 3.848 1 90.69 94 PHE B O 1
ATOM 2762 N N . HIS B 1 95 ? 9.438 17.797 4.984 1 88.19 95 HIS B N 1
ATOM 2763 C CA . HIS B 1 95 ? 7.984 17.641 4.91 1 88.19 95 HIS B CA 1
ATOM 2764 C C . HIS B 1 95 ? 7.281 19 5.023 1 88.19 95 HIS B C 1
ATOM 2766 O O . HIS B 1 95 ? 7.84 19.953 5.562 1 88.19 95 HIS B O 1
ATOM 2772 N N . LYS B 1 96 ? 6.105 19.031 4.402 1 89.62 96 LYS B N 1
ATOM 2773 C CA . LYS B 1 96 ? 5.188 20.141 4.621 1 89.62 96 LYS B CA 1
ATOM 2774 C C . LYS B 1 96 ? 3.826 19.656 5.102 1 89.62 96 LYS B C 1
ATOM 2776 O O . LYS B 1 96 ? 3.57 18.438 5.117 1 89.62 96 LYS B O 1
ATOM 2781 N N . THR B 1 97 ? 2.994 20.672 5.574 1 84.19 97 THR B N 1
ATOM 2782 C CA . THR B 1 97 ? 1.786 20.188 6.234 1 84.19 97 THR B CA 1
ATOM 2783 C C . THR B 1 97 ? 0.539 20.75 5.559 1 84.19 97 THR B C 1
ATOM 2785 O O . THR B 1 97 ? -0.584 20.453 5.973 1 84.19 97 THR B O 1
ATOM 2788 N N . ASP B 1 98 ? 0.692 21.516 4.5 1 88.44 98 ASP B N 1
ATOM 2789 C CA . ASP B 1 98 ? -0.487 22.047 3.822 1 88.44 98 ASP B CA 1
ATOM 2790 C C . ASP B 1 98 ? -1.224 20.953 3.062 1 88.44 98 ASP B C 1
ATOM 2792 O O . ASP B 1 98 ? -0.644 19.906 2.756 1 88.44 98 ASP B O 1
ATOM 2796 N N . VAL B 1 99 ? -2.443 21.172 2.701 1 88.44 99 VAL B N 1
ATOM 2797 C CA . VAL B 1 99 ? -3.357 20.188 2.137 1 88.44 99 VAL B CA 1
ATOM 2798 C C . VAL B 1 99 ? -2.807 19.672 0.811 1 88.44 99 VAL B C 1
ATOM 2800 O O . VAL B 1 99 ? -2.785 18.469 0.571 1 88.44 99 VAL B O 1
ATOM 2803 N N . GLU B 1 100 ? -2.367 20.578 -0.006 1 91.75 100 GLU B N 1
ATOM 2804 C CA . GLU B 1 100 ? -1.878 20.172 -1.322 1 91.75 100 GLU B CA 1
ATOM 2805 C C . GLU B 1 100 ? -0.676 19.25 -1.203 1 91.75 100 GLU B C 1
ATOM 2807 O O . GLU B 1 100 ? -0.597 18.234 -1.904 1 91.75 100 GLU B O 1
ATOM 2812 N N . TYR B 1 101 ? 0.202 19.625 -0.312 1 94 101 TYR B N 1
ATOM 2813 C CA . TYR B 1 101 ? 1.38 18.797 -0.083 1 94 101 TYR B CA 1
ATOM 2814 C C . TYR B 1 101 ? 0.984 17.422 0.446 1 94 101 TYR B C 1
ATOM 2816 O O . TYR B 1 101 ? 1.471 16.406 -0.041 1 94 101 TYR B O 1
ATOM 2824 N N . ARG B 1 102 ? 0.095 17.391 1.377 1 93.5 102 ARG B N 1
ATOM 2825 C CA . ARG B 1 102 ? -0.309 16.156 2.027 1 93.5 102 ARG B CA 1
ATOM 2826 C C . ARG B 1 102 ? -0.961 15.203 1.031 1 93.5 102 ARG B C 1
ATOM 2828 O O . ARG B 1 102 ? -0.696 14 1.049 1 93.5 102 ARG B O 1
ATOM 2835 N N . VAL B 1 103 ? -1.749 15.719 0.165 1 95 103 VAL B N 1
ATOM 2836 C CA . VAL B 1 103 ? -2.453 14.906 -0.821 1 95 103 VAL B CA 1
ATOM 2837 C C . VAL B 1 103 ? -1.459 14.344 -1.831 1 95 103 VAL B C 1
ATOM 2839 O O . VAL B 1 103 ? -1.497 13.156 -2.15 1 95 103 VAL B O 1
ATOM 2842 N N . ARG B 1 104 ? -0.589 15.18 -2.246 1 95.81 104 ARG B N 1
ATOM 2843 C CA . ARG B 1 104 ? 0.41 14.742 -3.217 1 95.81 104 ARG B CA 1
ATOM 2844 C C . ARG B 1 104 ? 1.348 13.703 -2.607 1 95.81 104 ARG B C 1
ATOM 2846 O O . ARG B 1 104 ? 1.693 12.719 -3.258 1 95.81 104 ARG B O 1
ATOM 2853 N N . GLU B 1 105 ? 1.715 13.953 -1.429 1 96.69 105 GLU B N 1
ATOM 2854 C CA . GLU B 1 105 ? 2.572 12.992 -0.742 1 96.69 105 GLU B CA 1
ATOM 2855 C C . GLU B 1 105 ? 1.881 11.633 -0.6 1 96.69 105 GLU B C 1
ATOM 2857 O O . GLU B 1 105 ? 2.496 10.594 -0.83 1 96.69 105 GLU B O 1
ATOM 2862 N N . ASP B 1 106 ? 0.652 11.68 -0.199 1 96.38 106 ASP B N 1
ATOM 2863 C CA . ASP B 1 106 ? -0.107 10.438 -0.057 1 96.38 106 ASP B CA 1
ATOM 2864 C C . ASP B 1 106 ? -0.175 9.68 -1.382 1 96.38 106 ASP B C 1
ATOM 2866 O O . ASP B 1 106 ? -0.04 8.453 -1.41 1 96.38 106 ASP B O 1
ATOM 2870 N N . TYR B 1 107 ? -0.352 10.445 -2.469 1 96.69 107 TYR B N 1
ATOM 2871 C CA . TYR B 1 107 ? -0.403 9.852 -3.801 1 96.69 107 TYR B CA 1
ATOM 2872 C C . TYR B 1 107 ? 0.899 9.133 -4.125 1 96.69 107 TYR B C 1
ATOM 2874 O O . TYR B 1 107 ? 0.888 7.957 -4.512 1 96.69 107 TYR B O 1
ATOM 2882 N N . LEU B 1 108 ? 1.954 9.781 -3.908 1 97.44 108 LEU B N 1
ATOM 2883 C CA . LEU B 1 108 ? 3.252 9.258 -4.328 1 97.44 108 LEU B CA 1
ATOM 2884 C C . LEU B 1 108 ? 3.707 8.125 -3.41 1 97.44 108 LEU B C 1
ATOM 2886 O O . LEU B 1 108 ? 4.324 7.164 -3.865 1 97.44 108 LEU B O 1
ATOM 2890 N N . VAL B 1 109 ? 3.406 8.258 -2.121 1 96.88 109 VAL B N 1
ATOM 2891 C CA . VAL B 1 109 ? 3.709 7.168 -1.195 1 96.88 109 VAL B CA 1
ATOM 2892 C C . VAL B 1 109 ? 2.852 5.949 -1.53 1 96.88 109 VAL B C 1
ATOM 2894 O O . VAL B 1 109 ? 3.338 4.816 -1.513 1 96.88 109 VAL B O 1
ATOM 2897 N N . SER B 1 110 ? 1.6 6.18 -1.863 1 95.56 110 SER B N 1
ATOM 2898 C CA . SER B 1 110 ? 0.71 5.094 -2.256 1 95.56 110 SER B CA 1
ATOM 2899 C C . SER B 1 110 ? 1.171 4.445 -3.559 1 95.56 110 SER B C 1
ATOM 2901 O O . SER B 1 110 ? 1.115 3.223 -3.703 1 95.56 110 SER B O 1
ATOM 2903 N N . LEU B 1 111 ? 1.589 5.262 -4.465 1 95.5 111 LEU B N 1
ATOM 2904 C CA . LEU B 1 111 ? 2.145 4.754 -5.715 1 95.5 111 LEU B CA 1
ATOM 2905 C C . LEU B 1 111 ? 3.307 3.803 -5.441 1 95.5 111 LEU B C 1
ATOM 2907 O O . LEU B 1 111 ? 3.416 2.75 -6.074 1 95.5 111 LEU B O 1
ATOM 2911 N N . ALA B 1 112 ? 4.105 4.164 -4.531 1 96.44 112 ALA B N 1
ATOM 2912 C CA . ALA B 1 112 ? 5.281 3.369 -4.184 1 96.44 112 ALA B CA 1
ATOM 2913 C C . ALA B 1 112 ? 4.883 2.072 -3.486 1 96.44 112 ALA B C 1
ATOM 2915 O O . ALA B 1 112 ? 5.262 0.983 -3.922 1 96.44 112 ALA B O 1
ATOM 2916 N N . THR B 1 113 ? 4.035 2.199 -2.486 1 93.25 113 THR B N 1
ATOM 2917 C CA . THR B 1 113 ? 3.834 1.104 -1.547 1 93.25 113 THR B CA 1
ATOM 2918 C C . THR B 1 113 ? 2.697 0.196 -2.01 1 93.25 113 THR B C 1
ATOM 2920 O O . THR B 1 113 ? 2.779 -1.027 -1.879 1 93.25 113 THR B O 1
ATOM 2923 N N . ALA B 1 114 ? 1.658 0.829 -2.555 1 89.94 114 ALA B N 1
ATOM 2924 C CA . ALA B 1 114 ? 0.468 0.051 -2.887 1 89.94 114 ALA B CA 1
ATOM 2925 C C . ALA B 1 114 ? 0.508 -0.421 -4.336 1 89.94 114 ALA B C 1
ATOM 2927 O O . ALA B 1 114 ? -0.088 -1.444 -4.68 1 89.94 114 ALA B O 1
ATOM 2928 N N . ASP B 1 115 ? 1.255 0.253 -5.191 1 91.94 115 ASP B N 1
ATOM 2929 C CA . ASP B 1 115 ? 1.29 -0.102 -6.605 1 91.94 115 ASP B CA 1
ATOM 2930 C C . ASP B 1 115 ? 2.617 -0.765 -6.973 1 91.94 115 ASP B C 1
ATOM 2932 O O . ASP B 1 115 ? 2.668 -1.972 -7.219 1 91.94 115 ASP B O 1
ATOM 2936 N N . LEU B 1 116 ? 3.678 -0.04 -6.898 1 94.56 116 LEU B N 1
ATOM 2937 C CA . LEU B 1 116 ? 4.969 -0.514 -7.395 1 94.56 116 LEU B CA 1
ATOM 2938 C C . LEU B 1 116 ? 5.434 -1.735 -6.609 1 94.56 116 LEU B C 1
ATOM 2940 O O . LEU B 1 116 ? 5.781 -2.762 -7.199 1 94.56 116 LEU B O 1
ATOM 2944 N N . VAL B 1 117 ? 5.355 -1.641 -5.312 1 91.75 117 VAL B N 1
ATOM 2945 C CA . VAL B 1 117 ? 5.859 -2.74 -4.496 1 91.75 117 VAL B CA 1
ATOM 2946 C C . VAL B 1 117 ? 5.02 -3.992 -4.738 1 91.75 117 VAL B C 1
ATOM 2948 O O . VAL B 1 117 ? 5.559 -5.098 -4.848 1 91.75 117 VAL B O 1
ATOM 2951 N N . ALA B 1 118 ? 3.756 -3.811 -4.879 1 89.62 118 ALA B N 1
ATOM 2952 C CA . ALA B 1 118 ? 2.873 -4.949 -5.113 1 89.62 118 ALA B CA 1
ATOM 2953 C C . ALA B 1 118 ? 3.178 -5.613 -6.453 1 89.62 118 ALA B C 1
ATOM 2955 O O . ALA B 1 118 ? 3.32 -6.836 -6.527 1 89.62 118 ALA B O 1
ATOM 2956 N N . ARG B 1 119 ? 3.293 -4.848 -7.527 1 93.38 119 ARG B N 1
ATOM 2957 C CA . ARG B 1 119 ? 3.551 -5.379 -8.859 1 93.38 119 ARG B CA 1
ATOM 2958 C C . ARG B 1 119 ? 4.938 -6.004 -8.945 1 93.38 119 ARG B C 1
ATOM 2960 O O . ARG B 1 119 ? 5.102 -7.102 -9.484 1 93.38 119 ARG B O 1
ATOM 2967 N N . LEU B 1 120 ? 5.867 -5.316 -8.406 1 93.12 120 LEU B N 1
ATOM 2968 C CA . LEU B 1 120 ? 7.238 -5.809 -8.438 1 93.12 120 LEU B CA 1
ATOM 2969 C C . LEU B 1 120 ? 7.395 -7.027 -7.531 1 93.12 120 LEU B C 1
ATOM 2971 O O . LEU B 1 120 ? 8.18 -7.934 -7.832 1 93.12 120 LEU B O 1
ATOM 2975 N N . GLY B 1 121 ? 6.664 -7.016 -6.438 1 90.5 121 GLY B N 1
ATOM 2976 C CA . GLY B 1 121 ? 6.645 -8.188 -5.578 1 90.5 121 GLY B CA 1
ATOM 2977 C C . GLY B 1 121 ? 6.141 -9.438 -6.285 1 90.5 121 GLY B C 1
ATOM 2978 O O . GLY B 1 121 ? 6.68 -10.531 -6.086 1 90.5 121 GLY B O 1
ATOM 2979 N N . THR B 1 122 ? 5.145 -9.25 -7.105 1 92.19 122 THR B N 1
ATOM 2980 C CA . THR B 1 122 ? 4.613 -10.375 -7.875 1 92.19 122 THR B CA 1
ATOM 2981 C C . THR B 1 122 ? 5.629 -10.852 -8.906 1 92.19 122 THR B C 1
ATOM 2983 O O . THR B 1 122 ? 5.836 -12.055 -9.07 1 92.19 122 THR B O 1
ATOM 2986 N N . LYS B 1 123 ? 6.262 -9.914 -9.555 1 92.94 123 LYS B N 1
ATOM 2987 C CA . LYS B 1 123 ? 7.312 -10.281 -10.492 1 92.94 123 LYS B CA 1
ATOM 2988 C C . LYS B 1 123 ? 8.422 -11.07 -9.805 1 92.94 123 LYS B C 1
ATOM 2990 O O . LYS B 1 123 ? 8.852 -12.109 -10.305 1 92.94 123 LYS B O 1
ATOM 2995 N N . HIS B 1 124 ? 8.82 -10.602 -8.664 1 89.62 124 HIS B N 1
ATOM 2996 C CA . HIS B 1 124 ? 9.867 -11.273 -7.891 1 89.62 124 HIS B CA 1
ATOM 2997 C C . HIS B 1 124 ? 9.414 -12.664 -7.445 1 89.62 124 HIS B C 1
ATOM 2999 O O . HIS B 1 124 ? 10.203 -13.609 -7.473 1 89.62 124 HIS B O 1
ATOM 3005 N N . LEU B 1 125 ? 8.18 -12.758 -7.059 1 89.5 125 LEU B N 1
ATOM 3006 C CA . LEU B 1 125 ? 7.633 -14.023 -6.582 1 89.5 125 LEU B CA 1
ATOM 3007 C C . LEU B 1 125 ? 7.742 -15.102 -7.656 1 89.5 125 LEU B C 1
ATOM 3009 O O . LEU B 1 125 ? 8.211 -16.203 -7.387 1 89.5 125 LEU B O 1
ATOM 3013 N N . PHE B 1 126 ? 7.391 -14.781 -8.844 1 91.56 126 PHE B N 1
ATOM 3014 C CA . PHE B 1 126 ? 7.414 -15.773 -9.906 1 91.56 126 PHE B CA 1
ATOM 3015 C C . PHE B 1 126 ? 8.844 -16.078 -10.344 1 91.56 126 PHE B C 1
ATOM 3017 O O . PHE B 1 126 ? 9.148 -17.188 -10.758 1 91.56 126 PHE B O 1
ATOM 3024 N N . MET B 1 127 ? 9.719 -15.078 -10.234 1 87.19 127 MET B N 1
ATOM 3025 C CA . MET B 1 127 ? 11.133 -15.328 -10.5 1 87.19 127 MET B CA 1
ATOM 3026 C C . MET B 1 127 ? 11.703 -16.328 -9.492 1 87.19 127 MET B C 1
ATOM 3028 O O . MET B 1 127 ? 12.375 -17.281 -9.875 1 87.19 127 MET B O 1
ATOM 3032 N N . VAL B 1 128 ? 11.367 -16.109 -8.258 1 84.62 128 VAL B N 1
ATOM 3033 C CA . VAL B 1 128 ? 11.875 -16.969 -7.188 1 84.62 128 VAL B CA 1
ATOM 3034 C C . VAL B 1 128 ? 11.242 -18.359 -7.289 1 84.62 128 VAL B C 1
ATOM 3036 O O . VAL B 1 128 ? 11.938 -19.375 -7.199 1 84.62 128 VAL B O 1
ATOM 3039 N N . LEU B 1 129 ? 9.938 -18.422 -7.535 1 87.62 129 LEU B N 1
ATOM 3040 C CA . LEU B 1 129 ? 9.242 -19.703 -7.652 1 87.62 129 LEU B CA 1
ATOM 3041 C C . LEU B 1 129 ? 9.789 -20.516 -8.828 1 87.62 129 LEU B C 1
ATOM 3043 O O . LEU B 1 129 ? 9.93 -21.734 -8.742 1 87.62 129 LEU B O 1
ATOM 3047 N N . GLY B 1 130 ? 10.078 -19.797 -9.875 1 86.75 130 GLY B N 1
ATOM 3048 C CA . GLY B 1 130 ? 10.656 -20.469 -11.031 1 86.75 130 GLY B CA 1
ATOM 3049 C C . GLY B 1 130 ? 12.016 -21.078 -10.75 1 86.75 130 GLY B C 1
ATOM 3050 O O . GLY B 1 130 ? 12.383 -22.094 -11.359 1 86.75 130 GLY B O 1
ATOM 3051 N N . SER B 1 131 ? 12.672 -20.516 -9.82 1 83.38 131 SER B N 1
ATOM 3052 C CA . SER B 1 131 ? 14.031 -20.938 -9.523 1 83.38 131 SER B CA 1
ATOM 3053 C C . SER B 1 131 ? 14.055 -22.031 -8.461 1 83.38 131 SER B C 1
ATOM 3055 O O . SER B 1 131 ? 14.977 -22.844 -8.414 1 83.38 131 SER B O 1
ATOM 3057 N N . VAL B 1 132 ? 13.023 -22.078 -7.574 1 81.81 132 VAL B N 1
ATOM 3058 C CA . VAL B 1 132 ? 13.125 -22.969 -6.418 1 81.81 132 VAL B CA 1
ATOM 3059 C C . VAL B 1 132 ? 12.266 -24.203 -6.633 1 81.81 132 VAL B C 1
ATOM 3061 O O . VAL B 1 132 ? 12.398 -25.188 -5.91 1 81.81 132 VAL B O 1
ATOM 3064 N N . THR B 1 133 ? 11.367 -24.109 -7.605 1 85.69 133 THR B N 1
ATOM 3065 C CA . THR B 1 133 ? 10.508 -25.266 -7.863 1 85.69 133 THR B CA 1
ATOM 3066 C C . THR B 1 133 ? 11.266 -26.328 -8.648 1 85.69 133 THR B C 1
ATOM 3068 O O . THR B 1 133 ? 12.25 -26.031 -9.32 1 85.69 133 THR B O 1
ATOM 3071 N N . PRO B 1 134 ? 10.812 -27.594 -8.508 1 86.88 134 PRO B N 1
ATOM 3072 C CA . PRO B 1 134 ? 11.477 -28.672 -9.242 1 86.88 134 PRO B CA 1
ATOM 3073 C C . PRO B 1 134 ? 11.531 -28.422 -10.75 1 86.88 134 PRO B C 1
ATOM 3075 O O . PRO B 1 134 ? 10.641 -27.766 -11.297 1 86.88 134 PRO B O 1
ATOM 3078 N N . PHE B 1 135 ? 12.531 -29.078 -11.359 1 87.81 135 PHE B N 1
ATOM 3079 C CA . PHE B 1 135 ? 12.891 -28.812 -12.75 1 87.81 135 PHE B CA 1
ATOM 3080 C C . PHE B 1 135 ? 11.719 -29.141 -13.672 1 87.81 135 PHE B C 1
ATOM 3082 O O . PHE B 1 135 ? 11.594 -28.547 -14.75 1 87.81 135 PHE B O 1
ATOM 3089 N N . PHE B 1 136 ? 10.828 -30.062 -13.32 1 87.56 136 PHE B N 1
ATOM 3090 C CA . PHE B 1 136 ? 9.766 -30.484 -14.219 1 87.56 136 PHE B CA 1
ATOM 3091 C C . PHE B 1 136 ? 8.562 -29.562 -14.117 1 87.56 136 PHE B C 1
ATOM 3093 O O . PHE B 1 136 ? 7.688 -29.562 -14.984 1 87.56 136 PHE B O 1
ATOM 3100 N N . ILE B 1 137 ? 8.539 -28.656 -13.086 1 88.06 137 ILE B N 1
ATOM 3101 C CA . ILE B 1 137 ? 7.453 -27.703 -12.883 1 88.06 137 ILE B CA 1
ATOM 3102 C C . ILE B 1 137 ? 7.938 -26.297 -13.211 1 88.06 137 ILE B C 1
ATOM 3104 O O . ILE B 1 137 ? 7.148 -25.438 -13.609 1 88.06 137 ILE B O 1
ATOM 3108 N N . SER B 1 138 ? 9.219 -26.078 -13.102 1 90.12 138 SER B N 1
ATOM 3109 C CA . SER B 1 138 ? 9.859 -24.766 -13.203 1 90.12 138 SER B CA 1
ATOM 3110 C C . SER B 1 138 ? 9.539 -24.094 -14.531 1 90.12 138 SER B C 1
ATOM 3112 O O . SER B 1 138 ? 9.18 -22.906 -14.562 1 90.12 138 SER B O 1
ATOM 3114 N N . PRO B 1 139 ? 9.562 -24.812 -15.656 1 91.56 139 PRO B N 1
ATOM 3115 C CA . PRO B 1 139 ? 9.258 -24.141 -16.922 1 91.56 139 PRO B CA 1
ATOM 3116 C C . PRO B 1 139 ? 7.828 -23.594 -16.984 1 91.56 139 PRO B C 1
ATOM 3118 O O . PRO B 1 139 ? 7.594 -22.516 -17.516 1 91.56 139 PRO B O 1
ATOM 3121 N N . ALA B 1 140 ? 6.922 -24.344 -16.406 1 90.12 140 ALA B N 1
ATOM 3122 C CA . ALA B 1 140 ? 5.531 -23.891 -16.391 1 90.12 140 ALA B CA 1
ATOM 3123 C C . ALA B 1 140 ? 5.371 -22.641 -15.539 1 90.12 140 ALA B C 1
ATOM 3125 O O . ALA B 1 140 ? 4.641 -21.719 -15.922 1 90.12 140 ALA B O 1
ATOM 3126 N N . ILE B 1 141 ? 6.062 -22.578 -14.461 1 90.75 141 ILE B N 1
ATOM 3127 C CA . ILE B 1 141 ? 6 -21.438 -13.562 1 90.75 141 ILE B CA 1
ATOM 3128 C C . ILE B 1 141 ? 6.617 -20.203 -14.234 1 90.75 141 ILE B C 1
ATOM 3130 O O . ILE B 1 141 ? 6.059 -19.109 -14.18 1 90.75 141 ILE B O 1
ATOM 3134 N N . LYS B 1 142 ? 7.734 -20.422 -14.852 1 91.81 142 LYS B N 1
ATOM 3135 C CA . LYS B 1 142 ? 8.406 -19.328 -15.555 1 91.81 142 LYS B CA 1
ATOM 3136 C C . LYS B 1 142 ? 7.543 -18.797 -16.688 1 91.81 142 LYS B C 1
ATOM 3138 O O . LYS B 1 142 ? 7.492 -17.578 -16.922 1 91.81 142 LYS B O 1
ATOM 3143 N N . LEU B 1 143 ? 6.883 -19.703 -17.328 1 92.12 143 LEU B N 1
ATOM 3144 C CA . LEU B 1 143 ? 5.992 -19.297 -18.406 1 92.12 143 LEU B CA 1
ATOM 3145 C C . LEU B 1 143 ? 4.82 -18.484 -17.875 1 92.12 143 LEU B C 1
ATOM 3147 O O . LEU B 1 143 ? 4.426 -17.484 -18.469 1 92.12 143 LEU B O 1
ATOM 3151 N N . LEU B 1 144 ? 4.309 -18.938 -16.812 1 91 144 LEU B N 1
ATOM 3152 C CA . LEU B 1 144 ? 3.211 -18.203 -16.188 1 91 144 LEU B CA 1
ATOM 3153 C C . LEU B 1 144 ? 3.652 -16.812 -15.781 1 91 144 LEU B C 1
ATOM 3155 O O . LEU B 1 144 ? 2.918 -15.836 -15.984 1 91 144 LEU B O 1
ATOM 3159 N N . GLY B 1 145 ? 4.809 -16.688 -15.18 1 92.38 145 GLY B N 1
ATOM 3160 C CA . GLY B 1 145 ? 5.359 -15.383 -14.852 1 92.38 145 GLY B CA 1
ATOM 3161 C C . GLY B 1 145 ? 5.5 -14.477 -16.062 1 92.38 145 GLY B C 1
ATOM 3162 O O . GLY B 1 145 ? 5.152 -13.297 -16 1 92.38 145 GLY B O 1
ATOM 3163 N N . TYR B 1 146 ? 5.957 -15.094 -17.141 1 92.62 146 TYR B N 1
ATOM 3164 C CA . TYR B 1 146 ? 6.121 -14.344 -18.375 1 92.62 146 TYR B CA 1
ATOM 3165 C C . TYR B 1 146 ? 4.777 -13.836 -18.891 1 92.62 146 TYR B C 1
ATOM 3167 O O . TYR B 1 146 ? 4.66 -12.68 -19.312 1 92.62 146 TYR B O 1
ATOM 3175 N N . VAL B 1 147 ? 3.811 -14.672 -18.797 1 90.75 147 VAL B N 1
ATOM 3176 C CA . VAL B 1 147 ? 2.475 -14.32 -19.266 1 90.75 147 VAL B CA 1
ATOM 3177 C C . VAL B 1 147 ? 1.9 -13.195 -18.406 1 90.75 147 VAL B C 1
ATOM 3179 O O . VAL B 1 147 ? 1.299 -12.258 -18.938 1 90.75 147 VAL B O 1
ATOM 3182 N N . LEU B 1 148 ? 2.098 -13.242 -17.141 1 91.81 148 LEU B N 1
ATOM 3183 C CA . LEU B 1 148 ? 1.622 -12.203 -16.234 1 91.81 148 LEU B CA 1
ATOM 3184 C C . LEU B 1 148 ? 2.332 -10.883 -16.516 1 91.81 148 LEU B C 1
ATOM 3186 O O . LEU B 1 148 ? 1.707 -9.812 -16.484 1 91.81 148 LEU B O 1
ATOM 3190 N N . ASN B 1 149 ? 3.617 -10.93 -16.75 1 93.75 149 ASN B N 1
ATOM 3191 C CA . ASN B 1 149 ? 4.383 -9.734 -17.094 1 93.75 149 ASN B CA 1
ATOM 3192 C C . ASN B 1 149 ? 3.805 -9.031 -18.312 1 93.75 149 ASN B C 1
ATOM 3194 O O . ASN B 1 149 ? 3.576 -7.82 -18.281 1 93.75 149 ASN B O 1
ATOM 3198 N N . LYS B 1 150 ? 3.492 -9.773 -19.297 1 91.44 150 LYS B N 1
ATOM 3199 C CA . LYS B 1 150 ? 3.023 -9.219 -20.562 1 91.44 150 LYS B CA 1
ATOM 3200 C C . LYS B 1 150 ? 1.567 -8.773 -20.453 1 91.44 150 LYS B C 1
ATOM 3202 O O . LYS B 1 150 ? 1.167 -7.797 -21.094 1 91.44 150 LYS B O 1
ATOM 3207 N N . ALA B 1 151 ? 0.864 -9.492 -19.609 1 85.94 151 ALA B N 1
ATOM 3208 C CA . ALA B 1 151 ? -0.566 -9.211 -19.516 1 85.94 151 ALA B CA 1
ATOM 3209 C C . ALA B 1 151 ? -0.821 -7.887 -18.812 1 85.94 151 ALA B C 1
ATOM 3211 O O . ALA B 1 151 ? -1.692 -7.113 -19.219 1 85.94 151 ALA B O 1
ATOM 3212 N N . PHE B 1 152 ? -0.021 -7.625 -17.688 1 86.5 152 PHE B N 1
ATOM 3213 C CA . PHE B 1 152 ? -0.384 -6.383 -17.016 1 86.5 152 PHE B CA 1
ATOM 3214 C C . PHE B 1 152 ? 0.784 -5.848 -16.188 1 86.5 152 PHE B C 1
ATOM 3216 O O . PHE B 1 152 ? 0.909 -4.637 -16 1 86.5 152 PHE B O 1
ATOM 3223 N N . LEU B 1 153 ? 1.686 -6.699 -15.711 1 93.06 153 LEU B N 1
ATOM 3224 C CA . LEU B 1 153 ? 2.695 -6.254 -14.758 1 93.06 153 LEU B CA 1
ATOM 3225 C C . LEU B 1 153 ? 3.662 -5.27 -15.406 1 93.06 153 LEU B C 1
ATOM 3227 O O . LEU B 1 153 ? 3.99 -4.238 -14.812 1 93.06 153 LEU B O 1
ATOM 3231 N N . ASP B 1 154 ? 4.133 -5.617 -16.594 1 93.75 154 ASP B N 1
ATOM 3232 C CA . ASP B 1 154 ? 5.07 -4.73 -17.281 1 93.75 154 ASP B CA 1
ATOM 3233 C C . ASP B 1 154 ? 4.449 -3.355 -17.516 1 93.75 154 ASP B C 1
ATOM 3235 O O . ASP B 1 154 ? 5.066 -2.33 -17.219 1 93.75 154 ASP B O 1
ATOM 3239 N N . GLU B 1 155 ? 3.283 -3.348 -17.969 1 90.81 155 GLU B N 1
ATOM 3240 C CA . GLU B 1 155 ? 2.613 -2.086 -18.266 1 90.81 155 GLU B CA 1
ATOM 3241 C C . GLU B 1 155 ? 2.387 -1.271 -17 1 90.81 155 GLU B C 1
ATOM 3243 O O . GLU B 1 155 ? 2.611 -0.059 -16.984 1 90.81 155 GLU B O 1
ATOM 3248 N N . ASP B 1 156 ? 1.937 -1.914 -15.945 1 91.5 156 ASP B N 1
ATOM 3249 C CA . ASP B 1 156 ? 1.683 -1.218 -14.688 1 91.5 156 ASP B CA 1
ATOM 3250 C C . ASP B 1 156 ? 2.963 -0.589 -14.141 1 91.5 156 ASP B C 1
ATOM 3252 O O . ASP B 1 156 ? 2.951 0.554 -13.68 1 91.5 156 ASP B O 1
ATOM 3256 N N . VAL B 1 157 ? 4.02 -1.341 -14.156 1 95.12 157 VAL B N 1
ATOM 3257 C CA . VAL B 1 157 ? 5.297 -0.848 -13.656 1 95.12 157 VAL B CA 1
ATOM 3258 C C . VAL B 1 157 ? 5.789 0.307 -14.523 1 95.12 157 VAL B C 1
ATOM 3260 O O . VAL B 1 157 ? 6.238 1.332 -14.008 1 95.12 157 VAL B O 1
ATOM 3263 N N . ASN B 1 158 ? 5.645 0.146 -15.82 1 94 158 ASN B N 1
ATOM 3264 C CA . ASN B 1 158 ? 6.047 1.208 -16.734 1 94 158 ASN B CA 1
ATOM 3265 C C . ASN B 1 158 ? 5.227 2.477 -16.516 1 94 158 ASN B C 1
ATOM 3267 O O . ASN B 1 158 ? 5.762 3.584 -16.562 1 94 158 ASN B O 1
ATOM 3271 N N . ASN B 1 159 ? 3.934 2.314 -16.344 1 92.88 159 ASN B N 1
ATOM 3272 C CA . ASN B 1 159 ? 3.072 3.461 -16.078 1 92.88 159 ASN B CA 1
ATOM 3273 C C . ASN B 1 159 ? 3.494 4.199 -14.812 1 92.88 159 ASN B C 1
ATOM 3275 O O . ASN B 1 159 ? 3.484 5.43 -14.766 1 92.88 159 ASN B O 1
ATOM 3279 N N . ALA B 1 160 ? 3.805 3.439 -13.812 1 94.56 160 ALA B N 1
ATOM 3280 C CA . ALA B 1 160 ? 4.266 4.047 -12.562 1 94.56 160 ALA B CA 1
ATOM 3281 C C . ALA B 1 160 ? 5.574 4.801 -12.773 1 94.56 160 ALA B C 1
ATOM 3283 O O . ALA B 1 160 ? 5.758 5.902 -12.25 1 94.56 160 ALA B O 1
ATOM 3284 N N . LEU B 1 161 ? 6.488 4.227 -13.539 1 96.31 161 LEU B N 1
ATOM 3285 C CA . LEU B 1 161 ? 7.754 4.887 -13.844 1 96.31 161 LEU B CA 1
ATOM 3286 C C . LEU B 1 161 ? 7.523 6.164 -14.641 1 96.31 161 LEU B C 1
ATOM 3288 O O . LEU B 1 161 ? 8.227 7.16 -14.445 1 96.31 161 LEU B O 1
ATOM 3292 N N . HIS B 1 162 ? 6.57 6.086 -15.461 1 95.62 162 HIS B N 1
ATOM 3293 C CA . HIS B 1 162 ? 6.211 7.277 -16.234 1 95.62 162 HIS B CA 1
ATOM 3294 C C . HIS B 1 162 ? 5.746 8.398 -15.312 1 95.62 162 HIS B C 1
ATOM 3296 O O . HIS B 1 162 ? 6.113 9.562 -15.508 1 95.62 162 HIS B O 1
ATOM 3302 N N . VAL B 1 163 ? 4.949 8.07 -14.359 1 95 163 VAL B N 1
ATOM 3303 C CA . VAL B 1 163 ? 4.5 9.055 -13.383 1 95 163 VAL B CA 1
ATOM 3304 C C . VAL B 1 163 ? 5.707 9.68 -12.688 1 95 163 VAL B C 1
ATOM 3306 O O . VAL B 1 163 ? 5.816 10.898 -12.594 1 95 163 VAL B O 1
ATOM 3309 N N . VAL B 1 164 ? 6.605 8.836 -12.219 1 97.25 164 VAL B N 1
ATOM 3310 C CA . VAL B 1 164 ? 7.762 9.328 -11.477 1 97.25 164 VAL B CA 1
ATOM 3311 C C . VAL B 1 164 ? 8.625 10.203 -12.383 1 97.25 164 VAL B C 1
ATOM 3313 O O . VAL B 1 164 ? 9.102 11.258 -11.961 1 97.25 164 VAL B O 1
ATOM 3316 N N . GLU B 1 165 ? 8.773 9.766 -13.609 1 97.62 165 GLU B N 1
ATOM 3317 C CA . GLU B 1 165 ? 9.539 10.531 -14.586 1 97.62 165 GLU B CA 1
ATOM 3318 C C . GLU B 1 165 ? 8.953 11.922 -14.781 1 97.62 165 GLU B C 1
ATOM 3320 O O . GLU B 1 165 ? 9.688 12.906 -14.852 1 97.62 165 GLU B O 1
ATOM 3325 N N . MET B 1 166 ? 7.66 11.992 -14.805 1 95.44 166 MET B N 1
ATOM 3326 C CA . MET B 1 166 ? 6.969 13.266 -14.992 1 95.44 166 MET B CA 1
ATOM 3327 C C . MET B 1 166 ? 7.082 14.133 -13.742 1 95.44 166 MET B C 1
ATOM 3329 O O . MET B 1 166 ? 7.301 15.344 -13.844 1 95.44 166 MET B O 1
ATOM 3333 N N . GLU B 1 167 ? 6.941 13.523 -12.594 1 95.19 167 GLU B N 1
ATOM 3334 C CA . GLU B 1 167 ? 7.012 14.242 -11.328 1 95.19 167 GLU B CA 1
ATOM 3335 C C . GLU B 1 167 ? 8.383 14.883 -11.133 1 95.19 167 GLU B C 1
ATOM 3337 O O . GLU B 1 167 ? 8.508 15.914 -10.469 1 95.19 167 GLU B O 1
ATOM 3342 N N . LEU B 1 168 ? 9.391 14.344 -11.734 1 97.62 168 LEU B N 1
ATOM 3343 C CA . LEU B 1 168 ? 10.758 14.789 -11.516 1 97.62 168 LEU B CA 1
ATOM 3344 C C . LEU B 1 168 ? 11.156 15.852 -12.531 1 97.62 168 LEU B C 1
ATOM 3346 O O . LEU B 1 168 ? 12.266 16.391 -12.477 1 97.62 168 LEU B O 1
ATOM 3350 N N . ASP B 1 169 ? 10.25 16.141 -13.406 1 96.75 169 ASP B N 1
ATOM 3351 C CA . ASP B 1 169 ? 10.555 17.172 -14.391 1 96.75 169 ASP B CA 1
ATOM 3352 C C . ASP B 1 169 ? 10.789 18.531 -13.719 1 96.75 169 ASP B C 1
ATOM 3354 O O . ASP B 1 169 ? 9.867 19.094 -13.117 1 96.75 169 ASP B O 1
ATOM 3358 N N . GLY B 1 170 ? 12.023 19.016 -13.734 1 96.25 170 GLY B N 1
ATOM 3359 C CA . GLY B 1 170 ? 12.391 20.297 -13.164 1 96.25 170 GLY B CA 1
ATOM 3360 C C . GLY B 1 170 ? 12.594 20.25 -11.664 1 96.25 170 GLY B C 1
ATOM 3361 O O . GLY B 1 170 ? 12.68 21.297 -11.008 1 96.25 170 GLY B O 1
ATOM 3362 N N . ARG B 1 171 ? 12.641 19.062 -11.109 1 95.56 171 ARG B N 1
ATOM 3363 C CA . ARG B 1 171 ? 12.781 18.922 -9.664 1 95.56 171 ARG B CA 1
ATOM 3364 C C . ARG B 1 171 ? 13.93 17.969 -9.312 1 95.56 171 ARG B C 1
ATOM 3366 O O . ARG B 1 171 ? 14.141 16.969 -9.992 1 95.56 171 ARG B O 1
ATOM 3373 N N . GLU B 1 172 ? 14.609 18.359 -8.328 1 96.31 172 GLU B N 1
ATOM 3374 C CA . GLU B 1 172 ? 15.633 17.453 -7.816 1 96.31 172 GLU B CA 1
ATOM 3375 C C . GLU B 1 172 ? 15.016 16.344 -6.969 1 96.31 172 GLU B C 1
ATOM 3377 O O . GLU B 1 172 ? 15.469 15.195 -7 1 96.31 172 GLU B O 1
ATOM 3382 N N . TRP B 1 173 ? 14 16.734 -6.23 1 97.75 173 TRP B N 1
ATOM 3383 C CA . TRP B 1 173 ? 13.25 15.812 -5.383 1 97.75 173 TRP B CA 1
ATOM 3384 C C . TRP B 1 173 ? 11.781 15.781 -5.773 1 97.75 173 TRP B C 1
ATOM 3386 O O . TRP B 1 173 ? 11.234 16.781 -6.254 1 97.75 173 TRP B O 1
ATOM 3396 N N . ILE B 1 174 ? 11.172 14.688 -5.555 1 96.75 174 ILE B N 1
ATOM 3397 C CA . ILE B 1 174 ? 9.852 14.414 -6.113 1 96.75 174 ILE B CA 1
ATOM 3398 C C . ILE B 1 174 ? 8.852 15.445 -5.598 1 96.75 174 ILE B C 1
ATOM 3400 O O . ILE B 1 174 ? 7.977 15.891 -6.344 1 96.75 174 ILE B O 1
ATOM 3404 N N . MET B 1 175 ? 9 15.828 -4.344 1 95.56 175 MET B N 1
ATOM 3405 C CA . MET B 1 175 ? 8.07 16.797 -3.752 1 95.56 175 MET B CA 1
ATOM 3406 C C . MET B 1 175 ? 8.594 18.219 -3.91 1 95.56 175 MET B C 1
ATOM 3408 O O . MET B 1 175 ? 7.988 19.156 -3.398 1 95.56 175 MET B O 1
ATOM 3412 N N . GLY B 1 176 ? 9.641 18.312 -4.543 1 93.69 176 GLY B N 1
ATOM 3413 C CA . GLY B 1 176 ? 10.305 19.609 -4.605 1 93.69 176 GLY B CA 1
ATOM 3414 C C . GLY B 1 176 ? 11.164 19.891 -3.389 1 93.69 176 GLY B C 1
ATOM 3415 O O . GLY B 1 176 ? 11.352 19.031 -2.537 1 93.69 176 GLY B O 1
ATOM 3416 N N . GLY B 1 177 ? 11.789 21.062 -3.359 1 91.5 177 GLY B N 1
ATOM 3417 C CA . GLY B 1 177 ? 12.625 21.453 -2.234 1 91.5 177 GLY B CA 1
ATOM 3418 C C . GLY B 1 177 ? 14.07 20.984 -2.377 1 91.5 177 GLY B C 1
ATOM 3419 O O . GLY B 1 177 ? 14.492 20.578 -3.459 1 91.5 177 GLY B O 1
ATOM 3420 N N . ASP B 1 178 ? 14.75 21.016 -1.196 1 92.62 178 ASP B N 1
ATOM 3421 C CA . ASP B 1 178 ? 16.188 20.797 -1.237 1 92.62 178 ASP B CA 1
ATOM 3422 C C . ASP B 1 178 ? 16.578 19.5 -0.525 1 92.62 178 ASP B C 1
ATOM 3424 O O . ASP B 1 178 ? 17.75 19.203 -0.355 1 92.62 178 ASP B O 1
ATOM 3428 N N . ALA B 1 179 ? 15.562 18.766 -0.152 1 95.31 179 ALA B N 1
ATOM 3429 C CA . ALA B 1 179 ? 15.82 17.531 0.57 1 95.31 179 ALA B CA 1
ATOM 3430 C C . ALA B 1 179 ? 14.828 16.438 0.158 1 95.31 179 ALA B C 1
ATOM 3432 O O . ALA B 1 179 ? 13.727 16.75 -0.303 1 95.31 179 ALA B O 1
ATOM 3433 N N . PRO B 1 180 ? 15.227 15.141 0.335 1 97.31 180 PRO B N 1
ATOM 3434 C CA . PRO B 1 180 ? 14.297 14.055 0.013 1 97.31 180 PRO B CA 1
ATOM 3435 C C . PRO B 1 180 ? 13.141 13.953 1.007 1 97.31 180 PRO B C 1
ATOM 3437 O O . PRO B 1 180 ? 13.367 13.977 2.221 1 97.31 180 PRO B O 1
ATOM 3440 N N . SER B 1 181 ? 12.008 13.859 0.455 1 96.62 181 SER B N 1
ATOM 3441 C CA . SER B 1 181 ? 10.805 13.695 1.267 1 96.62 181 SER B CA 1
ATOM 3442 C C . SER B 1 181 ? 10.523 12.227 1.542 1 96.62 181 SER B C 1
ATOM 3444 O O . SER B 1 181 ? 11.219 11.344 1.03 1 96.62 181 SER B O 1
ATOM 3446 N N . ARG B 1 182 ? 9.477 11.961 2.357 1 96.25 182 ARG B N 1
ATOM 3447 C CA . ARG B 1 182 ? 8.961 10.617 2.598 1 96.25 182 ARG B CA 1
ATOM 3448 C C . ARG B 1 182 ? 8.594 9.93 1.287 1 96.25 182 ARG B C 1
ATOM 3450 O O . ARG B 1 182 ? 8.805 8.727 1.132 1 96.25 182 ARG B O 1
ATOM 3457 N N . ALA B 1 183 ? 8.109 10.719 0.365 1 97.56 183 ALA B N 1
ATOM 3458 C CA . ALA B 1 183 ? 7.754 10.18 -0.945 1 97.56 183 ALA B CA 1
ATOM 3459 C C . ALA B 1 183 ? 8.992 9.711 -1.7 1 97.56 183 ALA B C 1
ATOM 3461 O O . ALA B 1 183 ? 8.977 8.648 -2.332 1 97.56 183 ALA B O 1
ATOM 3462 N N . ASP B 1 184 ? 10.047 10.477 -1.637 1 98.25 184 ASP B N 1
ATOM 3463 C CA . ASP B 1 184 ? 11.305 10.078 -2.262 1 98.25 184 ASP B CA 1
ATOM 3464 C C . ASP B 1 184 ? 11.812 8.766 -1.681 1 98.25 184 ASP B C 1
ATOM 3466 O O . ASP B 1 184 ? 12.227 7.867 -2.422 1 98.25 184 ASP B O 1
ATOM 3470 N N . MET B 1 185 ? 11.766 8.688 -0.451 1 97.19 185 MET B N 1
ATOM 3471 C CA . MET B 1 185 ? 12.32 7.527 0.235 1 97.19 185 MET B CA 1
ATOM 3472 C C . MET B 1 185 ? 11.508 6.273 -0.073 1 97.19 185 MET B C 1
ATOM 3474 O O . MET B 1 185 ? 12.07 5.207 -0.319 1 97.19 185 MET B O 1
ATOM 3478 N N . ALA B 1 186 ? 10.203 6.434 -0.053 1 96.94 186 ALA B N 1
ATOM 3479 C CA . ALA B 1 186 ? 9.336 5.309 -0.398 1 96.94 186 ALA B CA 1
ATOM 3480 C C . ALA B 1 186 ? 9.57 4.859 -1.838 1 96.94 186 ALA B C 1
ATOM 3482 O O . ALA B 1 186 ? 9.695 3.664 -2.109 1 96.94 186 ALA B O 1
ATOM 3483 N N . LEU B 1 187 ? 9.656 5.801 -2.723 1 98 187 LEU B N 1
ATOM 3484 C CA . LEU B 1 187 ? 9.836 5.492 -4.137 1 98 187 LEU B CA 1
ATOM 3485 C C . LEU B 1 187 ? 11.219 4.906 -4.395 1 98 187 LEU B C 1
ATOM 3487 O O . LEU B 1 187 ? 11.375 4.035 -5.254 1 98 187 LEU B O 1
ATOM 3491 N N . LYS B 1 188 ? 12.203 5.375 -3.689 1 97.31 188 LYS B N 1
ATOM 3492 C CA . LYS B 1 188 ? 13.555 4.844 -3.832 1 97.31 188 LYS B CA 1
ATOM 3493 C C . LYS B 1 188 ? 13.594 3.346 -3.539 1 97.31 188 LYS B C 1
ATOM 3495 O O . LYS B 1 188 ? 14.203 2.578 -4.285 1 97.31 188 LYS B O 1
ATOM 3500 N N . ILE B 1 189 ? 12.945 2.973 -2.502 1 94.06 189 ILE B N 1
ATOM 3501 C CA . ILE B 1 189 ? 12.922 1.57 -2.104 1 94.06 189 ILE B CA 1
ATOM 3502 C C . ILE B 1 189 ? 12.141 0.753 -3.129 1 94.06 189 ILE B C 1
ATOM 3504 O O . ILE B 1 189 ? 12.586 -0.316 -3.551 1 94.06 189 ILE B O 1
ATOM 3508 N N . ALA B 1 190 ? 11.016 1.267 -3.537 1 95.12 190 ALA B N 1
ATOM 3509 C CA . ALA B 1 190 ? 10.195 0.577 -4.531 1 95.12 190 ALA B CA 1
ATOM 3510 C C . ALA B 1 190 ? 10.969 0.387 -5.836 1 95.12 190 ALA B C 1
ATOM 3512 O O . ALA B 1 190 ? 10.961 -0.703 -6.414 1 95.12 190 ALA B O 1
ATOM 3513 N N . LEU B 1 191 ? 11.664 1.372 -6.27 1 96.19 191 LEU B N 1
ATOM 3514 C CA . LEU B 1 191 ? 12.328 1.328 -7.566 1 96.19 191 LEU B CA 1
ATOM 3515 C C . LEU B 1 191 ? 13.602 0.489 -7.5 1 96.19 191 LEU B C 1
ATOM 3517 O O . LEU B 1 191 ? 14.023 -0.089 -8.508 1 96.19 191 LEU B O 1
ATOM 3521 N N . ASP B 1 192 ? 14.164 0.39 -6.344 1 93.44 192 ASP B N 1
ATOM 3522 C CA . ASP B 1 192 ? 15.281 -0.541 -6.172 1 93.44 192 ASP B CA 1
ATOM 3523 C C . ASP B 1 192 ? 14.844 -1.975 -6.465 1 93.44 192 ASP B C 1
ATOM 3525 O O . ASP B 1 192 ? 15.633 -2.773 -6.98 1 93.44 192 ASP B O 1
ATOM 3529 N N . MET B 1 193 ? 13.617 -2.273 -6.168 1 90.81 193 MET B N 1
ATOM 3530 C CA . MET B 1 193 ? 13.078 -3.605 -6.418 1 90.81 193 MET B CA 1
ATOM 3531 C C . MET B 1 193 ? 13.023 -3.896 -7.914 1 90.81 193 MET B C 1
ATOM 3533 O O . MET B 1 193 ? 12.938 -5.059 -8.32 1 90.81 193 MET B O 1
ATOM 3537 N N . ALA B 1 194 ? 12.992 -2.883 -8.703 1 92.81 194 ALA B N 1
ATOM 3538 C CA . ALA B 1 194 ? 12.953 -3.043 -10.156 1 92.81 194 ALA B CA 1
ATOM 3539 C C . ALA B 1 194 ? 14.359 -2.975 -10.75 1 92.81 194 ALA B C 1
ATOM 3541 O O . ALA B 1 194 ? 14.703 -3.762 -11.633 1 92.81 194 ALA B O 1
ATOM 3542 N N . VAL B 1 195 ? 15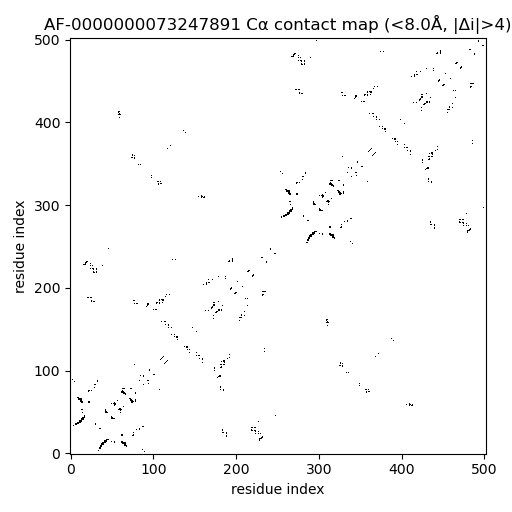.156 -2.127 -10.234 1 91.38 195 VAL B N 1
ATOM 3543 C CA . VAL B 1 195 ? 16.422 -1.765 -10.867 1 91.38 195 VAL B CA 1
ATOM 3544 C C . VAL B 1 195 ? 17.484 -2.783 -10.492 1 91.38 195 VAL B C 1
ATOM 3546 O O . VAL B 1 195 ? 18.25 -3.232 -11.352 1 91.38 195 VAL B O 1
ATOM 3549 N N . GLN B 1 196 ? 17.531 -3.193 -9.289 1 87.31 196 GLN B N 1
ATOM 3550 C CA . GLN B 1 196 ? 18.609 -4.07 -8.836 1 87.31 196 GLN B CA 1
ATOM 3551 C C . GLN B 1 196 ? 18.547 -5.43 -9.531 1 87.31 196 GLN B C 1
ATOM 3553 O O . GLN B 1 196 ? 19.562 -5.941 -10.008 1 87.31 196 GLN B O 1
ATOM 3558 N N . PRO B 1 197 ? 17.344 -5.973 -9.727 1 86.56 197 PRO B N 1
ATOM 3559 C CA . PRO B 1 197 ? 17.266 -7.238 -10.469 1 86.56 197 PRO B CA 1
ATOM 3560 C C . PRO B 1 197 ? 17.125 -7.035 -11.977 1 86.56 197 PRO B C 1
ATOM 3562 O O . PRO B 1 197 ? 16.828 -7.984 -12.703 1 86.56 197 PRO B O 1
ATOM 3565 N N . ASN B 1 198 ? 17.188 -5.797 -12.461 1 89.06 198 ASN B N 1
ATOM 3566 C CA . ASN B 1 198 ? 17.109 -5.441 -13.875 1 89.06 198 ASN B CA 1
ATOM 3567 C C . ASN B 1 198 ? 15.758 -5.812 -14.469 1 89.06 198 ASN B C 1
ATOM 3569 O O . ASN B 1 198 ? 15.695 -6.418 -15.547 1 89.06 198 ASN B O 1
ATOM 3573 N N . LEU B 1 199 ? 14.719 -5.5 -13.719 1 90.5 199 LEU B N 1
ATOM 3574 C CA . LEU B 1 199 ? 13.367 -5.789 -14.195 1 90.5 199 LEU B CA 1
ATOM 3575 C C . LEU B 1 199 ? 12.859 -4.668 -15.094 1 90.5 199 LEU B C 1
ATOM 3577 O O . LEU B 1 199 ? 11.82 -4.816 -15.75 1 90.5 199 LEU B O 1
ATOM 3581 N N . VAL B 1 200 ? 13.555 -3.58 -15.086 1 91.88 200 VAL B N 1
ATOM 3582 C CA . VAL B 1 200 ? 13.195 -2.447 -15.93 1 91.88 200 VAL B CA 1
ATOM 3583 C C . VAL B 1 200 ? 14.43 -1.918 -16.656 1 91.88 200 VAL B C 1
ATOM 3585 O O . VAL B 1 200 ? 15.555 -2.076 -16.156 1 91.88 200 VAL B O 1
ATOM 3588 N N . GLU B 1 201 ? 14.219 -1.377 -17.844 1 93.69 201 GLU B N 1
ATOM 3589 C CA . GLU B 1 201 ? 15.281 -0.664 -18.531 1 93.69 201 GLU B CA 1
ATOM 3590 C C . GLU B 1 201 ? 15.375 0.785 -18.062 1 93.69 201 GLU B C 1
ATOM 3592 O O . GLU B 1 201 ? 14.75 1.674 -18.656 1 93.69 201 GLU B O 1
ATOM 3597 N N . ILE B 1 202 ? 16.219 1.017 -17.141 1 95.12 202 ILE B N 1
ATOM 3598 C CA . ILE B 1 202 ? 16.25 2.283 -16.422 1 95.12 202 ILE B CA 1
ATOM 3599 C C . ILE B 1 202 ? 16.688 3.402 -17.359 1 95.12 202 ILE B C 1
ATOM 3601 O O . ILE B 1 202 ? 16.359 4.57 -17.141 1 95.12 202 ILE B O 1
ATOM 3605 N N . ASP B 1 203 ? 17.438 3.066 -18.422 1 96.31 203 ASP B N 1
ATOM 3606 C CA . ASP B 1 203 ? 17.938 4.059 -19.375 1 96.31 203 ASP B CA 1
ATOM 3607 C C . ASP B 1 203 ? 16.797 4.727 -20.125 1 96.31 203 ASP B C 1
ATOM 3609 O O . ASP B 1 203 ? 16.969 5.805 -20.703 1 96.31 203 ASP B O 1
ATOM 3613 N N . LYS B 1 204 ? 15.641 4.137 -20.172 1 96.75 204 LYS B N 1
ATOM 3614 C CA . LYS B 1 204 ? 14.461 4.715 -20.812 1 96.75 204 LYS B CA 1
ATOM 3615 C C . LYS B 1 204 ? 13.859 5.82 -19.953 1 96.75 204 LYS B C 1
ATOM 3617 O O . LYS B 1 204 ? 13.008 6.582 -20.406 1 96.75 204 LYS B O 1
ATOM 3622 N N . TRP B 1 205 ? 14.359 5.902 -18.703 1 97.56 205 TRP B N 1
ATOM 3623 C CA . TRP B 1 205 ? 13.859 6.859 -17.719 1 97.56 205 TRP B CA 1
ATOM 3624 C C . TRP B 1 205 ? 14.992 7.715 -17.172 1 97.56 205 TRP B C 1
ATOM 3626 O O . TRP B 1 205 ? 15.383 7.566 -16.016 1 97.56 205 TRP B O 1
ATOM 3636 N N . PRO B 1 206 ? 15.422 8.703 -17.938 1 98.06 206 PRO B N 1
ATOM 3637 C CA . PRO B 1 206 ? 16.641 9.422 -17.594 1 98.06 206 PRO B CA 1
ATOM 3638 C C . PRO B 1 206 ? 16.516 10.234 -16.312 1 98.06 206 PRO B C 1
ATOM 3640 O O . PRO B 1 206 ? 17.453 10.336 -15.523 1 98.06 206 PRO B O 1
ATOM 3643 N N . ARG B 1 207 ? 15.375 10.867 -16.078 1 98.25 207 ARG B N 1
ATOM 3644 C CA . ARG B 1 207 ? 15.203 11.648 -14.852 1 98.25 207 ARG B CA 1
ATOM 3645 C C . ARG B 1 207 ? 15.164 10.742 -13.625 1 98.25 207 ARG B C 1
ATOM 3647 O O . ARG B 1 207 ? 15.727 11.086 -12.578 1 98.25 207 ARG B O 1
ATOM 3654 N N . VAL B 1 208 ? 14.508 9.617 -13.789 1 98.38 208 VAL B N 1
ATOM 3655 C CA . VAL B 1 208 ? 14.453 8.648 -12.695 1 98.38 208 VAL B CA 1
ATOM 3656 C C . VAL B 1 208 ? 15.859 8.141 -12.391 1 98.38 208 VAL B C 1
ATOM 3658 O O . VAL B 1 208 ? 16.25 8.023 -11.227 1 98.38 208 VAL B O 1
ATOM 3661 N N . LYS B 1 209 ? 16.578 7.816 -13.469 1 98.12 209 LYS B N 1
ATOM 3662 C CA . LYS B 1 209 ? 17.953 7.32 -13.305 1 98.12 209 LYS B CA 1
ATOM 3663 C C . LYS B 1 209 ? 18.812 8.328 -12.555 1 98.12 209 LYS B C 1
ATOM 3665 O O . LYS B 1 209 ? 19.5 7.973 -11.594 1 98.12 209 LYS B O 1
ATOM 3670 N N . SER B 1 210 ? 18.75 9.555 -12.969 1 98.19 210 SER B N 1
ATOM 3671 C CA . SER B 1 210 ? 19.531 10.617 -12.32 1 98.19 210 SER B CA 1
ATOM 3672 C C . SER B 1 210 ? 19.094 10.797 -10.867 1 98.19 210 SER B C 1
ATOM 3674 O O . SER B 1 210 ? 19.938 11.023 -9.992 1 98.19 210 SER B O 1
ATOM 3676 N N . TRP B 1 211 ? 17.812 10.773 -10.617 1 98.44 211 TRP B N 1
ATOM 3677 C CA . TRP B 1 211 ? 17.266 10.906 -9.273 1 98.44 211 TRP B CA 1
ATOM 3678 C C . TRP B 1 211 ? 17.734 9.766 -8.383 1 98.44 211 TRP B C 1
ATOM 3680 O O . TRP B 1 211 ? 18.094 9.992 -7.223 1 98.44 211 TRP B O 1
ATOM 3690 N N . LEU B 1 212 ? 17.766 8.523 -8.922 1 97.94 212 LEU B N 1
ATOM 3691 C CA . LEU B 1 212 ? 18.266 7.379 -8.172 1 97.94 212 LEU B CA 1
ATOM 3692 C C . LEU B 1 212 ? 19.734 7.578 -7.777 1 97.94 212 LEU B C 1
ATOM 3694 O O . LEU B 1 212 ? 20.109 7.293 -6.641 1 97.94 212 LEU B O 1
ATOM 3698 N N . GLU B 1 213 ? 20.5 8.055 -8.688 1 97.56 213 GLU B N 1
ATOM 3699 C CA . GLU B 1 213 ? 21.906 8.344 -8.414 1 97.56 213 GLU B CA 1
ATOM 3700 C C . GLU B 1 213 ? 22.031 9.406 -7.328 1 97.56 213 GLU B C 1
ATOM 3702 O O . GLU B 1 213 ? 22.906 9.305 -6.453 1 97.56 213 GLU B O 1
ATOM 3707 N N . ARG B 1 214 ? 21.219 10.406 -7.383 1 98 214 ARG B N 1
ATOM 3708 C CA . ARG B 1 214 ? 21.219 11.461 -6.375 1 98 214 ARG B CA 1
ATOM 3709 C C . ARG B 1 214 ? 20.875 10.898 -4.996 1 98 214 ARG B C 1
ATOM 3711 O O . ARG B 1 214 ? 21.484 11.289 -3.996 1 98 214 ARG B O 1
ATOM 3718 N N . CYS B 1 215 ? 19.891 10.062 -4.961 1 97.69 215 CYS B N 1
ATOM 3719 C CA . CYS B 1 215 ? 19.547 9.406 -3.703 1 97.69 215 CYS B CA 1
ATOM 3720 C C . CYS B 1 215 ? 20.734 8.656 -3.121 1 97.69 215 CYS B C 1
ATOM 3722 O O . CYS B 1 215 ? 21.016 8.773 -1.93 1 97.69 215 CYS B O 1
ATOM 3724 N N . GLU B 1 216 ? 21.406 7.941 -3.957 1 95.94 216 GLU B N 1
ATOM 3725 C CA . GLU B 1 216 ? 22.484 7.066 -3.506 1 95.94 216 GLU B CA 1
ATOM 3726 C C . GLU B 1 216 ? 23.719 7.875 -3.115 1 95.94 216 GLU B C 1
ATOM 3728 O O . GLU B 1 216 ? 24.562 7.391 -2.371 1 95.94 216 GLU B O 1
ATOM 3733 N N . ASP B 1 217 ? 23.766 9.07 -3.607 1 96.94 217 ASP B N 1
ATOM 3734 C CA . ASP B 1 217 ? 24.906 9.93 -3.322 1 96.94 217 ASP B CA 1
ATOM 3735 C C . ASP B 1 217 ? 24.719 10.688 -2.008 1 96.94 217 ASP B C 1
ATOM 3737 O O . ASP B 1 217 ? 25.656 11.289 -1.491 1 96.94 217 ASP B O 1
ATOM 3741 N N . ARG B 1 218 ? 23.516 10.672 -1.473 1 96.88 218 ARG B N 1
ATOM 3742 C CA . ARG B 1 218 ? 23.25 11.352 -0.209 1 96.88 218 ARG B CA 1
ATOM 3743 C C . ARG B 1 218 ? 24.109 10.773 0.913 1 96.88 218 ARG B C 1
ATOM 3745 O O . ARG B 1 218 ? 24.156 9.555 1.091 1 96.88 218 ARG B O 1
ATOM 3752 N N . PRO B 1 219 ? 24.812 11.617 1.666 1 96.94 219 PRO B N 1
ATOM 3753 C CA . PRO B 1 219 ? 25.594 11.109 2.789 1 96.94 219 PRO B CA 1
ATOM 3754 C C . PRO B 1 219 ? 24.766 10.305 3.781 1 96.94 219 PRO B C 1
ATOM 3756 O O . PRO B 1 219 ? 25.219 9.273 4.281 1 96.94 219 PRO B O 1
ATOM 3759 N N . ALA B 1 220 ? 23.609 10.75 4.07 1 95.75 220 ALA B N 1
ATOM 3760 C CA . ALA B 1 220 ? 22.734 10.055 5.016 1 95.75 220 ALA B CA 1
ATOM 3761 C C . ALA B 1 220 ? 22.375 8.664 4.504 1 95.75 220 ALA B C 1
ATOM 3763 O O . ALA B 1 220 ? 22.25 7.723 5.289 1 95.75 220 ALA B O 1
ATOM 3764 N N . TRP B 1 221 ? 22.156 8.547 3.182 1 95.19 221 TRP B N 1
ATOM 3765 C CA . TRP B 1 221 ? 21.891 7.238 2.586 1 95.19 221 TRP B CA 1
ATOM 3766 C C . TRP B 1 221 ? 23.078 6.297 2.801 1 95.19 221 TRP B C 1
ATOM 3768 O O . TRP B 1 221 ? 22.906 5.164 3.256 1 95.19 221 TRP B O 1
ATOM 3778 N N . LYS B 1 222 ? 24.203 6.762 2.559 1 94.31 222 LYS B N 1
ATOM 3779 C CA . LYS B 1 222 ? 25.422 5.957 2.705 1 94.31 222 LYS B CA 1
ATOM 3780 C C . LYS B 1 222 ? 25.625 5.535 4.156 1 94.31 222 LYS B C 1
ATOM 3782 O O . LYS B 1 222 ? 25.953 4.379 4.434 1 94.31 222 LYS B O 1
ATOM 3787 N N . ARG B 1 223 ? 25.406 6.477 5.035 1 92.62 223 ARG B N 1
ATOM 3788 C CA . ARG B 1 223 ? 25.531 6.145 6.453 1 92.62 223 ARG B CA 1
ATOM 3789 C C . ARG B 1 223 ? 24.516 5.078 6.855 1 92.62 223 ARG B C 1
ATOM 3791 O O . ARG B 1 223 ? 24.828 4.195 7.656 1 92.62 223 ARG B O 1
ATOM 3798 N N . SER B 1 224 ? 23.297 5.195 6.293 1 90.31 224 SER B N 1
ATOM 3799 C CA . SER B 1 224 ? 22.25 4.242 6.641 1 90.31 224 SER B CA 1
ATOM 3800 C C . SER B 1 224 ? 22.594 2.838 6.156 1 90.31 224 SER B C 1
ATOM 3802 O O . SER B 1 224 ? 22.234 1.85 6.801 1 90.31 224 SER B O 1
ATOM 3804 N N . LEU B 1 225 ? 23.266 2.73 5.023 1 88.25 225 LEU B N 1
ATOM 3805 C CA . LEU B 1 225 ? 23.703 1.438 4.512 1 88.25 225 LEU B CA 1
ATOM 3806 C C . LEU B 1 225 ? 24.766 0.828 5.422 1 88.25 225 LEU B C 1
ATOM 3808 O O . LEU B 1 225 ? 24.75 -0.379 5.672 1 88.25 225 LEU B O 1
ATOM 3812 N N . ASP B 1 226 ? 25.578 1.668 5.887 1 84.12 226 ASP B N 1
ATOM 3813 C CA . ASP B 1 226 ? 26.672 1.212 6.742 1 84.12 226 ASP B CA 1
ATOM 3814 C C . ASP B 1 226 ? 26.141 0.705 8.086 1 84.12 226 ASP B C 1
ATOM 3816 O O . ASP B 1 226 ? 26.594 -0.318 8.594 1 84.12 226 ASP B O 1
ATOM 3820 N N . LYS B 1 227 ? 25.266 1.434 8.617 1 79.06 227 LYS B N 1
ATOM 3821 C CA . LYS B 1 227 ? 24.703 1.068 9.914 1 79.06 227 LYS B CA 1
ATOM 3822 C C . LYS B 1 227 ? 23.719 -0.097 9.781 1 79.06 227 LYS B C 1
ATOM 3824 O O . LYS B 1 227 ? 23.594 -0.915 10.695 1 79.06 227 LYS B O 1
ATOM 3829 N N . GLY B 1 228 ? 23.125 0.032 8.648 1 71.06 228 GLY B N 1
ATOM 3830 C CA . GLY B 1 228 ? 22.172 -1.036 8.398 1 71.06 228 GLY B CA 1
ATOM 3831 C C . GLY B 1 228 ? 22.812 -2.307 7.883 1 71.06 228 GLY B C 1
ATOM 3832 O O . GLY B 1 228 ? 24.047 -2.414 7.852 1 71.06 228 GLY B O 1
ATOM 3833 N N . ILE B 1 229 ? 22.172 -3.41 7.789 1 59.78 229 ILE B N 1
ATOM 3834 C CA . ILE B 1 229 ? 22.75 -4.664 7.32 1 59.78 229 ILE B CA 1
ATOM 3835 C C . ILE B 1 229 ? 22.672 -4.73 5.797 1 59.78 229 ILE B C 1
ATOM 3837 O O . ILE B 1 229 ? 22.766 -5.812 5.211 1 59.78 229 ILE B O 1
ATOM 3841 N N . GLY B 1 230 ? 22.719 -3.588 5.238 1 60.78 230 GLY B N 1
ATOM 3842 C CA . GLY B 1 230 ? 22.578 -3.645 3.793 1 60.78 230 GLY B CA 1
ATOM 3843 C C . GLY B 1 230 ? 21.266 -4.273 3.346 1 60.78 230 GLY B C 1
ATOM 3844 O O . GLY B 1 230 ? 20.5 -4.77 4.168 1 60.78 230 GLY B O 1
ATOM 3845 N N . TYR B 1 231 ? 20.703 -3.92 2.172 1 63.22 231 TYR B N 1
ATOM 3846 C CA . TYR B 1 231 ? 19.578 -4.688 1.643 1 63.22 231 TYR B CA 1
ATOM 3847 C C . TYR B 1 231 ? 19.812 -5.082 0.191 1 63.22 231 TYR B C 1
ATOM 3849 O O . TYR B 1 231 ? 20.484 -4.359 -0.549 1 63.22 231 TYR B O 1
ATOM 3857 N N . GLN B 1 232 ? 20.031 -6.391 -0.089 1 60.22 232 GLN B N 1
ATOM 3858 C CA . GLN B 1 232 ? 20.203 -6.914 -1.438 1 60.22 232 GLN B CA 1
ATOM 3859 C C . GLN B 1 232 ? 18.891 -7.465 -1.992 1 60.22 232 GLN B C 1
ATOM 3861 O O . GLN B 1 232 ? 18.359 -8.453 -1.479 1 60.22 232 GLN B O 1
ATOM 3866 N N . LEU B 1 233 ? 18.453 -6.777 -3.092 1 61.81 233 LEU B N 1
ATOM 3867 C CA . LEU B 1 233 ? 17.125 -7.137 -3.609 1 61.81 233 LEU B CA 1
ATOM 3868 C C . LEU B 1 233 ? 17.266 -7.977 -4.875 1 61.81 233 LEU B C 1
ATOM 3870 O O . LEU B 1 233 ? 16.25 -8.328 -5.496 1 61.81 233 LEU B O 1
ATOM 3874 N N . ASP B 1 234 ? 18.562 -8.219 -5.219 1 59.81 234 ASP B N 1
ATOM 3875 C CA . ASP B 1 234 ? 18.766 -9.148 -6.32 1 59.81 234 ASP B CA 1
ATOM 3876 C C . ASP B 1 234 ? 18.734 -10.594 -5.836 1 59.81 234 ASP B C 1
ATOM 3878 O O . ASP B 1 234 ? 19.719 -11.117 -5.324 1 59.81 234 ASP B O 1
ATOM 3882 N N . TRP B 1 235 ? 17.547 -11.133 -6.004 1 59.06 235 TRP B N 1
ATOM 3883 C CA . TRP B 1 235 ? 17.328 -12.484 -5.508 1 59.06 235 TRP B CA 1
ATOM 3884 C C . TRP B 1 235 ? 18.344 -13.461 -6.105 1 59.06 235 TRP B C 1
ATOM 3886 O O . TRP B 1 235 ? 18.828 -14.359 -5.418 1 59.06 235 TRP B O 1
ATOM 3896 N N . ASN B 1 236 ? 18.562 -13.242 -7.383 1 58 236 ASN B N 1
ATOM 3897 C CA . ASN B 1 236 ? 19.531 -14.133 -8.031 1 58 236 ASN B CA 1
ATOM 3898 C C . ASN B 1 236 ? 20.891 -14.062 -7.355 1 58 236 ASN B C 1
ATOM 3900 O O . ASN B 1 236 ? 21.562 -15.086 -7.18 1 58 236 ASN B O 1
ATOM 3904 N N . ALA B 1 237 ? 21.203 -12.891 -7.031 1 57.22 237 ALA B N 1
ATOM 3905 C CA . ALA B 1 237 ? 22.484 -12.727 -6.348 1 57.22 237 ALA B CA 1
ATOM 3906 C C . ALA B 1 237 ? 22.453 -13.383 -4.969 1 57.22 237 ALA B C 1
ATOM 3908 O O . ALA B 1 237 ? 23.438 -14.016 -4.562 1 57.22 237 ALA B O 1
ATOM 3909 N N . ARG B 1 238 ? 21.281 -13.352 -4.434 1 59.81 238 ARG B N 1
ATOM 3910 C CA . ARG B 1 238 ? 21.156 -13.922 -3.094 1 59.81 238 ARG B CA 1
ATOM 3911 C C . ARG B 1 238 ? 21.188 -15.445 -3.139 1 59.81 238 ARG B C 1
ATOM 3913 O O . ARG B 1 238 ? 21.781 -16.078 -2.27 1 59.81 238 ARG B O 1
ATOM 3920 N N . LEU B 1 239 ? 20.422 -15.914 -4.09 1 57.53 239 LEU B N 1
ATOM 3921 C CA . LEU B 1 239 ? 20.391 -17.359 -4.27 1 57.53 239 LEU B CA 1
ATOM 3922 C C . LEU B 1 239 ? 21.797 -17.906 -4.539 1 57.53 239 LEU B C 1
ATOM 3924 O O . LEU B 1 239 ? 22.172 -18.953 -4.008 1 57.53 239 LEU B O 1
ATOM 3928 N N . ARG B 1 240 ? 22.5 -17.188 -5.27 1 57.62 240 ARG B N 1
ATOM 3929 C CA . ARG B 1 240 ? 23.875 -17.594 -5.586 1 57.62 240 ARG B CA 1
ATOM 3930 C C . ARG B 1 240 ? 24.75 -17.594 -4.34 1 57.62 240 ARG B C 1
ATOM 3932 O O . ARG B 1 240 ? 25.562 -18.5 -4.148 1 57.62 240 ARG B O 1
ATOM 3939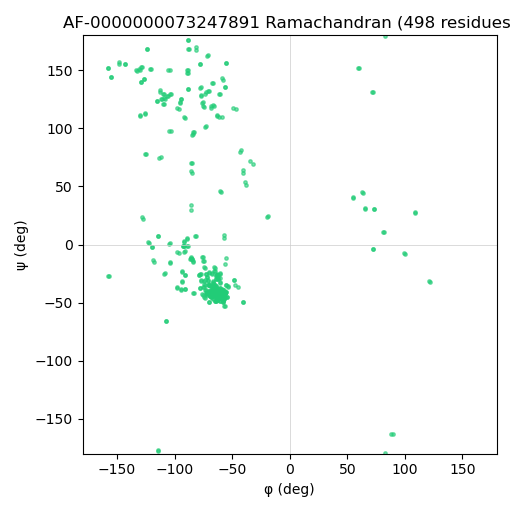 N N . GLU B 1 241 ? 24.438 -16.625 -3.51 1 56.06 241 GLU B N 1
ATOM 3940 C CA . GLU B 1 241 ? 25.219 -16.5 -2.283 1 56.06 241 GLU B CA 1
ATOM 3941 C C . GLU B 1 241 ? 24.828 -17.578 -1.271 1 56.06 241 GLU B C 1
ATOM 3943 O O . GLU B 1 241 ? 25.672 -18.109 -0.562 1 56.06 241 GLU B O 1
ATOM 3948 N N . SER B 1 242 ? 23.453 -17.75 -1.201 1 52.19 242 SER B N 1
ATOM 3949 C CA . SER B 1 242 ? 22.969 -18.766 -0.268 1 52.19 242 SER B CA 1
ATOM 3950 C C . SER B 1 242 ? 23.438 -20.156 -0.671 1 52.19 242 SER B C 1
ATOM 3952 O O . SER B 1 242 ? 23.719 -21 0.187 1 52.19 242 SER B O 1
ATOM 3954 N N . LYS B 1 243 ? 23.266 -20.484 -1.919 1 52.41 243 LYS B N 1
ATOM 3955 C CA . LYS B 1 243 ? 23.766 -21.766 -2.406 1 52.41 243 LYS B CA 1
ATOM 3956 C C . LYS B 1 243 ? 25.25 -21.938 -2.078 1 52.41 243 LYS B C 1
ATOM 3958 O O . LYS B 1 243 ? 25.703 -23.047 -1.821 1 52.41 243 LYS B O 1
ATOM 3963 N N . LYS B 1 244 ? 25.891 -20.875 -2.143 1 50.25 244 LYS B N 1
ATOM 3964 C CA . LYS B 1 244 ? 27.312 -20.969 -1.785 1 50.25 244 LYS B CA 1
ATOM 3965 C C . LYS B 1 244 ? 27.469 -21.297 -0.305 1 50.25 244 LYS B C 1
ATOM 3967 O O . LYS B 1 244 ? 28.438 -21.953 0.083 1 50.25 244 LYS B O 1
ATOM 3972 N N . SER B 1 245 ? 26.516 -20.703 0.449 1 45.09 245 SER B N 1
ATOM 3973 C CA . SER B 1 245 ? 26.672 -20.938 1.88 1 45.09 245 SER B CA 1
ATOM 3974 C C . SER B 1 245 ? 26.094 -22.281 2.287 1 45.09 245 SER B C 1
ATOM 3976 O O . SER B 1 245 ? 26.281 -22.734 3.42 1 45.09 245 SER B O 1
ATOM 3978 N N . GLY B 1 246 ? 25.656 -23.203 1.609 1 44 246 GLY B N 1
ATOM 3979 C CA . GLY B 1 246 ? 25.172 -24.547 1.891 1 44 246 GLY B CA 1
ATOM 3980 C C . GLY B 1 246 ? 23.828 -24.578 2.57 1 44 246 GLY B C 1
ATOM 3981 O O . GLY B 1 246 ? 23.359 -25.625 3.012 1 44 246 GLY B O 1
ATOM 3982 N N . SER B 1 247 ? 23.234 -23.594 2.922 1 37.53 247 SER B N 1
ATOM 3983 C CA . SER B 1 247 ? 22.141 -23.531 3.889 1 37.53 247 SER B CA 1
A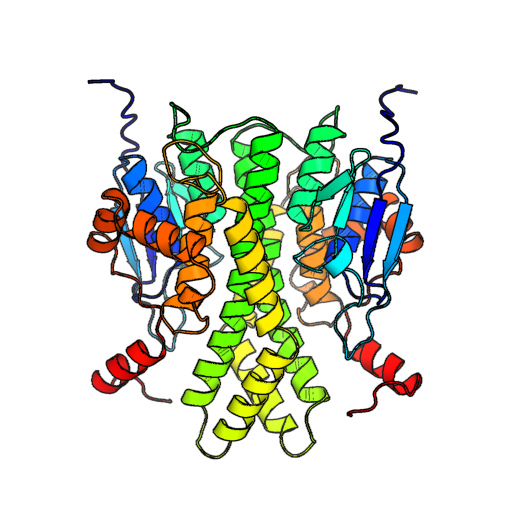TOM 3984 C C . SER B 1 247 ? 20.797 -23.672 3.203 1 37.53 247 SER B C 1
ATOM 3986 O O . SER B 1 247 ? 19.75 -23.625 3.861 1 37.53 247 SER B O 1
ATOM 3988 N N . TRP B 1 248 ? 20.609 -23.719 1.99 1 34.84 248 TRP B N 1
ATOM 3989 C CA . TRP B 1 248 ? 19.297 -23.812 1.367 1 34.84 248 TRP B CA 1
ATOM 3990 C C . TRP B 1 248 ? 18.828 -25.266 1.3 1 34.84 248 TRP B C 1
ATOM 3992 O O . TRP B 1 248 ? 19.422 -26.078 0.595 1 34.84 248 TRP B O 1
ATOM 4002 N N . THR B 1 249 ? 18.641 -25.984 2.363 1 31.11 249 THR B N 1
ATOM 4003 C CA . THR B 1 249 ? 18.078 -27.328 2.232 1 31.11 249 THR B CA 1
ATOM 4004 C C . THR B 1 249 ? 16.594 -27.25 1.887 1 31.11 249 THR B C 1
ATOM 4006 O O . THR B 1 249 ? 15.828 -26.547 2.553 1 31.11 249 THR B O 1
ATOM 4009 N N . TRP B 1 250 ? 16.266 -27.438 0.745 1 29.41 250 TRP B N 1
ATOM 4010 C CA . TRP B 1 250 ? 14.891 -27.781 0.402 1 29.41 250 TRP B CA 1
ATOM 4011 C C . TRP B 1 250 ? 14.312 -28.766 1.414 1 29.41 250 TRP B C 1
ATOM 4013 O O . TRP B 1 250 ? 14.844 -29.859 1.603 1 29.41 250 TRP B O 1
ATOM 4023 N N . MET B 1 251 ? 14.141 -28.438 2.707 1 26.78 251 MET B N 1
ATOM 4024 C CA . MET B 1 251 ? 13.516 -29.562 3.396 1 26.78 251 MET B CA 1
ATOM 4025 C C . MET B 1 251 ? 12.203 -29.953 2.727 1 26.78 251 MET B C 1
ATOM 4027 O O . MET B 1 251 ? 11.469 -29.094 2.236 1 26.78 251 MET B O 1
#

Radius of gyration: 22.31 Å; Cα contacts (8 Å, |Δi|>4): 750; chains: 2; bounding box: 58×57×53 Å

Nearest PDB structures (foldseek):
  8z3b-assembly1_A  TM=8.245E-01  e=5.094E-09  Plutella xylostella
  5f0g-assembly1_B  TM=8.045E-01  e=4.594E-09  Drosophila melanogaster
  1jlv-assembly1_A  TM=7.761E-01  e=1.165E-08  Anopheles cracens
  4exj-assembly1_A  TM=8.033E-01  e=5.489E-08  Lodderomyces elongisporus NRRL YB-4239
  4mdc-assembly1_A  TM=7.546E-01  e=4.464E-08  Sinorhizobium meliloti 1021

Organism: Gibberella zeae (strain ATCC MYA-4620 / CBS 123657 / FGSC 9075 / NRRL 31084 / PH-1) (NCBI:txid229533)

Sequence (502 aa):
MREWAITAKNIELICSSDEHSPSTQAVLWLLEELGIEYDITRFDRPLDKRAVGLGETHVQAHAPQLILPDGQVITQMSTCMLYLVLTYDAEQAFHKTDVEYRVREDYLVSLATADLVARLGTKHLFMVLGSVTPFFISPAIKLLGYVLNKAFLDEDVNNALHVVEMELDGREWIMGGDAPSRADMALKIALDMAVQPNLVEIDKWPRVKSWLERCEDRPAWKRSLDKGIGYQLDWNARLRESKKSGSWTWMMREWAITAKNIELICSSDEHSPSTQAVLWLLEELGIEYDITRFDRPLDKRAVGLGETHVQAHAPQLILPDGQVITQMSTCMLYLVLTYDAEQAFHKTDVEYRVREDYLVSLATADLVARLGTKHLFMVLGSVTPFFISPAIKLLGYVLNKAFLDEDVNNALHVVEMELDGREWIMGGDAPSRADMALKIALDMAVQPNLVEIDKWPRVKSWLERCEDRPAWKRSLDKGIGYQLDWNARLRESKKSGSWTWM

pLDDT: mean 82.83, std 18.27, range [22.69, 98.44]

Secondary structure (DSSP, 8-state):
--S-----TTEEEEEESSS--HHHHHHHHHHHHHT--EEEEEE---TTSPPSSHHHH-TT--S-EEE-TTS-EEESHHHHHHHHHHHH-TT-SS---SHHHHHHHHHHHHIIIIIIHHHHHHHHHHHHHHHHS-TTTHHHHHHHHHHHIIIIIHHHHHHHHHHHHHHTTT-SSTT-SSS--HHHHHHHHHHHHHHTTT-S-GGG-HHHHHHHHHHHH-HHHHHHHHHTT-----HHHHHHHHHHHT-----/----------EEEEEESSS--HHHHHHHHHHHHHT--EEEEEE---TTSPPSSHHHH-TT--S-EEE-TTS-EEESHHHHHHHHHHHH-TT-SS---SHHHHHHHHHHHHIIIIIIHHHHHHHHHHHHHHHHS-TTTHHHHHHHHHHHIIIIIHHHHHHHHHHHHHHTTT-SSTT-SSS--HHHHHHHHHHHHHHTTT-S-GGG-HHHHHHHHHHHH-HHHHHHHHHTT-----HHHHHHHHHHHT-----

Foldseek 3Di:
DDPLCPQQPEKEWEAEPDLADLLSLLLLLLCLVLVHDYHYHYFYDDPPHQGPPLCVLPVVSHDTWIAGPVGDTDHDSLRSNVVCCVPRVPVCQAHDDDPVRVVVLVVLLCLLPVQLQVLLVLLVVLVVCLVPPDPVCNVVSVVVSVVVCVVPSVVSNVVSLVVQLVQLVVALESSHHDDHYSSLSSNLSSVCSCPLQVVDDCVVRVSVVVSNVVCCPDPSSVVSCVSGVHHRNNVVVVVVVVVVVVPPPPD/DDPLPPQQPEKEWEAEPDLADLLQLLLLLLCLVLVHDYHYHYFYDDPPHQGPPLCVLPVVSHDTWIAGPVGDTDHDSLRSNVVCCVPRVPVCQAHDDDPVRVVVLVVLLCLLPVQLQVLLVLLVVLVVCLVPDDPVCNVVSVVVSVVVCVVPSVVSNVVSLVVQLVQLVVALESSHHDDHYSSLSSNLSSVCSCPLQVVDDCVVRVSVVVSNVVCCPDPSSVVSCVSDSHHRNNVVVVVVVVVVVVPPPPD

InterPro domains:
  IPR004045 Glutathione S-transferase, N-terminal [PF13409] (20-84)
  IPR004045 Glutathione S-transferase, N-terminal [PS50404] (11-92)
  IPR004046 Glutathione S-transferase, C-terminal [PF00043] (154-219)
  IPR010987 Glutathione S-transferase, C-terminal-like [PS50405] (98-237)
  IPR036249 Thioredoxin-like superfamily [SSF52833] (17-91)
  IPR036282 Glutathione S-transferase, C-terminal domain superfamily [SSF47616] (100-227)

Solvent-accessible surface area (backbone atoms only — not comparable to full-atom values): 26758 Å² total; per-residue (Å²): 133,78,81,74,67,71,68,49,70,59,31,34,36,39,37,49,44,42,35,66,43,56,48,34,51,41,43,39,23,50,36,43,67,71,66,48,55,68,46,79,45,72,29,62,30,53,95,88,42,73,48,61,59,41,50,77,78,34,72,68,41,57,64,22,30,39,31,40,73,88,63,52,71,36,44,51,44,70,24,40,43,48,45,46,47,77,71,66,37,82,80,42,65,47,52,73,83,51,67,70,52,46,37,51,40,44,37,44,33,40,44,16,48,48,42,42,36,44,49,47,47,52,53,49,48,32,54,49,47,26,67,72,41,57,81,91,52,14,62,60,40,41,47,50,38,51,50,45,34,72,72,45,44,49,56,53,50,49,27,50,48,48,49,52,37,58,50,31,63,96,34,81,20,64,86,38,74,93,37,68,29,68,35,39,40,41,34,51,47,33,48,41,57,31,52,64,57,58,72,49,71,55,83,83,35,60,60,46,47,52,41,51,51,52,52,63,64,33,65,33,40,49,52,27,43,66,75,39,76,47,64,63,68,29,57,68,61,45,50,55,50,39,59,68,64,68,69,72,65,84,122,133,78,80,74,66,71,67,51,71,59,32,33,37,39,37,50,43,42,34,66,43,54,48,36,51,41,42,39,22,51,35,44,67,70,68,46,53,68,45,78,46,72,28,62,30,54,96,89,41,74,48,62,58,40,48,76,77,35,71,68,41,57,64,24,30,41,30,40,73,88,64,53,72,35,44,51,45,70,23,40,43,49,46,46,46,76,72,65,38,82,81,44,64,47,51,70,83,50,68,70,52,47,35,51,41,44,36,44,32,41,45,15,48,48,42,42,36,43,48,47,47,50,54,49,48,30,54,50,48,27,68,72,41,57,80,91,52,14,62,61,41,39,48,49,39,52,50,46,34,73,69,44,44,49,57,51,50,50,26,51,50,48,49,53,38,58,51,31,62,94,35,83,20,65,87,37,75,92,37,68,28,69,36,40,42,41,35,51,48,32,47,42,57,32,51,64,59,59,74,50,70,54,80,83,34,58,60,46,47,53,41,53,52,52,52,63,64,33,66,32,41,48,50,28,42,67,76,39,74,46,64,65,67,27,57,69,60,45,50,56,50,39,59,68,64,68,70,73,65,84,121